Protein AF-A0A945DXJ6-F1 (afdb_monomer_lite)

Sequence (495 aa):
MFRTLSRYILCLPLWWVVSALAAPELPLWAAASWRNDIATVRAHIAAGTNIDTVDDWTGKTALHYAAEYGHLEIADLLLANGANVNHRDDDKATPLYFAAVGGFVELAKLLLVYGADINARDKARETPMDGAVFFGHVNMVNVFQQYLGITRYSYDTRFYIEATALAPGLYGFLNKKKRIDSRLFQLETSGDLVHWRPMKLFDTSRPPFTFKDSRLTKYSQRFFRLQPFTMPPEPPVNRIYSTYESFEAKPIDGTLDGLDSEWATVDFVFNPGFEVVEDGQRAKGTFTFDDLTHAQFAEVDEGKWDGDKDHVISIAVGWNTDGIQLTIVVEDDLHHHTKEGADEGDAVRVLFTDASRGEATGEYLFALVEPYLGDGTLYDKNTMANTVKGSVVGHTKQLAGNGEFDVVILRTQKTIHPNTGTTVYELWFSPGAIGAEVLEEGFAFGLGVAVIDSDSDAPGKQGWSGWGPDSVVLETNPGETALITLVGDPADDDD

pLDDT: mean 70.47, std 21.23, range [25.59, 98.5]

Foldseek 3Di:
DDDDDDDDDDDDDDDDPVVPPPQPPADLLRCLAPVVNVVSVVSCLVNVPDQCDADPVKRDGSLLRNLLNLVQVSNVSSLVSPHDQCRAIPQGDGSLLSNLLVLNQVSNVVSVVSQYQQCRAGNVGAGSQQNNQANVSVSNNVCLQFDKAFNDFDPDLKTKTWIHHDAFDWHYPDPGTDGDDKFKKFKWKDQPVPDTDTDDIDISPDDDPMDIGNPDHSPRRMDIDMGTDDPPPPPPPADDDDPAFEAAAEADPDDQDPDPVRVVVWDKDKQLDDDDPDDPDADDDDDDDDDDGHFYDDWDADFDDDDRFAWIKIWTWHDAFFFIKIKIKTKHFDQAQDDDALLRGWKKKKWKFALVLAGTAWIKMKGAHDDDPDDKDKAKPVVQVADPVGDRGIHMDTPDFDWDKMKIKTKADPDPDPTMIMIMIIMTTGCRNNPHPTDDAFHKIFMWMWTFHDDPSRPDGTTIGTFLTCCRPPHPRSSRTGMYGYHDHNPDPDD

Structure (mmCIF, N/CA/C/O backbone):
data_AF-A0A945DXJ6-F1
#
_entry.id   AF-A0A945DXJ6-F1
#
loop_
_atom_site.group_PDB
_atom_site.id
_atom_site.type_symbol
_atom_site.label_atom_id
_atom_site.label_alt_id
_atom_site.label_comp_id
_atom_site.label_asym_id
_atom_site.label_entity_id
_atom_site.label_seq_id
_atom_site.pdbx_PDB_ins_code
_atom_site.Cartn_x
_atom_site.Cartn_y
_atom_site.Cartn_z
_atom_site.occupancy
_atom_site.B_iso_or_equiv
_atom_site.auth_seq_id
_atom_site.auth_comp_id
_atom_site.auth_asym_id
_atom_site.auth_atom_id
_atom_site.pdbx_PDB_model_num
ATOM 1 N N . MET A 1 1 ? 85.100 -31.600 -13.496 1.00 38.47 1 MET A N 1
ATOM 2 C CA . MET A 1 1 ? 84.550 -31.152 -14.793 1.00 38.47 1 MET A CA 1
ATOM 3 C C . MET A 1 1 ? 83.070 -31.521 -14.804 1.00 38.47 1 MET A C 1
ATOM 5 O O . MET A 1 1 ? 82.717 -32.648 -15.112 1.00 38.47 1 MET A O 1
ATOM 9 N N . PHE A 1 2 ? 82.235 -30.619 -14.284 1.00 33.66 2 PHE A N 1
ATOM 10 C CA . PHE A 1 2 ? 80.779 -30.765 -14.184 1.00 33.66 2 PHE A CA 1
ATOM 11 C C . PHE A 1 2 ? 80.130 -30.516 -15.549 1.00 33.66 2 PHE A C 1
ATOM 13 O O . PHE A 1 2 ? 80.516 -29.551 -16.207 1.00 33.66 2 PHE A O 1
ATOM 20 N N . ARG A 1 3 ? 79.105 -31.298 -15.915 1.00 32.28 3 ARG A N 1
ATOM 21 C CA . ARG A 1 3 ? 77.933 -30.804 -16.664 1.00 32.28 3 ARG A CA 1
ATOM 22 C C . ARG A 1 3 ? 76.743 -31.772 -16.581 1.00 32.28 3 ARG A C 1
ATOM 24 O O . ARG A 1 3 ? 76.618 -32.738 -17.320 1.00 32.28 3 ARG A O 1
ATOM 31 N N . THR A 1 4 ? 75.909 -31.458 -15.597 1.00 36.28 4 THR A N 1
ATOM 32 C CA . THR A 1 4 ? 74.437 -31.502 -15.538 1.00 36.28 4 THR A CA 1
ATOM 33 C C . THR A 1 4 ? 73.806 -30.820 -16.782 1.00 36.28 4 THR A C 1
ATOM 35 O O . THR A 1 4 ? 74.490 -30.047 -17.443 1.00 36.28 4 THR A O 1
ATOM 38 N N . LEU A 1 5 ? 72.553 -31.003 -17.226 1.00 32.19 5 LEU A N 1
ATOM 39 C CA . LEU A 1 5 ? 71.299 -31.482 -16.638 1.00 32.19 5 LEU A CA 1
ATOM 40 C C . LEU A 1 5 ? 70.489 -32.283 -17.684 1.00 32.19 5 LEU A C 1
ATOM 42 O O . LEU A 1 5 ? 70.283 -31.821 -18.803 1.00 32.19 5 LEU A O 1
ATOM 46 N N . SER A 1 6 ? 69.929 -33.410 -17.245 1.00 33.06 6 SER A N 1
ATOM 47 C CA . SER A 1 6 ? 68.720 -34.032 -17.793 1.00 33.06 6 SER A CA 1
ATOM 48 C C . SER A 1 6 ? 67.522 -33.524 -16.985 1.00 33.06 6 SER A C 1
ATOM 50 O O . SER A 1 6 ? 67.569 -33.548 -15.754 1.00 33.06 6 SER A O 1
ATOM 52 N N . ARG A 1 7 ? 66.461 -33.064 -17.652 1.00 34.22 7 ARG A N 1
ATOM 53 C CA . ARG A 1 7 ? 65.119 -32.911 -17.068 1.00 34.22 7 ARG A CA 1
ATOM 54 C C . ARG A 1 7 ? 64.076 -33.283 -18.120 1.00 34.22 7 ARG A C 1
ATOM 56 O O . ARG A 1 7 ? 63.522 -32.427 -18.796 1.00 34.22 7 ARG A O 1
ATOM 63 N N . TYR A 1 8 ? 63.825 -34.583 -18.230 1.00 34.00 8 TYR A N 1
ATOM 64 C CA . TYR A 1 8 ? 62.518 -35.099 -18.618 1.00 34.00 8 TYR A CA 1
ATOM 65 C C . TYR A 1 8 ? 61.617 -35.041 -17.381 1.00 34.00 8 TYR A C 1
ATOM 67 O O . TYR A 1 8 ? 61.865 -35.753 -16.412 1.00 34.00 8 TYR A O 1
ATOM 75 N N . ILE A 1 9 ? 60.578 -34.210 -17.417 1.00 35.03 9 ILE A N 1
ATOM 76 C CA . ILE A 1 9 ? 59.352 -34.451 -16.654 1.00 35.03 9 ILE A CA 1
ATOM 77 C C . ILE A 1 9 ? 58.216 -34.384 -17.668 1.00 35.03 9 ILE A C 1
ATOM 79 O O . ILE A 1 9 ? 57.873 -33.322 -18.182 1.00 35.03 9 ILE A O 1
ATOM 83 N N . LEU A 1 10 ? 57.697 -35.571 -17.980 1.00 35.75 10 LEU A N 1
ATOM 84 C CA . LEU A 1 10 ? 56.345 -35.772 -18.472 1.00 35.75 10 LEU A CA 1
ATOM 85 C C . LEU A 1 10 ? 55.359 -35.084 -17.527 1.00 35.75 10 LEU A C 1
ATOM 87 O O . LEU A 1 10 ? 55.411 -35.350 -16.332 1.00 35.75 10 LEU A O 1
ATOM 91 N N . CYS A 1 11 ? 54.443 -34.298 -18.086 1.00 30.66 11 CYS A N 1
ATOM 92 C CA . CYS A 1 11 ? 53.044 -34.216 -17.660 1.00 30.66 11 CYS A CA 1
ATOM 93 C C . CYS A 1 11 ? 52.247 -33.542 -18.788 1.00 30.66 11 CYS A C 1
ATOM 95 O O . CYS A 1 11 ? 52.094 -32.326 -18.823 1.00 30.66 11 CYS A O 1
ATOM 97 N N . LEU A 1 12 ? 51.758 -34.353 -19.729 1.00 39.28 12 LEU A N 1
ATOM 98 C CA . LEU A 1 12 ? 50.464 -34.091 -20.360 1.00 39.28 12 LEU A CA 1
ATOM 99 C C . LEU A 1 12 ? 49.395 -34.562 -19.362 1.00 39.28 12 LEU A C 1
ATOM 101 O O . LEU A 1 12 ? 49.524 -35.659 -18.815 1.00 39.28 12 LEU A O 1
ATOM 105 N N . PRO A 1 13 ? 48.372 -33.737 -19.110 1.00 39.50 13 PRO A N 1
ATOM 106 C CA . PRO A 1 13 ? 47.050 -34.065 -19.636 1.00 39.50 13 PRO A CA 1
ATOM 107 C C . PRO A 1 13 ? 46.473 -32.863 -20.404 1.00 39.50 13 PRO A C 1
ATOM 109 O O . PRO A 1 13 ? 46.653 -31.713 -20.030 1.00 39.50 13 PRO A O 1
ATOM 112 N N . LEU A 1 14 ? 45.905 -33.061 -21.594 1.00 44.59 14 LEU A N 1
ATOM 113 C CA . LEU A 1 14 ? 44.466 -33.323 -21.733 1.00 44.59 14 LEU A CA 1
ATOM 114 C C . LEU A 1 14 ? 43.604 -32.337 -20.929 1.00 44.59 14 LEU A C 1
ATOM 116 O O . LEU A 1 14 ? 42.979 -32.699 -19.945 1.00 44.59 14 LEU A O 1
ATOM 120 N N . TRP A 1 15 ? 43.603 -31.080 -21.359 1.00 39.22 15 TRP A N 1
ATOM 121 C CA . TRP A 1 15 ? 42.409 -30.295 -21.680 1.00 39.22 15 TRP A CA 1
ATOM 122 C C . TRP A 1 15 ? 42.873 -28.871 -21.934 1.00 39.22 15 TRP A C 1
ATOM 124 O O . TRP A 1 15 ? 43.510 -28.283 -21.078 1.00 39.22 15 TRP A O 1
ATOM 134 N N . TRP A 1 16 ? 42.597 -28.369 -23.130 1.00 32.66 16 TRP A N 1
ATOM 135 C CA . TRP A 1 16 ? 42.313 -26.974 -23.480 1.00 32.66 16 TRP A CA 1
ATOM 136 C C . TRP A 1 16 ? 42.103 -26.987 -24.996 1.00 32.66 16 TRP A C 1
ATOM 138 O O . TRP A 1 16 ? 42.856 -26.422 -25.780 1.00 32.66 16 TRP A O 1
ATOM 148 N N . VAL A 1 17 ? 41.040 -27.673 -25.426 1.00 32.62 17 VAL A N 1
ATOM 149 C CA . VAL A 1 17 ? 40.280 -27.148 -26.559 1.00 32.62 17 VAL A CA 1
ATOM 150 C C . VAL A 1 17 ? 39.423 -26.050 -25.943 1.00 32.62 17 VAL A C 1
ATOM 152 O O . VAL A 1 17 ? 38.247 -26.241 -25.655 1.00 32.62 17 VAL A O 1
ATOM 155 N N . VAL A 1 18 ? 40.052 -24.916 -25.627 1.00 36.81 18 VAL A N 1
ATOM 156 C CA . VAL A 1 18 ? 39.297 -23.673 -25.542 1.00 36.81 18 VAL A CA 1
ATOM 157 C C . VAL A 1 18 ? 38.941 -23.402 -26.989 1.00 36.81 18 VAL A C 1
ATOM 159 O O . VAL A 1 18 ? 39.806 -23.086 -27.805 1.00 36.81 18 VAL A O 1
ATOM 162 N N . SER A 1 19 ? 37.682 -23.657 -27.322 1.00 39.00 19 SER A N 1
ATOM 163 C CA . SER A 1 19 ? 37.079 -23.175 -28.549 1.00 39.00 19 SER A CA 1
ATOM 164 C C . SER A 1 19 ? 37.225 -21.655 -28.548 1.00 39.00 19 SER A C 1
ATOM 166 O O . SER A 1 19 ? 36.396 -20.949 -27.983 1.00 39.00 19 SER A O 1
ATOM 168 N N . ALA A 1 20 ? 38.312 -21.151 -29.129 1.00 41.44 20 ALA A N 1
ATOM 169 C CA . ALA A 1 20 ? 38.428 -19.760 -29.514 1.00 41.44 20 ALA A CA 1
ATOM 170 C C . ALA A 1 20 ? 37.462 -19.562 -30.686 1.00 41.44 20 ALA A C 1
ATOM 172 O O . ALA A 1 20 ? 37.838 -19.696 -31.850 1.00 41.44 20 ALA A O 1
ATOM 173 N N . LEU A 1 21 ? 36.187 -19.316 -30.373 1.00 39.81 21 LEU A N 1
ATOM 174 C CA . LEU A 1 21 ? 35.309 -18.636 -31.313 1.00 39.8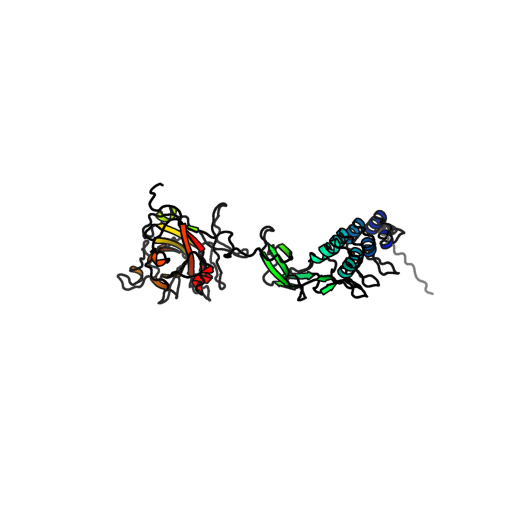1 21 LEU A CA 1
ATOM 175 C C . LEU A 1 21 ? 35.990 -17.290 -31.579 1.00 39.81 21 LEU A C 1
ATOM 177 O O . LEU A 1 21 ? 36.132 -16.484 -30.660 1.00 39.81 21 LEU A O 1
ATOM 181 N N . ALA A 1 22 ? 36.494 -17.081 -32.796 1.00 47.28 22 ALA A N 1
ATOM 182 C CA . ALA A 1 22 ? 36.964 -15.768 -33.209 1.00 47.28 22 ALA A CA 1
ATOM 183 C C . ALA A 1 22 ? 35.831 -14.770 -32.936 1.00 47.28 22 ALA A C 1
ATOM 185 O O . ALA A 1 22 ? 34.698 -15.001 -33.369 1.00 47.28 22 ALA A O 1
ATOM 186 N N . ALA A 1 23 ? 36.111 -13.707 -32.177 1.00 53.09 23 ALA A N 1
ATOM 187 C CA . ALA A 1 23 ? 35.161 -12.613 -32.046 1.00 53.09 23 ALA A CA 1
ATOM 188 C C . ALA A 1 23 ? 34.775 -12.145 -33.466 1.00 53.09 23 ALA A C 1
ATOM 190 O O . ALA A 1 23 ? 35.650 -12.127 -34.340 1.00 53.09 23 ALA A O 1
ATOM 191 N N . PRO A 1 24 ? 33.500 -11.813 -33.728 1.00 63.34 24 PRO A N 1
ATOM 192 C CA . PRO A 1 24 ? 33.094 -11.257 -35.014 1.00 63.34 24 PRO A CA 1
ATOM 193 C C . PRO A 1 24 ? 34.020 -10.100 -35.427 1.00 63.34 24 PRO A C 1
ATOM 195 O O . PRO A 1 24 ? 34.391 -9.282 -34.588 1.00 63.34 24 PRO A O 1
ATOM 198 N N . GLU A 1 25 ? 34.425 -10.038 -36.703 1.00 73.56 25 GLU A N 1
ATOM 199 C CA . GLU A 1 25 ? 35.400 -9.037 -37.191 1.00 73.56 25 GLU A CA 1
ATOM 200 C C . GLU A 1 25 ? 34.922 -7.587 -37.000 1.00 73.56 25 GLU A C 1
ATOM 202 O O . GLU A 1 25 ? 35.728 -6.660 -36.923 1.00 73.56 25 GLU A O 1
ATOM 207 N N . LEU A 1 26 ? 33.605 -7.385 -36.929 1.00 86.88 26 LEU A N 1
ATOM 208 C CA . LEU A 1 26 ? 32.984 -6.095 -36.675 1.00 86.88 26 LEU A CA 1
ATOM 209 C C . LEU A 1 26 ? 32.818 -5.898 -35.162 1.00 86.88 26 LEU A C 1
ATOM 211 O O . LEU A 1 26 ? 32.174 -6.735 -34.546 1.00 86.88 26 LEU A O 1
ATOM 215 N N . PRO A 1 27 ? 33.308 -4.801 -34.557 1.00 91.50 27 PRO A N 1
ATOM 216 C CA . PRO A 1 27 ? 33.089 -4.531 -33.139 1.00 91.50 27 PRO A CA 1
ATOM 217 C C . PRO A 1 27 ? 31.602 -4.494 -32.766 1.00 91.50 27 PRO A C 1
ATOM 219 O O . PRO A 1 27 ? 30.772 -3.993 -33.529 1.00 91.50 27 PRO A O 1
ATOM 222 N N . LEU A 1 28 ? 31.277 -4.940 -31.550 1.00 93.81 28 LEU A N 1
ATOM 223 C CA . LEU A 1 28 ? 29.901 -5.019 -31.050 1.00 93.81 28 LEU A CA 1
ATOM 224 C C . LEU A 1 28 ? 29.149 -3.680 -31.163 1.00 93.81 28 LEU A C 1
ATOM 226 O O . LEU A 1 28 ? 28.000 -3.642 -31.605 1.00 93.81 28 LEU A O 1
ATOM 230 N N . TRP A 1 29 ? 29.803 -2.567 -30.822 1.00 93.69 29 TRP A N 1
ATOM 231 C CA . TRP A 1 29 ? 29.213 -1.231 -30.930 1.00 93.69 29 TRP A CA 1
ATOM 232 C C . TRP A 1 29 ? 28.935 -0.813 -32.380 1.00 93.69 29 TRP A C 1
ATOM 234 O O . TRP A 1 29 ? 27.923 -0.171 -32.655 1.00 93.69 29 TRP A O 1
ATOM 244 N N . ALA A 1 30 ? 29.769 -1.241 -33.330 1.00 93.38 30 ALA A N 1
ATOM 245 C CA . ALA A 1 30 ? 29.584 -0.943 -34.745 1.00 93.38 30 ALA A CA 1
ATOM 246 C C . ALA A 1 30 ? 28.416 -1.746 -35.335 1.00 93.38 30 ALA A C 1
ATOM 248 O O . ALA A 1 30 ? 27.665 -1.218 -36.158 1.00 93.38 30 ALA A O 1
ATOM 249 N N . ALA A 1 31 ? 28.222 -2.991 -34.887 1.00 94.00 31 ALA A N 1
ATOM 250 C CA . ALA A 1 31 ? 27.061 -3.806 -35.246 1.00 94.00 31 ALA A CA 1
ATOM 251 C C . ALA A 1 31 ? 25.737 -3.171 -34.773 1.00 94.00 31 ALA A C 1
ATOM 253 O O . ALA A 1 31 ? 24.748 -3.196 -35.505 1.00 94.00 31 ALA A O 1
ATOM 254 N N . ALA A 1 32 ? 25.745 -2.540 -33.593 1.00 93.81 32 ALA A N 1
ATOM 255 C CA . ALA A 1 32 ? 24.594 -1.868 -32.981 1.00 93.81 32 ALA A CA 1
ATOM 256 C C . ALA A 1 32 ? 24.337 -0.424 -33.464 1.00 93.81 32 ALA A C 1
ATOM 258 O O . ALA A 1 32 ? 23.361 0.194 -33.045 1.00 93.81 32 ALA A O 1
ATOM 259 N N . SER A 1 33 ? 25.204 0.123 -34.322 1.00 93.50 33 SER A N 1
ATOM 260 C CA . SER A 1 33 ? 25.029 1.438 -34.961 1.00 93.50 33 SER A CA 1
ATOM 261 C C . SER A 1 33 ? 23.933 1.414 -36.032 1.00 93.50 33 SER A C 1
ATOM 263 O O . SER A 1 33 ? 23.117 0.502 -36.068 1.00 93.50 33 SER A O 1
ATOM 265 N N . TRP A 1 34 ? 23.945 2.369 -36.962 1.00 91.25 34 TRP A N 1
ATOM 266 C CA . TRP A 1 34 ? 23.070 2.433 -38.143 1.00 91.25 34 TRP A CA 1
ATOM 267 C C . TRP A 1 34 ? 22.957 1.127 -38.959 1.00 91.25 34 TRP A C 1
ATOM 269 O O . TRP A 1 34 ? 22.082 1.013 -39.816 1.00 91.25 34 TRP A O 1
ATOM 279 N N . ARG A 1 35 ? 23.848 0.154 -38.729 1.00 92.44 35 ARG A N 1
ATOM 280 C CA . ARG A 1 35 ? 23.839 -1.173 -39.356 1.00 92.44 35 ARG A CA 1
ATOM 281 C C . ARG A 1 35 ? 22.711 -2.086 -38.869 1.00 92.44 35 ARG A C 1
ATOM 283 O O . ARG A 1 35 ? 22.299 -2.940 -39.649 1.00 92.44 35 ARG A O 1
ATOM 290 N N . ASN A 1 36 ? 22.241 -1.932 -37.627 1.00 94.50 36 ASN A N 1
ATOM 291 C CA . ASN A 1 36 ? 21.238 -2.808 -37.005 1.00 94.50 36 ASN A CA 1
ATOM 292 C C . ASN A 1 36 ? 21.532 -4.319 -37.187 1.00 94.50 36 ASN A C 1
ATOM 294 O O . ASN A 1 36 ? 20.638 -5.108 -37.504 1.00 94.50 36 ASN A O 1
ATOM 298 N N . ASP A 1 37 ? 22.796 -4.735 -37.049 1.00 95.19 37 ASP A N 1
ATOM 299 C CA . ASP A 1 37 ? 23.218 -6.115 -37.319 1.00 95.19 37 ASP A CA 1
ATOM 300 C C . ASP A 1 37 ? 23.013 -7.016 -36.093 1.00 95.19 37 ASP A C 1
ATOM 302 O O . ASP A 1 37 ? 23.925 -7.311 -35.315 1.00 95.19 37 ASP A O 1
ATOM 306 N N . ILE A 1 38 ? 21.771 -7.470 -35.937 1.00 94.69 38 ILE A N 1
ATOM 307 C CA . ILE A 1 38 ? 21.332 -8.331 -34.833 1.00 94.69 38 ILE A CA 1
ATOM 308 C C . ILE A 1 38 ? 22.086 -9.670 -34.831 1.00 94.69 38 ILE A C 1
ATOM 310 O O . ILE A 1 38 ? 22.368 -10.216 -33.763 1.00 94.69 38 ILE A O 1
ATOM 314 N N . ALA A 1 39 ? 22.434 -10.210 -36.003 1.00 94.31 39 ALA A N 1
ATOM 315 C CA . ALA A 1 39 ? 23.128 -11.492 -36.106 1.00 94.31 39 ALA A CA 1
ATOM 316 C C . ALA A 1 39 ? 24.536 -11.402 -35.505 1.00 94.31 39 ALA A C 1
ATOM 318 O O . ALA A 1 39 ? 24.917 -12.248 -34.692 1.00 94.31 39 ALA A O 1
ATOM 319 N N . THR A 1 40 ? 25.271 -10.339 -35.835 1.00 93.56 40 THR A N 1
ATOM 320 C CA . THR A 1 40 ? 26.597 -10.079 -35.267 1.00 93.56 40 THR A CA 1
ATOM 321 C C . THR A 1 40 ? 26.520 -9.777 -33.768 1.00 93.56 40 THR A C 1
ATOM 323 O O . THR A 1 40 ? 27.323 -10.308 -33.000 1.00 93.56 40 THR A O 1
ATOM 326 N N . VAL A 1 41 ? 25.512 -9.021 -33.313 1.00 94.75 41 VAL A N 1
ATOM 327 C CA . VAL A 1 41 ? 25.270 -8.794 -31.873 1.00 94.75 41 VAL A CA 1
ATOM 328 C C . VAL A 1 41 ? 25.044 -10.120 -31.133 1.00 94.75 41 VAL A C 1
ATOM 330 O O . VAL A 1 41 ? 25.694 -10.379 -30.119 1.00 94.75 41 VAL A O 1
ATOM 333 N N . ARG A 1 42 ? 24.187 -11.010 -31.655 1.00 95.12 42 ARG A N 1
ATOM 334 C CA . ARG A 1 42 ? 23.952 -12.342 -31.066 1.00 95.12 42 ARG A CA 1
ATOM 335 C C . ARG A 1 42 ? 25.218 -13.199 -31.062 1.00 95.12 42 ARG A C 1
ATOM 337 O O . ARG A 1 42 ? 25.459 -13.906 -30.086 1.00 95.12 42 ARG A O 1
ATOM 344 N N . ALA A 1 43 ? 26.038 -13.118 -32.110 1.00 93.88 43 ALA A N 1
ATOM 345 C CA . ALA A 1 43 ? 27.313 -13.826 -32.174 1.00 93.88 43 ALA A CA 1
ATOM 346 C C . ALA A 1 43 ? 28.303 -13.338 -31.102 1.00 93.88 43 ALA A C 1
ATOM 348 O O . ALA A 1 43 ? 28.934 -14.161 -30.442 1.00 93.88 43 ALA A O 1
ATOM 349 N N . HIS A 1 44 ? 28.398 -12.025 -30.863 1.00 92.75 44 HIS A N 1
ATOM 350 C CA . HIS A 1 44 ? 29.218 -11.469 -29.779 1.00 92.75 44 HIS A CA 1
ATOM 351 C C . HIS A 1 44 ? 28.758 -11.912 -28.391 1.00 92.75 44 HIS A C 1
ATOM 353 O O . HIS A 1 44 ? 29.606 -12.253 -27.561 1.00 92.75 44 HIS A O 1
ATOM 359 N N . ILE A 1 45 ? 27.441 -11.921 -28.155 1.00 92.50 45 ILE A N 1
ATOM 360 C CA . ILE A 1 45 ? 26.844 -12.393 -26.899 1.00 92.50 45 ILE A CA 1
ATOM 361 C C . ILE A 1 45 ? 27.167 -13.879 -26.697 1.00 92.50 45 ILE A C 1
ATOM 363 O O . ILE A 1 45 ? 27.667 -14.261 -25.643 1.00 92.50 45 ILE A O 1
ATOM 367 N N . ALA A 1 46 ? 26.977 -14.713 -27.726 1.00 93.00 46 ALA A N 1
ATOM 368 C CA . ALA A 1 46 ? 27.303 -16.140 -27.671 1.00 93.00 46 ALA A CA 1
ATOM 369 C C . ALA A 1 46 ? 28.805 -16.408 -27.461 1.00 93.00 46 ALA A C 1
ATOM 371 O O . ALA A 1 46 ? 29.174 -17.387 -26.816 1.00 93.00 46 ALA A O 1
ATOM 372 N N . ALA A 1 47 ? 29.670 -15.535 -27.982 1.00 91.25 47 ALA A N 1
ATOM 373 C CA . ALA A 1 47 ? 31.115 -15.602 -27.785 1.00 91.25 47 ALA A CA 1
ATOM 374 C C . ALA A 1 47 ? 31.577 -15.093 -26.403 1.00 91.25 47 ALA A C 1
ATOM 376 O O . ALA A 1 47 ? 32.760 -15.206 -26.089 1.00 91.25 47 ALA A O 1
ATOM 377 N N . GLY A 1 48 ? 30.682 -14.525 -25.581 1.00 88.56 48 GLY A N 1
ATOM 378 C CA . GLY A 1 48 ? 31.031 -13.961 -24.273 1.00 88.56 48 GLY A CA 1
ATOM 379 C C . GLY A 1 48 ? 31.888 -12.696 -24.363 1.00 88.56 48 GLY A C 1
ATOM 380 O O . GLY A 1 48 ? 32.708 -12.439 -23.482 1.00 88.56 48 GLY A O 1
ATOM 381 N N . THR A 1 49 ? 31.739 -11.917 -25.442 1.00 89.56 49 THR A N 1
ATOM 382 C CA . THR A 1 49 ? 32.420 -10.617 -25.573 1.00 89.56 49 THR A CA 1
ATOM 383 C C . THR A 1 49 ? 31.969 -9.696 -24.437 1.00 89.56 49 THR A C 1
ATOM 385 O O . THR A 1 49 ? 30.798 -9.717 -24.064 1.00 89.56 49 THR A O 1
ATOM 388 N N . 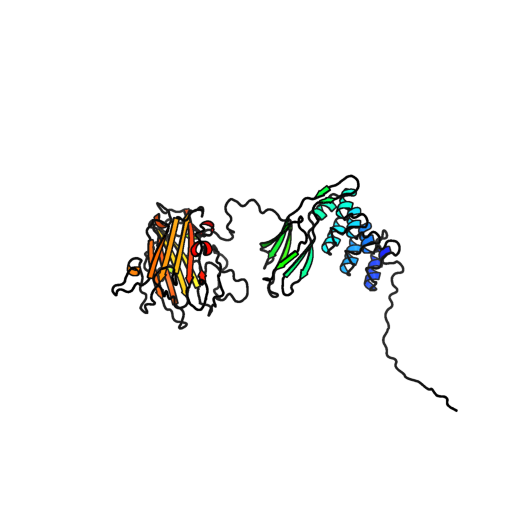ASN A 1 50 ? 32.866 -8.859 -23.903 1.00 91.81 50 ASN A N 1
ATOM 389 C CA . ASN A 1 50 ? 32.453 -7.806 -22.974 1.00 91.81 50 ASN A CA 1
ATOM 390 C C . ASN A 1 50 ? 31.419 -6.893 -23.660 1.00 91.81 50 ASN A C 1
ATOM 392 O O . ASN A 1 50 ? 31.713 -6.280 -24.683 1.00 91.81 50 ASN A O 1
ATOM 396 N N . ILE A 1 51 ? 30.214 -6.818 -23.103 1.00 93.88 51 ILE A N 1
ATOM 397 C CA . ILE A 1 51 ? 29.082 -6.101 -23.701 1.00 93.88 51 ILE A CA 1
ATOM 398 C C . ILE A 1 51 ? 29.265 -4.581 -23.652 1.00 93.88 51 ILE A C 1
ATOM 400 O O . ILE A 1 51 ? 28.813 -3.874 -24.553 1.00 93.88 51 ILE A O 1
ATOM 404 N N . ASP A 1 52 ? 30.002 -4.085 -22.659 1.00 95.25 52 ASP A N 1
ATOM 405 C CA . ASP A 1 52 ? 30.267 -2.658 -22.471 1.00 95.25 52 ASP A CA 1
ATOM 406 C C . ASP A 1 52 ? 31.549 -2.194 -23.190 1.00 95.25 52 ASP A C 1
ATOM 408 O O . ASP A 1 52 ? 32.186 -1.225 -22.775 1.00 95.25 52 ASP A O 1
ATOM 412 N N . THR A 1 53 ? 31.965 -2.867 -24.273 1.00 94.25 53 THR A N 1
ATOM 413 C CA . THR A 1 53 ? 33.022 -2.330 -25.150 1.00 94.25 53 THR A CA 1
ATOM 414 C C . THR A 1 53 ? 32.611 -0.975 -25.712 1.00 94.25 53 THR A C 1
ATOM 416 O O . THR A 1 53 ? 31.470 -0.809 -26.157 1.00 94.25 53 THR A O 1
ATOM 419 N N . VAL A 1 54 ? 33.558 -0.043 -25.742 1.00 95.06 54 VAL A N 1
ATOM 420 C CA . VAL A 1 54 ? 33.353 1.334 -26.194 1.00 95.06 54 VAL A CA 1
ATOM 421 C C . VAL A 1 54 ? 34.001 1.581 -27.554 1.00 95.06 54 VAL A C 1
ATOM 423 O O . VAL A 1 54 ? 34.976 0.922 -27.917 1.00 95.06 54 VAL A O 1
ATOM 426 N N . ASP A 1 55 ? 33.442 2.526 -28.302 1.00 93.25 55 ASP A N 1
ATOM 427 C CA . ASP A 1 55 ? 34.127 3.208 -29.396 1.00 93.25 55 ASP A CA 1
ATOM 428 C C . ASP A 1 55 ? 35.191 4.154 -28.809 1.00 93.25 55 ASP A C 1
ATOM 430 O O . ASP A 1 55 ? 34.861 5.049 -28.031 1.00 93.25 55 ASP A O 1
ATOM 434 N N . ASP A 1 56 ? 36.454 3.975 -29.200 1.00 91.25 56 ASP A N 1
ATOM 435 C CA . ASP A 1 56 ? 37.590 4.789 -28.754 1.00 91.25 56 ASP A CA 1
ATOM 436 C C . ASP A 1 56 ? 37.468 6.280 -29.129 1.00 91.25 56 ASP A C 1
ATOM 438 O O . ASP A 1 56 ? 38.134 7.117 -28.517 1.00 91.25 56 ASP A O 1
ATOM 442 N N . TRP A 1 57 ? 36.662 6.635 -30.138 1.00 92.50 57 TRP A N 1
ATOM 443 C CA . TRP A 1 57 ? 36.513 8.025 -30.590 1.00 92.50 57 TRP A CA 1
ATOM 444 C C . TRP A 1 57 ? 35.411 8.805 -29.882 1.00 92.50 57 TRP A C 1
ATOM 446 O O . TRP A 1 57 ? 35.439 10.037 -29.910 1.00 92.50 57 TRP A O 1
ATOM 456 N N . THR A 1 58 ? 34.420 8.116 -29.323 1.00 93.75 58 THR A N 1
ATOM 457 C CA . THR A 1 58 ? 33.243 8.767 -28.731 1.00 93.75 58 THR A CA 1
ATOM 458 C C . THR A 1 58 ? 32.928 8.283 -27.320 1.00 93.75 58 THR A C 1
ATOM 460 O O . THR A 1 58 ? 32.011 8.809 -26.691 1.00 93.75 58 THR A O 1
ATOM 463 N N . GLY A 1 59 ? 33.586 7.226 -26.844 1.00 95.75 59 GLY A N 1
ATOM 464 C CA . GLY A 1 59 ? 33.254 6.545 -25.593 1.00 95.75 59 GLY A CA 1
ATOM 465 C C . GLY A 1 59 ? 31.895 5.831 -25.622 1.00 95.75 59 GLY A C 1
ATOM 466 O O . GLY A 1 59 ? 31.382 5.440 -24.576 1.00 95.75 59 GLY A O 1
ATOM 467 N N . LYS A 1 60 ? 31.266 5.665 -26.796 1.00 97.50 60 LYS A N 1
ATOM 468 C CA . LYS A 1 60 ? 29.915 5.086 -26.907 1.00 97.50 60 LYS A CA 1
ATOM 469 C C . LYS A 1 60 ? 29.971 3.565 -26.873 1.00 97.50 60 LYS A C 1
ATOM 471 O O . LYS A 1 60 ? 30.729 2.944 -27.610 1.00 97.50 60 LYS A O 1
ATOM 476 N N . THR A 1 61 ? 29.106 2.956 -26.071 1.00 97.88 61 THR A N 1
ATOM 477 C CA . THR A 1 61 ? 28.864 1.504 -26.104 1.00 97.88 61 THR A CA 1
ATOM 478 C C . THR A 1 61 ? 27.862 1.127 -27.195 1.00 97.88 61 THR A C 1
ATOM 480 O O . THR A 1 61 ? 27.161 1.975 -27.751 1.00 97.88 61 THR A O 1
ATOM 483 N N . ALA A 1 62 ? 27.710 -0.173 -27.449 1.00 97.38 62 ALA A N 1
ATOM 484 C CA . ALA A 1 62 ? 26.659 -0.689 -28.325 1.00 97.38 62 ALA A CA 1
ATOM 485 C C . ALA A 1 62 ? 25.247 -0.234 -27.916 1.00 97.38 62 ALA A C 1
ATOM 487 O O . ALA A 1 62 ? 24.419 0.046 -28.780 1.00 97.38 62 ALA A O 1
ATOM 488 N N . LEU A 1 63 ? 24.990 -0.083 -26.612 1.00 98.50 63 LEU A N 1
ATOM 489 C CA . LEU A 1 63 ? 23.702 0.389 -26.107 1.00 98.50 63 LEU A CA 1
ATOM 490 C C . LEU A 1 63 ? 23.451 1.874 -26.429 1.00 98.50 63 LEU A C 1
ATOM 492 O O . LEU A 1 63 ? 22.314 2.241 -26.712 1.00 98.50 63 LEU A O 1
ATOM 496 N N . HIS A 1 64 ? 24.494 2.716 -26.449 1.00 98.50 64 HIS A N 1
ATOM 497 C CA . HIS A 1 64 ? 24.366 4.114 -26.887 1.00 98.50 64 HIS A CA 1
ATOM 498 C C . HIS A 1 64 ? 23.930 4.191 -28.345 1.00 98.50 64 HIS A C 1
ATOM 500 O O . HIS A 1 64 ? 22.988 4.905 -28.670 1.00 98.50 64 HIS A O 1
ATOM 506 N N . TYR A 1 65 ? 24.588 3.423 -29.212 1.00 98.06 65 TYR A N 1
ATOM 507 C CA . TYR A 1 65 ? 24.261 3.390 -30.631 1.00 98.06 65 TYR A CA 1
ATOM 508 C C . TYR A 1 65 ? 22.870 2.819 -30.899 1.00 98.06 65 TYR A C 1
ATOM 510 O O . TYR A 1 65 ? 22.098 3.417 -31.647 1.00 98.06 65 TYR A O 1
ATOM 518 N N . ALA A 1 66 ? 22.504 1.724 -30.230 1.00 98.00 66 ALA A N 1
ATOM 519 C CA . ALA A 1 66 ? 21.154 1.185 -30.325 1.00 98.00 66 ALA A CA 1
ATOM 520 C C . ALA A 1 66 ? 20.105 2.231 -29.906 1.00 98.00 66 ALA A C 1
ATOM 522 O O . ALA A 1 66 ? 19.068 2.354 -30.555 1.00 98.00 66 ALA A O 1
ATOM 523 N N . ALA A 1 67 ? 20.388 3.029 -28.872 1.00 98.19 67 ALA A N 1
ATOM 524 C CA . ALA A 1 67 ? 19.510 4.105 -28.428 1.00 98.19 67 ALA A CA 1
ATOM 525 C C . ALA A 1 67 ? 19.472 5.314 -29.379 1.00 98.19 67 ALA A C 1
ATOM 527 O O . ALA A 1 67 ? 18.408 5.892 -29.579 1.00 98.19 67 ALA A O 1
ATOM 528 N N . GLU A 1 68 ? 20.599 5.676 -29.990 1.00 97.31 68 GLU A N 1
ATOM 529 C CA . GLU A 1 68 ? 20.722 6.774 -30.959 1.00 97.31 68 GLU A CA 1
ATOM 530 C C . GLU A 1 68 ? 19.997 6.490 -32.280 1.00 97.31 68 GLU A C 1
ATOM 532 O O . GLU A 1 68 ? 19.471 7.414 -32.899 1.00 97.31 68 GLU A O 1
ATOM 537 N N . TYR A 1 69 ? 19.928 5.221 -32.693 1.00 97.06 69 TYR A N 1
ATOM 538 C CA . TYR A 1 69 ? 19.259 4.797 -33.929 1.00 97.06 69 TYR A CA 1
ATOM 539 C C . TYR A 1 69 ? 17.907 4.096 -33.707 1.00 97.06 69 TYR A C 1
ATOM 541 O O . TYR A 1 69 ? 17.248 3.709 -34.673 1.00 97.06 69 TYR A O 1
ATOM 549 N N . GLY A 1 70 ? 17.464 3.935 -32.456 1.00 96.69 70 GLY A N 1
ATOM 550 C CA . GLY A 1 70 ? 16.149 3.374 -32.130 1.00 96.69 70 GLY A CA 1
ATOM 551 C C . GLY A 1 70 ? 16.034 1.853 -32.301 1.00 96.69 70 GLY A C 1
ATOM 552 O O . GLY A 1 70 ? 14.942 1.338 -32.543 1.00 96.69 70 GLY A O 1
ATOM 553 N N . HIS A 1 71 ? 17.138 1.113 -32.203 1.00 98.12 71 HIS A N 1
ATOM 554 C CA . HIS A 1 71 ? 17.184 -0.341 -32.391 1.00 98.12 71 HIS A CA 1
ATOM 555 C C . HIS A 1 71 ? 16.740 -1.093 -31.129 1.00 98.12 71 HIS A C 1
ATOM 557 O O . HIS A 1 71 ? 17.557 -1.584 -30.352 1.00 98.12 71 HIS A O 1
ATOM 563 N N . LEU A 1 72 ? 15.420 -1.194 -30.941 1.00 97.94 72 LEU A N 1
ATOM 564 C CA . LEU A 1 72 ? 14.800 -1.796 -29.754 1.00 97.94 72 LEU A CA 1
ATOM 565 C C . LEU A 1 72 ? 15.250 -3.242 -29.491 1.00 97.94 72 LEU A C 1
ATOM 567 O O . LEU A 1 72 ? 15.600 -3.560 -28.361 1.00 97.94 72 LEU A O 1
ATOM 571 N N . GLU A 1 73 ? 15.281 -4.102 -30.516 1.00 97.81 73 GLU A N 1
ATOM 572 C CA . GLU A 1 73 ? 15.670 -5.513 -30.343 1.00 97.81 73 GLU A CA 1
ATOM 573 C C . GLU A 1 73 ? 17.137 -5.652 -29.914 1.00 97.81 73 GLU A C 1
ATOM 575 O O . GLU A 1 73 ? 17.459 -6.454 -29.042 1.00 97.81 73 GLU A O 1
ATOM 580 N N . ILE A 1 74 ? 18.036 -4.840 -30.481 1.00 97.88 74 ILE A N 1
ATOM 581 C CA . ILE A 1 74 ? 19.447 -4.835 -30.079 1.00 97.88 74 ILE A CA 1
ATOM 582 C C . ILE A 1 74 ? 19.583 -4.341 -28.638 1.00 97.88 74 ILE A C 1
ATOM 584 O O . ILE A 1 74 ? 20.307 -4.954 -27.857 1.00 97.88 74 ILE A O 1
ATOM 588 N N . ALA A 1 75 ? 18.880 -3.268 -28.269 1.00 98.19 75 ALA A N 1
ATOM 589 C CA . ALA A 1 75 ? 18.900 -2.753 -26.904 1.00 98.19 75 ALA A CA 1
ATOM 590 C C . ALA A 1 75 ? 18.415 -3.802 -25.889 1.00 98.19 75 ALA A C 1
ATOM 592 O O . ALA A 1 75 ? 19.081 -4.002 -24.876 1.00 98.19 75 ALA A O 1
ATOM 593 N N . ASP A 1 76 ? 17.321 -4.511 -26.181 1.00 98.00 76 ASP A N 1
ATOM 594 C CA . ASP A 1 76 ? 16.791 -5.580 -25.323 1.00 98.00 76 ASP A CA 1
ATOM 595 C C . ASP A 1 76 ? 17.792 -6.730 -25.156 1.00 98.00 76 ASP A C 1
ATOM 597 O O . ASP A 1 76 ? 18.086 -7.141 -24.035 1.00 98.00 76 ASP A O 1
ATOM 601 N N . LEU A 1 77 ? 18.423 -7.176 -26.249 1.00 97.44 77 LEU A N 1
ATOM 602 C CA . LEU A 1 77 ? 19.468 -8.203 -26.188 1.00 97.44 77 LEU A CA 1
ATOM 603 C C . LEU A 1 77 ? 20.663 -7.780 -25.332 1.00 97.44 77 LEU A C 1
ATOM 605 O O . LEU A 1 77 ? 21.167 -8.584 -24.548 1.00 97.44 77 LEU A O 1
ATOM 609 N N . LEU A 1 78 ? 21.134 -6.542 -25.485 1.00 97.81 78 LEU A N 1
ATOM 610 C CA . LEU A 1 78 ? 22.273 -6.029 -24.725 1.00 97.81 78 LEU A CA 1
ATOM 611 C C . LEU A 1 78 ? 21.935 -5.930 -23.228 1.00 97.81 78 LEU A C 1
ATOM 613 O O . LEU A 1 78 ? 22.711 -6.395 -22.393 1.00 97.81 78 LEU A O 1
ATOM 617 N N . LEU A 1 79 ? 20.767 -5.379 -22.886 1.00 97.94 79 LEU A N 1
ATOM 618 C CA . LEU A 1 79 ? 20.310 -5.212 -21.502 1.00 97.94 79 LEU A CA 1
ATOM 619 C C . LEU A 1 79 ? 20.061 -6.555 -20.807 1.00 97.94 79 LEU A C 1
ATOM 621 O O . LEU A 1 79 ? 20.536 -6.760 -19.690 1.00 97.94 79 LEU A O 1
ATOM 625 N N . ALA A 1 80 ? 19.413 -7.504 -21.490 1.00 97.00 80 ALA A N 1
ATOM 626 C CA . ALA A 1 80 ? 19.180 -8.853 -20.974 1.00 97.00 80 ALA A CA 1
ATOM 627 C C . ALA A 1 80 ? 20.484 -9.619 -20.679 1.00 97.00 80 ALA A C 1
ATOM 629 O O . ALA A 1 80 ? 20.482 -10.559 -19.886 1.00 97.00 80 ALA A O 1
ATOM 630 N N . ASN A 1 81 ? 21.601 -9.213 -21.292 1.00 96.31 81 ASN A N 1
ATOM 631 C CA . ASN A 1 81 ? 22.923 -9.791 -21.055 1.00 96.31 81 ASN A CA 1
ATOM 632 C C . ASN A 1 81 ? 23.828 -8.899 -20.182 1.00 96.31 81 ASN A C 1
ATOM 634 O O . ASN A 1 81 ? 25.031 -9.131 -20.103 1.00 96.31 81 ASN A O 1
ATOM 638 N N . GLY A 1 82 ? 23.260 -7.917 -19.475 1.00 95.19 82 GLY A N 1
ATOM 639 C CA . GLY A 1 82 ? 23.967 -7.163 -18.437 1.00 95.19 82 GLY A CA 1
ATOM 640 C C . GLY A 1 82 ? 24.714 -5.920 -18.918 1.00 95.19 82 GLY A C 1
ATOM 641 O O . GLY A 1 82 ? 25.622 -5.474 -18.219 1.00 95.19 82 GLY A O 1
ATOM 642 N N . ALA A 1 83 ? 24.349 -5.347 -20.072 1.00 97.44 83 ALA A N 1
ATOM 643 C CA . ALA A 1 83 ? 24.847 -4.030 -20.473 1.00 97.44 83 ALA A CA 1
ATOM 644 C C . ALA A 1 83 ? 24.581 -2.976 -19.388 1.00 97.44 83 ALA A C 1
ATOM 646 O O . ALA A 1 83 ? 23.479 -2.900 -18.833 1.00 97.44 83 ALA A O 1
ATOM 647 N N . ASN A 1 84 ? 25.555 -2.105 -19.130 1.00 97.56 84 ASN A N 1
ATOM 648 C CA . ASN A 1 84 ? 25.365 -1.005 -18.196 1.00 97.56 84 ASN A CA 1
ATOM 649 C C . ASN A 1 84 ? 24.452 0.074 -18.802 1.00 97.56 84 ASN A C 1
ATOM 651 O O . ASN A 1 84 ? 24.882 0.917 -19.593 1.00 97.56 84 ASN A O 1
ATOM 655 N N . VAL A 1 85 ? 23.192 0.090 -18.362 1.00 97.25 85 VAL A N 1
ATOM 656 C CA . VAL A 1 85 ? 22.161 1.048 -18.795 1.00 97.25 85 VAL A CA 1
ATOM 657 C C . VAL A 1 85 ? 22.539 2.519 -18.554 1.00 97.25 85 VAL A C 1
ATOM 659 O O . VAL A 1 85 ? 22.072 3.407 -19.266 1.00 97.25 85 VAL A O 1
ATOM 662 N N . ASN A 1 86 ? 23.407 2.776 -17.570 1.00 97.19 86 ASN A N 1
ATOM 663 C CA . ASN A 1 86 ? 23.844 4.104 -17.140 1.00 97.19 86 ASN A CA 1
ATOM 664 C C . ASN A 1 86 ? 25.285 4.425 -17.561 1.00 97.19 86 ASN A C 1
ATOM 666 O O . ASN A 1 86 ? 25.884 5.359 -17.020 1.00 97.19 86 ASN A O 1
ATOM 670 N N . HIS A 1 87 ? 25.865 3.663 -18.497 1.00 97.69 87 HIS A N 1
ATOM 671 C CA . HIS A 1 87 ? 27.176 3.995 -19.052 1.00 97.69 87 HIS A CA 1
ATOM 672 C C . HIS A 1 87 ? 27.156 5.419 -19.620 1.00 97.69 87 HIS A C 1
ATOM 674 O O . HIS A 1 87 ? 26.142 5.867 -20.153 1.00 97.69 87 HIS A O 1
ATOM 680 N N . ARG A 1 88 ? 28.267 6.139 -19.467 1.00 97.62 88 ARG A N 1
ATOM 681 C CA . ARG A 1 88 ? 28.397 7.531 -19.897 1.00 97.62 88 ARG A CA 1
ATOM 682 C C . ARG A 1 88 ? 29.465 7.618 -20.967 1.00 97.62 88 ARG A C 1
ATOM 684 O O . ARG A 1 88 ? 30.587 7.197 -20.707 1.00 97.62 88 ARG A O 1
ATOM 691 N N . ASP A 1 89 ? 29.097 8.151 -22.123 1.00 97.12 89 ASP A N 1
ATOM 692 C CA . ASP A 1 89 ? 30.034 8.393 -23.216 1.00 97.12 89 ASP A CA 1
ATOM 693 C C . ASP A 1 89 ? 31.019 9.530 -22.889 1.00 97.12 89 ASP A C 1
ATOM 695 O O . ASP A 1 89 ? 31.022 10.085 -21.779 1.00 97.12 89 ASP A O 1
ATOM 699 N N . ASP A 1 90 ? 31.864 9.904 -23.852 1.00 97.38 90 ASP A N 1
ATOM 700 C CA . ASP A 1 90 ? 32.855 10.956 -23.636 1.00 97.38 90 ASP A CA 1
ATOM 701 C C . ASP A 1 90 ? 32.214 12.293 -23.274 1.00 97.38 90 ASP A C 1
ATOM 703 O O . ASP A 1 90 ? 32.802 13.046 -22.495 1.00 97.38 90 ASP A O 1
ATOM 707 N N . ASP A 1 91 ? 31.011 12.587 -23.774 1.00 96.25 91 ASP A N 1
ATOM 708 C CA . ASP A 1 91 ? 30.210 13.771 -23.446 1.00 96.25 91 ASP A CA 1
ATOM 709 C C . ASP A 1 91 ? 29.345 13.602 -22.203 1.00 96.25 91 ASP A C 1
ATOM 711 O O . ASP A 1 91 ? 28.597 14.501 -21.813 1.00 96.25 91 ASP A O 1
ATOM 715 N N . LYS A 1 92 ? 29.557 12.502 -21.487 1.00 97.44 92 LYS A N 1
ATOM 716 C CA . LYS A 1 92 ? 28.848 12.115 -20.280 1.00 97.44 92 LYS A CA 1
ATOM 717 C C . LYS A 1 92 ? 27.355 11.855 -20.493 1.00 97.44 92 LYS A C 1
ATOM 719 O O . LYS A 1 92 ? 26.631 11.775 -19.491 1.00 97.44 92 LYS A O 1
ATOM 724 N N . ALA A 1 93 ? 26.911 11.746 -21.742 1.00 97.19 93 ALA A N 1
ATOM 725 C CA . ALA A 1 93 ? 25.551 11.401 -22.110 1.00 97.19 93 ALA A CA 1
ATOM 726 C C . ALA A 1 93 ? 25.318 9.905 -21.874 1.00 97.19 93 ALA A C 1
ATOM 728 O O . ALA A 1 93 ? 26.236 9.094 -21.968 1.00 97.19 93 ALA A O 1
ATOM 729 N N . THR A 1 94 ? 24.086 9.548 -21.518 1.00 98.12 94 THR A N 1
ATOM 730 C CA . THR A 1 94 ? 23.667 8.157 -21.302 1.00 98.12 94 THR A CA 1
ATOM 731 C C . THR A 1 94 ? 22.883 7.645 -22.511 1.00 98.12 94 THR A C 1
ATOM 733 O O . THR A 1 94 ? 22.347 8.453 -23.278 1.00 98.12 94 THR A O 1
ATOM 736 N N . PRO A 1 95 ? 22.704 6.321 -22.674 1.00 98.44 95 PRO A N 1
ATOM 737 C CA . PRO A 1 95 ? 21.814 5.780 -23.700 1.00 98.44 95 PRO A CA 1
ATOM 738 C C . PRO A 1 95 ? 20.402 6.386 -23.647 1.00 98.44 95 PRO A C 1
ATOM 740 O O . PRO A 1 95 ? 19.809 6.672 -24.685 1.00 98.44 95 PRO A O 1
ATOM 743 N N . LEU A 1 96 ? 19.882 6.676 -22.446 1.00 98.44 96 LEU A N 1
ATOM 744 C CA . LEU A 1 96 ? 18.572 7.313 -22.280 1.00 98.44 96 LEU A CA 1
ATOM 745 C C . LEU A 1 96 ? 18.518 8.726 -22.885 1.00 98.44 96 LEU A C 1
ATOM 747 O O . LEU A 1 96 ? 17.486 9.100 -23.440 1.00 98.44 96 LEU A O 1
ATOM 751 N N . TYR A 1 97 ? 19.611 9.496 -22.824 1.00 98.00 97 TYR A N 1
ATOM 752 C CA . TYR A 1 97 ? 19.690 10.810 -23.472 1.00 98.00 97 TYR A CA 1
ATOM 753 C C . TYR A 1 97 ? 19.545 10.687 -24.996 1.00 98.00 97 TYR A C 1
ATOM 755 O O . TYR A 1 97 ? 18.724 11.386 -25.591 1.00 98.00 97 TYR A O 1
ATOM 763 N N . PHE A 1 98 ? 20.256 9.747 -25.628 1.00 98.06 98 PHE A N 1
ATOM 764 C CA . PHE A 1 98 ? 20.150 9.516 -27.075 1.00 98.06 98 PHE A CA 1
ATOM 765 C C . PHE A 1 98 ? 18.756 9.034 -27.492 1.00 98.06 98 PHE A C 1
ATOM 767 O O . PHE A 1 98 ? 18.188 9.558 -28.452 1.00 98.06 98 PHE A O 1
ATOM 774 N N . ALA A 1 99 ? 18.154 8.120 -26.724 1.00 98.25 99 ALA A N 1
ATOM 775 C CA . ALA A 1 99 ? 16.774 7.689 -26.945 1.00 98.25 99 ALA A CA 1
ATOM 776 C C . ALA A 1 99 ? 15.786 8.868 -26.872 1.00 98.25 99 ALA A C 1
ATOM 778 O O . ALA A 1 99 ? 14.855 8.962 -27.678 1.00 98.25 99 ALA A O 1
ATOM 779 N N . ALA A 1 100 ? 16.003 9.784 -25.922 1.00 97.69 100 ALA A N 1
ATOM 780 C CA . ALA A 1 100 ? 15.184 10.972 -25.727 1.00 97.69 100 ALA A CA 1
ATOM 781 C C . ALA A 1 100 ? 15.307 11.976 -26.878 1.00 97.69 100 ALA A C 1
ATOM 783 O O . ALA A 1 100 ? 14.291 12.497 -27.338 1.00 97.69 100 ALA A O 1
ATOM 784 N N . VAL A 1 101 ? 16.528 12.212 -27.365 1.00 95.50 101 VAL A N 1
ATOM 785 C CA . VAL A 1 101 ? 16.824 13.069 -28.525 1.00 95.50 101 VAL A CA 1
ATOM 786 C C . VAL A 1 101 ? 16.223 12.501 -29.813 1.00 95.50 101 VAL A C 1
ATOM 788 O O . VAL A 1 101 ? 15.638 13.247 -30.600 1.00 95.50 101 VAL A O 1
ATOM 791 N N . GLY A 1 102 ? 16.307 11.183 -30.010 1.00 94.88 102 GLY A N 1
ATOM 792 C CA . GLY A 1 102 ? 15.712 10.491 -31.156 1.00 94.88 102 GLY A CA 1
ATOM 793 C C . GLY A 1 102 ? 14.190 10.321 -31.076 1.00 94.88 102 GLY A C 1
ATOM 794 O O . GLY A 1 102 ? 13.550 10.032 -32.084 1.00 94.88 102 GLY A O 1
ATOM 795 N N . GLY A 1 103 ? 13.586 10.523 -29.899 1.00 96.88 103 GLY A N 1
ATOM 796 C CA . GLY A 1 103 ? 12.146 10.354 -29.686 1.00 96.88 103 GLY A CA 1
ATOM 797 C C . GLY A 1 103 ? 11.689 8.890 -29.646 1.00 96.88 103 GLY A C 1
ATOM 798 O O . GLY A 1 103 ? 10.505 8.608 -29.838 1.00 96.88 103 GLY A O 1
ATOM 799 N N . PHE A 1 104 ? 12.596 7.945 -29.382 1.00 98.12 104 PHE A N 1
ATOM 800 C CA . PHE A 1 104 ? 12.317 6.505 -29.398 1.00 98.12 104 PHE A CA 1
ATOM 801 C C . PHE A 1 104 ? 11.649 6.039 -28.099 1.00 98.12 104 PHE A C 1
ATOM 803 O O . PHE A 1 104 ? 12.292 5.514 -27.193 1.00 98.12 104 PHE A O 1
ATOM 810 N N . VAL A 1 105 ? 10.335 6.250 -28.006 1.00 97.62 105 VAL A N 1
ATOM 811 C CA . VAL A 1 105 ? 9.535 6.052 -26.783 1.00 97.62 105 VAL A CA 1
ATOM 812 C C . VAL A 1 105 ? 9.667 4.647 -26.187 1.00 97.62 105 VAL A C 1
ATOM 814 O O . VAL A 1 105 ? 9.932 4.521 -24.994 1.00 97.62 105 VAL A O 1
ATOM 817 N N . GLU A 1 106 ? 9.503 3.594 -26.990 1.00 97.69 106 GLU A N 1
ATOM 818 C CA . GLU A 1 106 ? 9.552 2.213 -26.480 1.00 97.69 106 GLU A CA 1
ATOM 819 C C . GLU A 1 106 ? 10.956 1.819 -26.009 1.00 97.69 106 GLU A C 1
ATOM 821 O O . GLU A 1 106 ? 11.105 1.142 -24.995 1.00 97.69 106 GLU A O 1
ATOM 826 N N . LEU A 1 107 ? 11.995 2.325 -26.678 1.00 98.06 107 LEU A N 1
ATOM 827 C CA . LEU A 1 107 ? 13.377 2.105 -26.264 1.00 98.06 107 LEU A CA 1
ATOM 828 C C . LEU A 1 107 ? 13.696 2.859 -24.966 1.00 98.06 107 LEU A C 1
ATOM 830 O O . LEU A 1 107 ? 14.337 2.305 -24.078 1.00 98.06 107 LEU A O 1
ATOM 834 N N . ALA A 1 108 ? 13.202 4.088 -24.801 1.00 97.88 108 ALA A N 1
ATOM 835 C CA . ALA A 1 108 ? 13.343 4.809 -23.539 1.00 97.88 108 ALA A CA 1
ATOM 836 C C . ALA A 1 108 ? 12.611 4.108 -22.384 1.00 97.88 108 ALA A C 1
ATOM 838 O O . ALA A 1 108 ? 13.186 3.983 -21.308 1.00 97.88 108 ALA A O 1
ATOM 839 N N . LYS A 1 109 ? 11.388 3.596 -22.595 1.00 96.25 109 LYS A N 1
ATOM 840 C CA . LYS A 1 109 ? 10.682 2.781 -21.586 1.00 96.25 109 LYS A CA 1
ATOM 841 C C . LYS A 1 109 ? 11.494 1.549 -21.190 1.00 96.25 109 LYS A C 1
ATOM 843 O O . LYS A 1 109 ? 11.614 1.273 -20.001 1.00 96.25 109 LYS A O 1
ATOM 848 N N . LEU A 1 110 ? 12.075 0.848 -22.165 1.00 97.06 110 LEU A N 1
ATOM 849 C CA . LEU A 1 110 ? 12.940 -0.303 -21.915 1.00 97.06 110 LEU A CA 1
ATOM 850 C C . LEU A 1 110 ? 14.147 0.085 -21.045 1.00 97.06 110 LEU A C 1
ATOM 852 O O . LEU A 1 110 ? 14.374 -0.528 -20.007 1.00 97.06 110 LEU A O 1
ATOM 856 N N . LEU A 1 111 ? 14.878 1.142 -21.411 1.00 97.25 111 LEU A N 1
ATOM 857 C CA . LEU A 1 111 ? 16.014 1.637 -20.622 1.00 97.25 111 LEU A CA 1
ATOM 858 C C . LEU A 1 111 ? 15.602 2.006 -19.187 1.00 97.25 111 LEU A C 1
ATOM 860 O O . LEU A 1 111 ? 16.304 1.688 -18.230 1.00 97.25 111 LEU A O 1
ATOM 864 N N . LEU A 1 112 ? 14.447 2.649 -19.027 1.00 94.19 112 LEU A N 1
ATOM 865 C CA . LEU A 1 112 ? 13.898 3.014 -17.724 1.00 94.19 112 LEU A CA 1
ATOM 866 C C . LEU A 1 112 ? 13.564 1.778 -16.867 1.00 94.19 112 LEU A C 1
ATOM 868 O O . LEU A 1 112 ? 13.929 1.746 -15.697 1.00 94.19 112 LEU A O 1
ATOM 872 N N . VAL A 1 113 ? 12.966 0.728 -17.445 1.00 91.06 113 VAL A N 1
ATOM 873 C CA . VAL A 1 113 ? 12.709 -0.555 -16.752 1.00 91.06 113 VAL A CA 1
ATOM 874 C C . VAL A 1 113 ? 14.000 -1.193 -16.232 1.00 91.06 113 VAL A C 1
ATOM 876 O O . VAL A 1 113 ? 14.014 -1.734 -15.130 1.00 91.06 113 VAL A O 1
ATOM 879 N N . TYR A 1 114 ? 15.096 -1.080 -16.983 1.00 92.12 114 TYR A N 1
ATOM 880 C CA . TYR A 1 114 ? 16.412 -1.572 -16.565 1.00 92.12 114 TYR A CA 1
ATOM 881 C C . TYR A 1 114 ? 17.162 -0.624 -15.607 1.00 92.12 114 TYR A C 1
ATOM 883 O O . TYR A 1 114 ? 18.307 -0.899 -15.253 1.00 92.12 114 TYR A O 1
ATOM 891 N N . GLY A 1 115 ? 16.536 0.465 -15.144 1.00 89.81 115 GLY A N 1
ATOM 892 C CA . GLY A 1 115 ? 17.094 1.348 -14.116 1.00 89.81 115 GLY A CA 1
ATOM 893 C C . GLY A 1 115 ? 17.919 2.523 -14.647 1.00 89.81 115 GLY A C 1
ATOM 894 O O . GLY A 1 115 ? 18.830 2.993 -13.959 1.00 89.81 115 GLY A O 1
ATOM 895 N N . ALA A 1 116 ? 17.631 3.012 -15.856 1.00 93.94 116 ALA A N 1
ATOM 896 C CA . ALA A 1 116 ? 18.246 4.237 -16.363 1.00 93.94 116 ALA A CA 1
ATOM 897 C C . ALA A 1 116 ? 17.960 5.449 -15.452 1.00 93.94 116 ALA A C 1
ATOM 899 O O . ALA A 1 116 ? 16.820 5.693 -15.046 1.00 93.94 116 ALA A O 1
ATOM 900 N N . ASP A 1 117 ? 18.989 6.249 -15.170 1.00 92.88 117 ASP A N 1
ATOM 901 C CA . ASP A 1 117 ? 18.864 7.492 -14.415 1.00 92.88 117 ASP A CA 1
ATOM 902 C C . ASP A 1 117 ? 18.253 8.591 -15.293 1.00 92.88 117 ASP A C 1
ATOM 904 O O . ASP A 1 117 ? 18.904 9.189 -16.155 1.00 92.88 117 ASP A O 1
ATOM 908 N N . ILE A 1 118 ? 16.979 8.880 -15.033 1.00 93.25 118 ILE A N 1
ATOM 909 C CA . ILE A 1 118 ? 16.205 9.914 -15.724 1.00 93.25 118 ILE A CA 1
ATOM 910 C C . ILE A 1 118 ? 16.757 11.334 -15.515 1.00 93.25 118 ILE A C 1
ATOM 912 O O . ILE A 1 118 ? 16.481 12.220 -16.325 1.00 93.25 118 ILE A O 1
ATOM 916 N N . ASN A 1 119 ? 17.547 11.566 -14.460 1.00 92.50 119 ASN A N 1
ATOM 917 C CA . ASN A 1 119 ? 18.143 12.867 -14.150 1.00 92.50 119 ASN A CA 1
ATOM 918 C C . ASN A 1 119 ? 19.627 12.954 -14.526 1.00 92.50 119 ASN A C 1
ATOM 920 O O . ASN A 1 119 ? 20.276 13.954 -14.189 1.00 92.50 119 ASN A O 1
ATOM 924 N N . ALA A 1 120 ? 20.170 11.938 -15.204 1.00 93.69 120 ALA A N 1
ATOM 925 C CA . ALA A 1 120 ? 21.553 11.946 -15.653 1.00 93.69 120 ALA A CA 1
ATOM 926 C C . ALA A 1 120 ? 21.826 13.201 -16.487 1.00 93.69 120 ALA A C 1
ATOM 928 O O . ALA A 1 120 ? 21.030 13.577 -17.343 1.00 93.69 120 ALA A O 1
ATOM 929 N N . ARG A 1 121 ? 22.951 13.864 -16.218 1.00 94.06 121 ARG A N 1
ATOM 930 C CA . ARG A 1 121 ? 23.337 15.106 -16.895 1.00 94.06 121 ARG A CA 1
ATOM 931 C C . ARG A 1 121 ? 24.538 14.879 -17.786 1.00 94.06 121 ARG A C 1
ATOM 933 O O . ARG A 1 121 ? 25.519 14.327 -17.305 1.00 94.06 121 ARG A O 1
ATOM 940 N N . ASP A 1 122 ? 24.518 15.351 -19.015 1.00 94.19 122 ASP A N 1
ATOM 941 C CA . ASP A 1 122 ? 25.699 15.352 -19.880 1.00 94.19 122 ASP A CA 1
ATOM 942 C C . ASP A 1 122 ? 26.722 16.447 -19.466 1.00 94.19 122 ASP A C 1
ATOM 944 O O . ASP A 1 122 ? 26.609 17.086 -18.406 1.00 94.19 122 ASP A O 1
ATOM 948 N N . LYS A 1 123 ? 27.752 16.684 -20.288 1.00 95.69 123 LYS A N 1
ATOM 949 C CA . LYS A 1 123 ? 28.715 17.787 -20.107 1.00 95.69 123 LYS A CA 1
ATOM 950 C C . LYS A 1 123 ? 28.061 19.171 -20.138 1.00 95.69 123 LYS A C 1
ATOM 952 O O . LYS A 1 123 ? 28.517 20.050 -19.403 1.00 95.69 123 LYS A O 1
ATOM 957 N N . ALA A 1 124 ? 27.024 19.373 -20.951 1.00 91.88 124 ALA A N 1
ATOM 958 C CA . ALA A 1 124 ? 26.272 20.625 -21.036 1.00 91.88 124 ALA A CA 1
ATOM 959 C C . ALA A 1 124 ? 25.280 20.817 -19.869 1.00 91.88 124 ALA A C 1
ATOM 961 O O . ALA A 1 124 ? 24.678 21.883 -19.731 1.00 91.88 124 ALA A O 1
ATOM 962 N N . ARG A 1 125 ? 25.198 19.838 -18.957 1.00 92.50 125 ARG A N 1
ATOM 963 C CA . ARG A 1 125 ? 24.257 19.759 -17.828 1.00 92.50 125 ARG A CA 1
ATOM 964 C C . ARG A 1 125 ? 22.810 19.513 -18.259 1.00 92.50 125 ARG A C 1
ATOM 966 O O . ARG A 1 125 ? 21.911 19.768 -17.452 1.00 92.50 125 ARG A O 1
ATOM 973 N N . GLU A 1 126 ? 22.619 19.008 -19.469 1.00 92.69 126 GLU A N 1
ATOM 974 C CA . GLU A 1 126 ? 21.347 18.608 -20.053 1.00 92.69 126 GLU A CA 1
ATOM 975 C C . GLU A 1 126 ? 20.964 17.200 -19.606 1.00 92.69 126 GLU A C 1
ATOM 977 O O . GLU A 1 126 ? 21.786 16.288 -19.534 1.00 92.69 126 GLU A O 1
ATOM 982 N N . THR A 1 127 ? 19.688 17.037 -19.301 1.00 95.06 127 THR A N 1
ATOM 983 C CA . THR A 1 127 ? 19.029 15.780 -18.959 1.00 95.06 127 THR A CA 1
ATOM 984 C C . THR A 1 127 ? 18.356 15.171 -20.192 1.00 95.06 127 THR A C 1
ATOM 986 O O . THR A 1 127 ? 18.075 15.888 -21.157 1.00 95.06 127 THR A O 1
ATOM 989 N N . PRO A 1 128 ? 17.992 13.876 -20.173 1.00 95.88 128 PRO A N 1
ATOM 990 C CA . PRO A 1 128 ? 17.155 13.283 -21.219 1.00 95.88 128 PRO A CA 1
ATOM 991 C C . PRO A 1 128 ? 15.885 14.102 -21.513 1.00 95.88 128 PRO A C 1
ATOM 993 O O . PRO A 1 128 ? 15.488 14.274 -22.666 1.00 95.88 128 PRO A O 1
ATOM 996 N N . MET A 1 129 ? 15.269 14.677 -20.478 1.00 95.31 129 MET A N 1
ATOM 997 C CA . MET A 1 129 ? 14.097 15.540 -20.615 1.00 95.31 129 MET A CA 1
ATOM 998 C C . MET A 1 129 ? 14.401 16.845 -21.374 1.00 95.31 129 MET A C 1
ATOM 1000 O O . MET A 1 129 ? 13.553 17.304 -22.141 1.00 95.31 129 MET A O 1
ATOM 1004 N N . ASP A 1 130 ? 15.600 17.422 -21.227 1.00 94.38 130 ASP A N 1
ATOM 1005 C CA . ASP A 1 130 ? 16.019 18.609 -21.988 1.00 94.38 130 ASP A CA 1
ATOM 1006 C C . ASP A 1 130 ? 16.083 18.316 -23.493 1.00 94.38 130 ASP A C 1
ATOM 1008 O O . ASP A 1 130 ? 15.523 19.078 -24.289 1.00 94.38 130 ASP A O 1
ATOM 1012 N N . GLY A 1 131 ? 16.673 17.175 -23.871 1.00 92.75 131 GLY A N 1
ATOM 1013 C CA . GLY A 1 131 ? 16.726 16.705 -25.257 1.00 92.75 131 GLY A CA 1
ATOM 1014 C C . GLY A 1 131 ? 15.331 16.456 -25.841 1.00 92.75 131 GLY A C 1
ATOM 1015 O O . GLY A 1 131 ? 14.992 16.988 -26.901 1.00 92.75 131 GLY A O 1
ATOM 1016 N N . ALA A 1 132 ? 14.472 15.731 -25.116 1.00 94.69 132 ALA A N 1
ATOM 1017 C CA . ALA A 1 132 ? 13.100 15.457 -25.553 1.00 94.69 132 ALA A CA 1
ATOM 1018 C C . ALA A 1 132 ? 12.283 16.743 -25.784 1.00 94.69 132 ALA A C 1
ATOM 1020 O O . ALA A 1 132 ? 11.542 16.847 -26.765 1.00 94.69 132 ALA A O 1
ATOM 1021 N N . VAL A 1 133 ? 12.420 17.742 -24.903 1.00 94.06 133 VAL A N 1
ATOM 1022 C CA . VAL A 1 133 ? 11.731 19.036 -25.036 1.00 94.06 133 VAL A CA 1
ATOM 1023 C C . VAL A 1 133 ? 12.293 19.852 -26.199 1.00 94.06 133 VAL A C 1
ATOM 1025 O O . VAL A 1 133 ? 11.510 20.448 -26.944 1.00 94.06 133 VAL A O 1
ATOM 1028 N N . PHE A 1 134 ? 13.616 19.873 -26.379 1.00 91.25 134 PHE A N 1
ATOM 1029 C CA . PHE A 1 134 ? 14.266 20.621 -27.456 1.00 91.25 134 PHE A CA 1
ATOM 1030 C C . PHE A 1 134 ? 13.800 20.154 -28.840 1.00 91.25 134 PHE A C 1
ATOM 1032 O O . PHE A 1 134 ? 13.393 20.977 -29.663 1.00 91.25 134 PHE A O 1
ATOM 1039 N N . PHE A 1 135 ? 13.774 18.838 -29.063 1.00 90.88 135 PHE A N 1
ATOM 1040 C CA . PHE A 1 135 ? 13.327 18.246 -30.327 1.00 90.88 135 PHE A CA 1
ATOM 1041 C C . PHE A 1 135 ? 11.799 18.113 -30.446 1.00 90.88 135 PHE A C 1
ATOM 1043 O O . PHE A 1 135 ? 11.290 17.773 -31.511 1.00 90.88 135 PHE A O 1
ATOM 1050 N N . GLY A 1 136 ? 11.043 18.449 -29.394 1.00 91.06 136 GLY A N 1
ATOM 1051 C CA . GLY A 1 136 ? 9.579 18.485 -29.431 1.00 91.06 136 GLY A CA 1
ATOM 1052 C C . GLY A 1 136 ? 8.903 17.113 -29.343 1.00 91.06 136 GLY A C 1
ATOM 1053 O O . GLY A 1 136 ? 7.761 16.967 -29.780 1.00 91.06 136 GLY A O 1
ATOM 1054 N N . HIS A 1 137 ? 9.565 16.117 -28.753 1.00 94.69 137 HIS A N 1
ATOM 1055 C CA . HIS A 1 137 ? 9.059 14.749 -28.618 1.00 94.69 137 HIS A CA 1
ATOM 1056 C C . HIS A 1 137 ? 8.034 14.631 -27.484 1.00 94.69 137 HIS A C 1
ATOM 1058 O O . HIS A 1 137 ? 8.331 14.171 -26.382 1.00 94.69 137 HIS A O 1
ATOM 1064 N N . VAL A 1 138 ? 6.794 15.051 -27.747 1.00 92.06 138 VAL A N 1
ATOM 1065 C CA . VAL A 1 138 ? 5.713 15.122 -26.742 1.00 92.06 138 VAL A CA 1
ATOM 1066 C C . VAL A 1 138 ? 5.447 13.774 -26.059 1.00 92.06 138 VAL A C 1
ATOM 1068 O O . VAL A 1 138 ? 5.284 13.727 -24.842 1.00 92.06 138 VAL A O 1
ATOM 1071 N N . ASN A 1 139 ? 5.452 12.671 -26.811 1.00 94.81 139 ASN A N 1
ATOM 1072 C CA . ASN A 1 139 ? 5.203 11.338 -26.251 1.00 94.81 139 ASN A CA 1
ATOM 1073 C C . ASN A 1 139 ? 6.319 10.897 -25.291 1.00 94.81 139 ASN A C 1
ATOM 1075 O O . ASN A 1 139 ? 6.030 10.339 -24.236 1.00 94.81 139 ASN A O 1
ATOM 1079 N N . MET A 1 140 ? 7.577 11.213 -25.615 1.00 95.06 140 MET A N 1
ATOM 1080 C CA . MET A 1 140 ? 8.725 10.971 -24.734 1.00 95.06 140 MET A CA 1
ATOM 1081 C C . MET A 1 140 ? 8.599 11.776 -23.439 1.00 95.06 140 MET A C 1
ATOM 1083 O O . MET A 1 140 ? 8.749 11.251 -22.339 1.00 95.06 140 MET A O 1
ATOM 1087 N N . VAL A 1 141 ? 8.241 13.054 -23.574 1.00 93.50 141 VAL A N 1
ATOM 1088 C CA . VAL A 1 141 ? 8.000 13.943 -22.438 1.00 93.50 141 VAL A CA 1
ATOM 1089 C C . VAL A 1 141 ? 6.909 13.392 -21.514 1.00 93.50 141 VAL A C 1
ATOM 1091 O O . VAL A 1 141 ? 7.056 13.462 -20.296 1.00 93.50 141 VAL A O 1
ATOM 1094 N N . ASN A 1 142 ? 5.830 12.830 -22.061 1.00 91.94 142 ASN A N 1
ATOM 1095 C CA . ASN A 1 142 ? 4.762 12.237 -21.255 1.00 91.94 142 ASN A CA 1
ATOM 1096 C C . ASN A 1 142 ? 5.246 11.005 -20.477 1.00 91.94 142 ASN A C 1
ATOM 1098 O O . ASN A 1 142 ? 4.914 10.873 -19.301 1.00 91.94 142 ASN A O 1
ATOM 1102 N N . VAL A 1 143 ? 6.082 10.159 -21.090 1.00 92.06 143 VAL A N 1
ATOM 1103 C CA . VAL A 1 143 ? 6.704 9.017 -20.399 1.00 92.06 143 VAL A CA 1
ATOM 1104 C C . VAL A 1 143 ? 7.580 9.493 -19.243 1.00 92.06 143 VAL A C 1
ATOM 1106 O O . VAL A 1 143 ? 7.392 9.043 -18.118 1.00 92.06 143 VAL A O 1
ATOM 1109 N N . PHE A 1 144 ? 8.475 10.456 -19.470 1.00 93.06 144 PHE A N 1
ATOM 1110 C CA . PHE A 1 144 ? 9.345 10.983 -18.409 1.00 93.06 144 PHE A CA 1
ATOM 1111 C C . PHE A 1 144 ? 8.580 11.638 -17.263 1.00 93.06 144 PHE A C 1
ATOM 1113 O O . PHE A 1 144 ? 8.988 11.556 -16.111 1.00 93.06 144 PHE A O 1
ATOM 1120 N N . GLN A 1 145 ? 7.445 12.262 -17.565 1.00 88.25 145 GLN A N 1
ATOM 1121 C CA . GLN A 1 145 ? 6.570 12.860 -16.565 1.00 88.25 145 GLN A CA 1
ATOM 1122 C C . GLN A 1 145 ? 5.863 11.834 -15.672 1.00 88.25 145 GLN A C 1
ATOM 1124 O O . GLN A 1 145 ? 5.555 12.145 -14.521 1.00 88.25 145 GLN A O 1
ATOM 1129 N N . GLN A 1 146 ? 5.556 10.656 -16.209 1.00 83.75 146 GLN A N 1
ATOM 1130 C CA . GLN A 1 146 ? 4.903 9.570 -15.475 1.00 83.75 146 GLN A CA 1
ATOM 1131 C C . GLN A 1 146 ? 5.912 8.630 -14.814 1.00 83.75 146 GLN A C 1
ATOM 1133 O O . GLN A 1 146 ? 5.532 7.841 -13.953 1.00 83.75 146 GLN A O 1
ATOM 1138 N N . TYR A 1 147 ? 7.181 8.711 -15.215 1.00 86.38 147 TYR A N 1
ATOM 1139 C CA . TYR A 1 147 ? 8.198 7.793 -14.753 1.00 86.38 147 TYR A CA 1
ATOM 1140 C C . TYR A 1 147 ? 8.591 8.037 -13.301 1.00 86.38 147 TYR A C 1
ATOM 1142 O O . TYR A 1 147 ? 8.901 9.151 -12.868 1.00 86.38 147 TYR A O 1
ATOM 1150 N N . LEU A 1 148 ? 8.643 6.924 -12.591 1.00 84.94 148 LEU A N 1
ATOM 1151 C CA . LEU A 1 148 ? 9.117 6.800 -11.239 1.00 84.94 148 LEU A CA 1
ATOM 1152 C C . LEU A 1 148 ? 9.625 5.370 -11.086 1.00 84.94 148 LEU A C 1
ATOM 1154 O O . LEU A 1 148 ? 8.906 4.423 -11.403 1.00 84.94 148 LEU A O 1
ATOM 1158 N N . GLY A 1 149 ? 10.859 5.221 -10.623 1.00 77.56 149 GLY A N 1
ATOM 1159 C CA . GLY A 1 149 ? 11.512 3.919 -10.553 1.00 77.56 149 GLY A CA 1
ATOM 1160 C C . GLY A 1 149 ? 12.181 3.690 -9.211 1.00 77.56 149 GLY A C 1
ATOM 1161 O O . GLY A 1 149 ? 12.727 4.618 -8.616 1.00 77.56 149 GLY A O 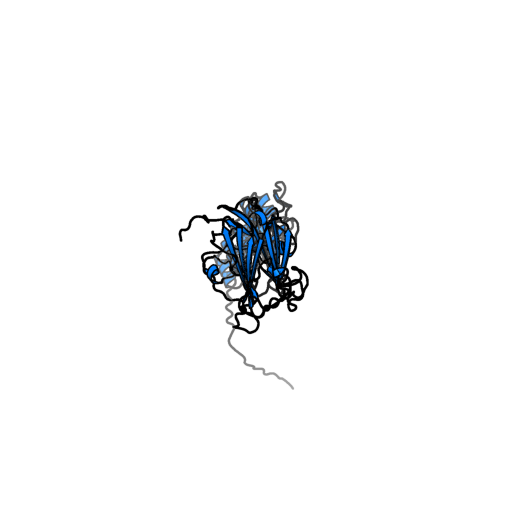1
ATOM 1162 N N . ILE A 1 150 ? 12.166 2.441 -8.749 1.00 78.94 150 ILE A N 1
ATOM 1163 C CA . ILE A 1 150 ? 12.982 1.997 -7.618 1.00 78.94 150 ILE A CA 1
ATOM 1164 C C . ILE A 1 150 ? 14.399 1.758 -8.147 1.00 78.94 150 ILE A C 1
ATOM 1166 O O . ILE A 1 150 ? 14.598 0.911 -9.013 1.00 78.94 150 ILE A O 1
ATOM 1170 N N . THR A 1 151 ? 15.381 2.504 -7.643 1.00 78.31 151 THR A N 1
ATOM 1171 C CA . THR A 1 151 ? 16.793 2.360 -8.038 1.00 78.31 151 THR A CA 1
ATOM 1172 C C . THR A 1 151 ? 17.539 1.380 -7.149 1.00 78.31 151 THR A C 1
ATOM 1174 O O . THR A 1 151 ? 18.481 0.726 -7.593 1.00 78.31 151 THR A O 1
ATOM 1177 N N . ARG A 1 152 ? 17.126 1.266 -5.885 1.00 77.19 152 ARG A N 1
ATOM 1178 C CA . ARG A 1 152 ? 17.714 0.336 -4.927 1.00 77.19 152 ARG A CA 1
ATOM 1179 C C . ARG A 1 152 ? 16.661 -0.126 -3.939 1.00 77.19 152 ARG A C 1
ATOM 1181 O O . ARG A 1 152 ? 15.903 0.682 -3.413 1.00 77.19 152 ARG A O 1
ATOM 1188 N N . TYR A 1 153 ? 16.672 -1.414 -3.626 1.00 78.19 153 TYR A N 1
ATOM 1189 C CA . TYR A 1 153 ? 15.944 -1.951 -2.485 1.00 78.19 153 TYR A CA 1
ATOM 1190 C C . TYR A 1 153 ? 16.822 -2.942 -1.713 1.00 78.19 153 TYR A C 1
ATOM 1192 O O . TYR A 1 153 ? 17.680 -3.602 -2.298 1.00 78.19 153 TYR A O 1
ATOM 1200 N N . SER A 1 154 ? 16.657 -3.002 -0.391 1.00 74.38 154 SER A N 1
ATOM 1201 C CA . SER A 1 154 ? 17.338 -3.962 0.489 1.00 74.38 154 SER A CA 1
ATOM 1202 C C . SER A 1 154 ? 16.360 -4.486 1.535 1.00 74.38 154 SER A C 1
ATOM 1204 O O . SER A 1 154 ? 15.582 -3.712 2.095 1.00 74.38 154 SER A O 1
ATOM 1206 N N . TYR A 1 155 ? 16.434 -5.790 1.796 1.00 65.19 155 TYR A N 1
ATOM 1207 C CA . TYR A 1 155 ? 15.686 -6.507 2.834 1.00 65.19 155 TYR A CA 1
ATOM 1208 C C . TYR A 1 155 ? 16.641 -7.008 3.933 1.00 65.19 155 TYR A C 1
ATOM 1210 O O . TYR A 1 155 ? 16.600 -8.175 4.320 1.00 65.19 155 TYR A O 1
ATOM 1218 N N . ASP A 1 156 ? 17.585 -6.166 4.365 1.00 64.75 156 ASP A N 1
ATOM 1219 C CA . ASP A 1 156 ? 18.506 -6.509 5.455 1.00 64.75 156 ASP A CA 1
ATOM 1220 C C . ASP A 1 156 ? 17.801 -6.419 6.830 1.00 64.75 156 ASP A C 1
ATOM 1222 O O . ASP A 1 156 ? 16.639 -6.793 6.950 1.00 64.75 156 ASP A O 1
ATOM 1226 N N . THR A 1 157 ? 18.464 -5.970 7.902 1.00 57.47 157 THR A N 1
ATOM 1227 C CA . THR A 1 157 ? 17.787 -5.776 9.201 1.00 57.47 157 THR A CA 1
ATOM 1228 C C . THR A 1 157 ? 16.723 -4.675 9.161 1.00 57.47 157 THR A C 1
ATOM 1230 O O . THR A 1 157 ? 16.003 -4.500 10.142 1.00 57.47 157 THR A O 1
ATOM 1233 N N . ARG A 1 158 ? 16.631 -3.910 8.061 1.00 66.00 158 ARG A N 1
ATOM 1234 C CA . ARG A 1 158 ? 15.583 -2.922 7.792 1.00 66.00 158 ARG A CA 1
ATOM 1235 C C . ARG A 1 158 ? 15.201 -2.956 6.315 1.00 66.00 158 ARG A C 1
ATOM 1237 O O . ARG A 1 158 ? 16.057 -3.108 5.445 1.00 66.00 158 ARG A O 1
ATOM 1244 N N . PHE A 1 159 ? 13.929 -2.717 6.022 1.00 72.94 159 PHE A N 1
ATOM 1245 C CA . PHE A 1 159 ? 13.507 -2.470 4.653 1.00 72.94 159 PHE A CA 1
ATOM 1246 C C . PHE A 1 159 ? 13.977 -1.088 4.210 1.00 72.94 159 PHE A C 1
ATOM 1248 O O . PHE A 1 159 ? 13.702 -0.081 4.868 1.00 72.94 159 PHE A O 1
ATOM 1255 N N . TYR A 1 160 ? 14.695 -1.045 3.095 1.00 79.69 160 TYR A N 1
ATOM 1256 C CA . TYR A 1 160 ? 15.222 0.177 2.504 1.00 79.69 160 TYR A CA 1
ATOM 1257 C C . TYR A 1 160 ? 14.786 0.261 1.048 1.00 79.69 160 TYR A C 1
ATOM 1259 O O . TYR A 1 160 ? 15.061 -0.660 0.284 1.00 79.69 160 TYR A O 1
ATOM 1267 N N . ILE A 1 161 ? 14.177 1.381 0.659 1.00 81.25 161 ILE A N 1
ATOM 1268 C CA . ILE A 1 161 ? 13.932 1.733 -0.742 1.00 81.25 161 ILE A CA 1
ATOM 1269 C C . ILE A 1 161 ? 14.596 3.071 -1.043 1.00 81.25 161 ILE A C 1
ATOM 1271 O O . ILE A 1 161 ? 14.430 4.047 -0.309 1.00 81.25 161 ILE A O 1
ATOM 1275 N N . GLU A 1 162 ? 15.278 3.123 -2.178 1.00 81.81 162 GLU A N 1
ATOM 1276 C CA . GLU A 1 162 ? 15.657 4.342 -2.872 1.00 81.81 162 GLU A CA 1
ATOM 1277 C C . GLU A 1 162 ? 14.912 4.405 -4.205 1.00 81.81 162 GLU A C 1
ATOM 1279 O O . GLU A 1 162 ? 14.859 3.423 -4.953 1.00 81.81 162 GLU A O 1
ATOM 1284 N N . ALA A 1 163 ? 14.320 5.559 -4.488 1.00 82.75 163 ALA A N 1
ATOM 1285 C CA . ALA A 1 163 ? 13.612 5.809 -5.731 1.00 82.75 163 ALA A CA 1
ATOM 1286 C C . ALA A 1 163 ? 14.232 6.984 -6.493 1.00 82.75 163 ALA A C 1
ATOM 1288 O O . ALA A 1 163 ? 14.799 7.906 -5.903 1.00 82.75 163 ALA A O 1
ATOM 1289 N N . THR A 1 164 ? 14.079 6.971 -7.815 1.00 81.44 164 THR A N 1
ATOM 1290 C CA . THR A 1 164 ? 14.389 8.102 -8.691 1.00 81.44 164 THR A CA 1
ATOM 1291 C C . THR A 1 164 ? 13.122 8.611 -9.364 1.00 81.44 164 THR A C 1
ATOM 1293 O O . THR A 1 164 ? 12.237 7.840 -9.742 1.00 81.44 164 THR A O 1
ATOM 1296 N N . ALA A 1 165 ? 13.049 9.928 -9.510 1.00 86.50 165 ALA A N 1
ATOM 1297 C CA . ALA A 1 165 ? 11.947 10.650 -10.127 1.00 86.50 165 ALA A CA 1
ATOM 1298 C C . ALA A 1 165 ? 12.498 11.891 -10.825 1.00 86.50 165 ALA A C 1
ATOM 1300 O O . ALA A 1 165 ? 13.532 12.419 -10.413 1.00 86.50 165 ALA A O 1
ATOM 1301 N N . LEU A 1 166 ? 11.790 12.403 -11.829 1.00 88.19 166 LEU A N 1
ATOM 1302 C CA . LEU A 1 166 ? 12.152 13.671 -12.456 1.00 88.19 166 LEU A CA 1
ATOM 1303 C C . LEU A 1 166 ? 12.090 14.816 -11.425 1.00 88.19 166 LEU A C 1
ATOM 1305 O O . LEU A 1 166 ? 11.060 15.027 -10.778 1.00 88.19 166 LEU A O 1
ATOM 1309 N N . ALA A 1 167 ? 13.182 15.569 -11.275 1.00 86.62 167 ALA A N 1
ATOM 1310 C CA . ALA A 1 167 ? 13.221 16.702 -10.350 1.00 86.62 167 ALA A CA 1
ATOM 1311 C C . ALA A 1 167 ? 12.319 17.859 -10.837 1.00 86.62 167 ALA A C 1
ATOM 1313 O O . ALA A 1 167 ? 12.190 18.068 -12.045 1.00 86.62 167 ALA A O 1
ATOM 1314 N N . PRO A 1 168 ? 11.715 18.664 -9.949 1.00 87.62 168 PRO A N 1
ATOM 1315 C CA . PRO A 1 168 ? 11.022 19.875 -10.368 1.00 87.62 168 PRO A CA 1
ATOM 1316 C C . PRO A 1 168 ? 12.020 20.890 -10.937 1.00 87.62 168 PRO A C 1
ATOM 1318 O O . PRO A 1 168 ? 13.142 21.030 -10.445 1.00 87.62 168 PRO A O 1
ATOM 1321 N N . GLY A 1 169 ? 11.625 21.614 -11.982 1.00 88.81 169 GLY A N 1
ATOM 1322 C CA . GLY A 1 169 ? 12.515 22.571 -12.633 1.00 88.81 169 GLY A CA 1
ATOM 1323 C C . GLY A 1 169 ? 12.089 22.999 -14.032 1.00 88.81 169 GLY A C 1
ATOM 1324 O O . GLY A 1 169 ? 10.995 22.698 -14.508 1.00 88.81 169 GLY A O 1
ATOM 1325 N N . LEU A 1 170 ? 12.976 23.746 -14.688 1.00 89.94 170 LEU A N 1
ATOM 1326 C CA . LEU A 1 170 ? 12.838 24.143 -16.085 1.00 89.94 170 LEU A CA 1
ATOM 1327 C C . LEU A 1 170 ? 13.700 23.226 -16.946 1.00 89.94 170 LEU A C 1
ATOM 1329 O O . LEU A 1 170 ? 14.921 23.269 -16.829 1.00 89.94 170 LEU A O 1
ATOM 1333 N N . TYR A 1 171 ? 13.048 22.468 -17.820 1.00 91.75 171 TYR A N 1
ATOM 1334 C CA . TYR A 1 171 ? 13.686 21.567 -18.770 1.00 91.75 171 TYR A CA 1
ATOM 1335 C C . TYR A 1 171 ? 13.559 22.113 -20.188 1.00 91.75 171 TYR A C 1
ATOM 1337 O O . TYR A 1 171 ? 12.476 22.525 -20.596 1.00 91.75 171 TYR A O 1
ATOM 1345 N N . GLY A 1 172 ? 14.637 22.125 -20.951 1.00 85.44 172 GLY A N 1
ATOM 1346 C CA . GLY A 1 172 ? 14.678 22.465 -22.363 1.00 85.44 172 GLY A CA 1
ATOM 1347 C C . GLY A 1 172 ? 15.857 23.363 -22.721 1.00 85.44 172 GLY A C 1
ATOM 1348 O O . GLY A 1 172 ? 16.333 24.167 -21.915 1.00 85.44 172 GLY A O 1
ATOM 1349 N N . PHE A 1 173 ? 16.295 23.253 -23.974 1.00 73.94 173 PHE A N 1
ATOM 1350 C CA . PHE A 1 173 ? 17.467 23.947 -24.500 1.00 73.94 173 PHE A CA 1
ATOM 1351 C C . PHE A 1 173 ? 17.101 25.165 -25.374 1.00 73.94 173 PHE A C 1
ATOM 1353 O O . PHE A 1 173 ? 16.080 25.193 -26.071 1.00 73.94 173 PHE A O 1
ATOM 1360 N N . LEU A 1 174 ? 17.952 26.196 -25.304 1.00 69.56 174 LEU A N 1
ATOM 1361 C CA . LEU A 1 174 ? 17.903 27.497 -25.993 1.00 69.56 174 LEU A CA 1
ATOM 1362 C C . LEU A 1 174 ? 16.637 28.349 -25.778 1.00 69.56 174 LEU A C 1
ATOM 1364 O O . LEU A 1 174 ? 16.762 29.407 -25.174 1.00 69.56 174 LEU A O 1
ATOM 1368 N N . ASN A 1 175 ? 15.440 27.933 -26.223 1.00 62.62 175 ASN A N 1
ATOM 1369 C CA . ASN A 1 175 ? 14.252 28.816 -26.260 1.00 62.62 175 ASN A CA 1
ATOM 1370 C C . ASN A 1 175 ? 12.895 28.182 -25.887 1.00 62.62 175 ASN A C 1
ATOM 1372 O O . ASN A 1 175 ? 11.912 28.910 -25.753 1.00 62.62 175 ASN A O 1
ATOM 1376 N N . LYS A 1 176 ? 12.795 26.860 -25.688 1.00 70.62 176 LYS A N 1
ATOM 1377 C CA . LYS A 1 176 ? 11.553 26.204 -25.229 1.00 70.62 176 LYS A CA 1
ATOM 1378 C C . LYS A 1 176 ? 11.792 25.537 -23.885 1.00 70.62 176 LYS A C 1
ATOM 1380 O O . LYS A 1 176 ? 12.131 24.365 -23.824 1.00 70.62 176 LYS A O 1
ATOM 1385 N N . LYS A 1 177 ? 11.627 26.297 -22.803 1.00 83.06 177 LYS A N 1
ATOM 1386 C CA . LYS A 1 177 ? 11.674 25.737 -21.450 1.00 83.06 177 LYS A CA 1
ATOM 1387 C C . LYS A 1 177 ? 10.288 25.242 -21.055 1.00 83.06 177 LYS A C 1
ATOM 1389 O O . LYS A 1 177 ? 9.335 26.017 -21.019 1.00 83.06 177 LYS A O 1
ATOM 1394 N N . LYS A 1 178 ? 10.185 23.959 -20.735 1.00 88.19 178 LYS A N 1
ATOM 1395 C CA . LYS A 1 178 ? 9.033 23.339 -20.095 1.00 88.19 178 LYS A CA 1
ATOM 1396 C C . LYS A 1 178 ? 9.242 23.349 -18.586 1.00 88.19 178 LYS A C 1
ATOM 1398 O O . LYS A 1 178 ? 10.212 22.795 -18.077 1.00 88.19 178 LYS A O 1
ATOM 1403 N N . ARG A 1 179 ? 8.317 23.979 -17.867 1.00 88.69 179 ARG A N 1
ATOM 1404 C CA . ARG A 1 179 ? 8.265 23.908 -16.408 1.00 88.69 179 ARG A CA 1
ATOM 1405 C C . ARG A 1 179 ? 7.674 22.563 -15.987 1.00 88.69 179 ARG A C 1
ATOM 1407 O O . ARG A 1 179 ? 6.633 22.159 -16.501 1.00 88.69 179 ARG A O 1
ATOM 1414 N N . ILE A 1 180 ? 8.357 21.890 -15.072 1.00 87.25 180 ILE A N 1
ATOM 1415 C CA . ILE A 1 180 ? 7.895 20.693 -14.379 1.00 87.25 180 ILE A CA 1
ATOM 1416 C C . ILE A 1 180 ? 7.755 21.062 -12.911 1.00 87.25 180 ILE A C 1
ATOM 1418 O O . ILE A 1 180 ? 8.741 21.387 -12.250 1.00 87.25 180 ILE A O 1
ATOM 1422 N N . ASP A 1 181 ? 6.516 21.066 -12.436 1.00 85.62 181 ASP A N 1
ATOM 1423 C CA . ASP A 1 181 ? 6.206 21.316 -11.034 1.00 85.62 181 ASP A CA 1
ATOM 1424 C C . ASP A 1 181 ? 6.502 20.086 -10.174 1.00 85.62 181 ASP A C 1
ATOM 1426 O O . ASP A 1 181 ? 6.627 18.966 -10.680 1.00 85.62 181 ASP A O 1
ATOM 1430 N N . SER A 1 182 ? 6.625 20.311 -8.866 1.00 83.31 182 SER A N 1
ATOM 1431 C CA . SER A 1 182 ? 6.735 19.236 -7.883 1.00 83.31 182 SER A CA 1
ATOM 1432 C C . SER A 1 182 ? 5.532 18.305 -7.983 1.00 83.31 182 SER A C 1
ATOM 1434 O O . SER A 1 182 ? 4.404 18.748 -8.216 1.00 83.31 182 SER A O 1
ATOM 1436 N N . ARG A 1 183 ? 5.776 17.010 -7.805 1.00 81.19 183 ARG A N 1
ATOM 1437 C CA . ARG A 1 183 ? 4.755 15.967 -7.863 1.00 81.19 183 ARG A CA 1
ATOM 1438 C C . ARG A 1 183 ? 4.890 15.066 -6.655 1.00 81.19 183 ARG A C 1
ATOM 1440 O O . ARG A 1 183 ? 5.995 14.825 -6.168 1.00 81.19 183 ARG A O 1
ATOM 1447 N N . LEU A 1 184 ? 3.745 14.576 -6.203 1.00 81.62 184 LEU A N 1
ATOM 1448 C CA . LEU A 1 184 ? 3.674 13.586 -5.151 1.00 81.62 184 LEU A CA 1
ATOM 1449 C C . LEU A 1 184 ? 3.644 12.192 -5.771 1.00 81.62 184 LEU A C 1
ATOM 1451 O O . LEU A 1 184 ? 3.004 11.954 -6.797 1.00 81.62 184 LEU A O 1
ATOM 1455 N N . PHE A 1 185 ? 4.333 11.273 -5.118 1.00 79.25 185 PHE A N 1
ATOM 1456 C CA . PHE A 1 185 ? 4.319 9.853 -5.417 1.00 79.25 185 PHE A CA 1
ATOM 1457 C C . PHE A 1 185 ? 4.027 9.081 -4.140 1.00 79.25 185 PHE A C 1
ATOM 1459 O O . PHE A 1 185 ? 4.411 9.522 -3.059 1.00 79.25 185 PHE A O 1
ATOM 1466 N N . GLN A 1 186 ? 3.370 7.934 -4.257 1.00 75.12 186 GLN A N 1
ATOM 1467 C CA . GLN A 1 186 ? 3.059 7.075 -3.123 1.00 75.12 186 GLN A CA 1
ATOM 1468 C C . GLN A 1 186 ? 3.737 5.718 -3.259 1.00 75.12 186 GLN A C 1
ATOM 1470 O O . GLN A 1 186 ? 3.692 5.083 -4.314 1.00 75.12 186 GLN A O 1
ATOM 1475 N N . LEU A 1 187 ? 4.384 5.295 -2.176 1.00 73.81 187 LEU A N 1
ATOM 1476 C CA . LEU A 1 187 ? 4.761 3.911 -1.942 1.00 73.81 187 LEU A CA 1
ATOM 1477 C C . LEU A 1 187 ? 3.572 3.213 -1.328 1.00 73.81 187 LEU A C 1
ATOM 1479 O O . LEU A 1 187 ? 3.076 3.655 -0.297 1.00 73.81 187 LEU A O 1
ATOM 1483 N N . GLU A 1 188 ? 3.162 2.120 -1.937 1.00 69.94 188 GLU A N 1
ATOM 1484 C CA . GLU A 1 188 ? 2.125 1.248 -1.431 1.00 69.94 188 GLU A CA 1
ATOM 1485 C C . GLU A 1 188 ? 2.695 -0.118 -1.107 1.00 69.94 188 GLU A C 1
ATOM 1487 O O . GLU A 1 188 ? 3.635 -0.590 -1.751 1.00 69.94 188 GLU A O 1
ATOM 1492 N N . THR A 1 189 ? 2.090 -0.755 -0.115 1.00 66.44 189 THR A N 1
ATOM 1493 C CA . THR A 1 189 ? 2.374 -2.129 0.261 1.00 66.44 189 THR A CA 1
ATOM 1494 C C . THR A 1 189 ? 1.116 -2.976 0.142 1.00 66.44 189 THR A C 1
ATOM 1496 O O . THR A 1 189 ? 0.006 -2.472 0.307 1.00 66.44 189 THR A O 1
ATOM 1499 N N . SER A 1 190 ? 1.289 -4.257 -0.138 1.00 59.22 190 SER A N 1
ATOM 1500 C CA . SER A 1 190 ? 0.219 -5.244 -0.163 1.00 59.22 190 SER A CA 1
ATOM 1501 C C . SER A 1 190 ? 0.754 -6.567 0.375 1.00 59.22 190 SER A C 1
ATOM 1503 O O . SER A 1 190 ? 1.907 -6.906 0.120 1.00 59.22 190 SER A O 1
ATOM 1505 N N . GLY A 1 191 ? -0.053 -7.303 1.134 1.00 61.44 191 GLY A N 1
ATOM 1506 C CA . GLY A 1 191 ? 0.277 -8.675 1.541 1.00 61.44 191 GLY A CA 1
ATOM 1507 C C . GLY A 1 191 ? -0.157 -9.725 0.513 1.00 61.44 191 GLY A C 1
ATOM 1508 O O . GLY A 1 191 ? 0.386 -10.821 0.491 1.00 61.44 191 GLY A O 1
ATOM 1509 N N . ASP A 1 192 ? -1.102 -9.381 -0.366 1.00 63.53 192 ASP A N 1
ATOM 1510 C CA . ASP A 1 192 ? -1.868 -10.328 -1.187 1.00 63.53 192 ASP A CA 1
ATOM 1511 C C . ASP A 1 192 ? -1.933 -9.955 -2.682 1.00 63.53 192 ASP A C 1
ATOM 1513 O O . ASP A 1 192 ? -2.609 -10.628 -3.454 1.00 63.53 192 ASP A O 1
ATOM 1517 N N . LEU A 1 193 ? -1.239 -8.888 -3.102 1.00 54.53 193 LEU A N 1
ATOM 1518 C CA . LEU A 1 193 ? -1.295 -8.258 -4.435 1.00 54.53 193 LEU A CA 1
ATOM 1519 C C . LEU A 1 193 ? -2.653 -7.651 -4.826 1.00 54.53 193 LEU A C 1
ATOM 1521 O O . LEU A 1 193 ? -2.742 -7.015 -5.883 1.00 54.53 193 LEU A O 1
ATOM 1525 N N . VAL A 1 194 ? -3.684 -7.787 -3.994 1.00 54.56 194 VAL A N 1
ATOM 1526 C CA . VAL A 1 194 ? -5.049 -7.317 -4.268 1.00 54.56 194 VAL A CA 1
ATOM 1527 C C . VAL A 1 194 ? -5.298 -6.001 -3.544 1.00 54.56 194 VAL A C 1
ATOM 1529 O O . VAL A 1 194 ? -5.671 -5.005 -4.169 1.00 54.56 194 VAL A O 1
ATOM 1532 N N . HIS A 1 195 ? -5.010 -5.960 -2.247 1.00 53.94 195 HIS A N 1
ATOM 1533 C CA . HIS A 1 195 ? -5.264 -4.808 -1.399 1.00 53.94 195 HIS A CA 1
ATOM 1534 C C . HIS A 1 195 ? -3.980 -4.017 -1.190 1.00 53.94 195 HIS A C 1
ATOM 1536 O O . HIS A 1 195 ? -3.019 -4.490 -0.580 1.00 53.94 195 HIS A O 1
ATOM 1542 N N . TRP A 1 196 ? -3.965 -2.791 -1.706 1.00 58.66 196 TRP A N 1
ATOM 1543 C CA . TRP A 1 196 ? -2.801 -1.915 -1.664 1.00 58.66 196 TRP A CA 1
ATOM 1544 C C . TRP A 1 196 ? -3.034 -0.762 -0.695 1.00 58.66 196 TRP A C 1
ATOM 1546 O O . TRP A 1 196 ? -3.996 -0.009 -0.834 1.00 58.66 196 TRP A O 1
ATOM 1556 N N . ARG A 1 197 ? -2.134 -0.611 0.279 1.00 58.09 197 ARG A N 1
ATOM 1557 C CA . ARG A 1 197 ? -2.189 0.437 1.304 1.00 58.09 197 ARG A CA 1
ATOM 1558 C C . ARG A 1 197 ? -1.044 1.436 1.103 1.00 58.09 197 ARG A C 1
ATOM 1560 O O . ARG A 1 197 ? 0.103 0.997 0.979 1.00 58.09 197 ARG A O 1
ATOM 1567 N N . PRO A 1 198 ? -1.298 2.757 1.090 1.00 64.62 198 PRO A N 1
ATOM 1568 C CA . PRO A 1 198 ? -0.239 3.756 1.013 1.00 64.62 198 PRO A CA 1
ATOM 1569 C C . PRO A 1 198 ? 0.583 3.764 2.306 1.00 64.62 198 PRO A C 1
ATOM 1571 O O . PRO A 1 198 ? 0.059 3.851 3.408 1.00 64.62 198 PRO A O 1
ATOM 1574 N N . MET A 1 199 ? 1.897 3.674 2.152 1.00 65.25 199 MET A N 1
ATOM 1575 C CA . MET A 1 199 ? 2.886 3.580 3.223 1.00 65.25 199 MET A CA 1
ATOM 1576 C C . MET A 1 199 ? 3.682 4.877 3.377 1.00 65.25 199 MET A C 1
ATOM 1578 O O . MET A 1 199 ? 3.986 5.303 4.490 1.00 65.25 199 MET A O 1
ATOM 1582 N N . LYS A 1 200 ? 4.044 5.524 2.262 1.00 74.44 200 LYS A N 1
ATOM 1583 C CA . LYS A 1 200 ? 4.811 6.773 2.285 1.00 74.44 200 LYS A CA 1
ATOM 1584 C C . LYS A 1 200 ? 4.508 7.636 1.074 1.00 74.44 200 LYS A C 1
ATOM 1586 O O . LYS A 1 200 ? 4.501 7.140 -0.047 1.00 74.44 200 LYS A O 1
ATOM 1591 N N . LEU A 1 201 ? 4.356 8.939 1.302 1.00 77.12 201 LEU A N 1
ATOM 1592 C CA . LEU A 1 201 ? 4.375 9.937 0.238 1.00 77.12 201 LEU A CA 1
ATOM 1593 C C . LEU A 1 201 ? 5.790 10.490 0.046 1.00 77.12 201 LEU A C 1
ATOM 1595 O O . LEU A 1 201 ? 6.461 10.870 1.010 1.00 77.12 201 LEU A O 1
ATOM 1599 N N . PHE A 1 202 ? 6.217 10.548 -1.209 1.00 74.50 202 PHE A N 1
ATOM 1600 C CA . PHE A 1 202 ? 7.433 11.204 -1.663 1.00 74.50 202 PHE A CA 1
ATOM 1601 C C . PHE A 1 202 ? 7.067 12.478 -2.414 1.00 74.50 202 PHE A C 1
ATOM 1603 O O . PHE A 1 202 ? 6.233 12.452 -3.315 1.00 74.50 202 PHE A O 1
ATOM 1610 N N . ASP A 1 203 ? 7.719 13.581 -2.061 1.00 81.31 203 ASP A N 1
ATOM 1611 C CA . ASP A 1 203 ? 7.581 14.859 -2.752 1.00 81.31 203 ASP A CA 1
ATOM 1612 C C . ASP A 1 203 ? 8.858 15.153 -3.529 1.00 81.31 203 ASP A C 1
ATOM 1614 O O . ASP A 1 203 ? 9.918 15.323 -2.920 1.00 81.31 203 ASP A O 1
ATOM 1618 N N . THR A 1 204 ? 8.752 15.270 -4.857 1.00 77.12 204 THR A N 1
ATOM 1619 C CA . THR A 1 204 ? 9.906 15.549 -5.721 1.00 77.12 204 THR A CA 1
ATOM 1620 C C . THR A 1 204 ? 10.608 16.876 -5.426 1.00 77.12 204 THR A C 1
ATOM 1622 O O . THR A 1 204 ? 11.740 17.070 -5.869 1.00 77.12 204 THR A O 1
ATOM 1625 N N . SER A 1 205 ? 10.005 17.772 -4.637 1.00 77.50 205 SER A N 1
ATOM 1626 C CA . SER A 1 205 ? 10.645 19.005 -4.168 1.00 77.50 205 SER A CA 1
ATOM 1627 C C . SER A 1 205 ? 11.794 18.784 -3.171 1.00 77.50 205 SER A C 1
ATOM 1629 O O . SER A 1 205 ? 12.632 19.675 -3.013 1.00 77.50 205 SER A O 1
ATOM 1631 N N . ARG A 1 206 ? 11.873 17.615 -2.514 1.00 68.81 206 ARG A N 1
ATOM 1632 C CA . ARG A 1 206 ? 12.836 17.335 -1.431 1.00 68.81 206 ARG A CA 1
ATOM 1633 C C . ARG A 1 206 ? 13.573 15.997 -1.625 1.00 68.81 206 ARG A C 1
ATOM 1635 O O . ARG A 1 206 ? 13.186 15.002 -1.016 1.00 68.81 206 ARG A O 1
ATOM 1642 N N . PRO A 1 207 ? 14.653 15.944 -2.427 1.00 64.56 207 PRO A N 1
ATOM 1643 C CA . PRO A 1 207 ? 15.548 14.785 -2.444 1.00 64.56 207 PRO A CA 1
ATOM 1644 C C . PRO A 1 207 ? 16.363 14.685 -1.132 1.00 64.56 207 PRO A C 1
ATOM 1646 O O . PRO A 1 207 ? 16.663 15.725 -0.535 1.00 64.56 207 PRO A O 1
ATOM 1649 N N . PRO A 1 208 ? 16.786 13.479 -0.690 1.00 63.19 208 PRO A N 1
ATOM 1650 C CA . PRO A 1 208 ? 16.671 12.171 -1.355 1.00 63.19 208 PRO A CA 1
ATOM 1651 C C . PRO A 1 208 ? 15.328 11.445 -1.127 1.00 63.19 208 PRO A C 1
ATOM 1653 O O . PRO A 1 208 ? 14.727 11.538 -0.058 1.00 63.19 208 PRO A O 1
ATOM 1656 N N . PHE A 1 209 ? 14.888 10.657 -2.120 1.00 77.56 209 PHE A N 1
ATOM 1657 C CA . PHE A 1 209 ? 13.669 9.830 -2.058 1.00 77.56 209 PHE A CA 1
ATOM 1658 C C . PHE A 1 209 ? 13.981 8.467 -1.451 1.00 77.56 209 PHE A C 1
ATOM 1660 O O . PHE A 1 209 ? 14.068 7.445 -2.131 1.00 77.56 209 PHE A O 1
ATOM 1667 N N . THR A 1 210 ? 14.223 8.475 -0.147 1.00 78.69 210 THR A N 1
ATOM 1668 C CA . THR A 1 210 ? 14.604 7.276 0.591 1.00 78.69 210 THR A CA 1
ATOM 1669 C C . THR A 1 210 ? 13.552 6.939 1.634 1.00 78.69 210 THR A C 1
ATOM 1671 O O . THR A 1 210 ? 13.168 7.792 2.434 1.00 78.69 210 THR A O 1
ATOM 1674 N N . PHE A 1 211 ? 13.124 5.681 1.660 1.00 76.81 211 PHE A N 1
ATOM 1675 C CA . PHE A 1 211 ? 12.262 5.139 2.702 1.00 76.81 211 PHE A CA 1
ATOM 1676 C C . PHE A 1 211 ? 12.987 4.038 3.470 1.00 76.81 211 PHE A C 1
ATOM 1678 O O . PHE A 1 211 ? 13.688 3.211 2.888 1.00 76.81 211 PHE A O 1
ATOM 1685 N N . LYS A 1 212 ? 12.841 4.076 4.795 1.00 78.25 212 LYS A N 1
ATOM 1686 C CA . LYS A 1 212 ? 13.395 3.102 5.730 1.00 78.25 212 LYS A CA 1
ATOM 1687 C C . LYS A 1 212 ? 12.294 2.680 6.682 1.00 78.25 212 LYS A C 1
ATOM 1689 O O . LYS A 1 212 ? 11.758 3.541 7.374 1.00 78.25 212 LYS A O 1
ATOM 1694 N N . ASP A 1 213 ? 12.024 1.385 6.748 1.00 68.31 213 ASP A N 1
ATOM 1695 C CA . ASP A 1 213 ? 11.145 0.812 7.761 1.00 68.31 213 ASP A CA 1
ATOM 1696 C C . ASP A 1 213 ? 11.897 -0.260 8.548 1.00 68.31 213 ASP A C 1
ATOM 1698 O O . ASP A 1 213 ? 12.467 -1.192 7.979 1.00 68.31 213 ASP A O 1
ATOM 1702 N N . SER A 1 214 ? 11.930 -0.100 9.868 1.00 64.50 214 SER A N 1
ATOM 1703 C CA . SER A 1 214 ? 12.535 -1.060 10.791 1.00 64.50 214 SER A CA 1
ATOM 1704 C C . SER A 1 214 ? 11.563 -2.122 11.289 1.00 64.50 214 SER A C 1
ATOM 1706 O O . SER A 1 214 ? 11.995 -3.029 11.989 1.00 64.50 214 SER A O 1
ATOM 1708 N N . ARG A 1 215 ? 10.274 -2.011 10.951 1.00 59.59 215 ARG A N 1
ATOM 1709 C CA . ARG A 1 215 ? 9.214 -2.923 11.403 1.00 59.59 215 ARG A CA 1
ATOM 1710 C C . ARG A 1 215 ? 8.978 -4.090 10.446 1.00 59.59 215 ARG A C 1
ATOM 1712 O O . ARG A 1 215 ? 8.257 -5.015 10.784 1.00 59.59 215 ARG A O 1
ATOM 1719 N N . LEU A 1 216 ? 9.563 -4.051 9.248 1.00 53.53 216 LEU A N 1
ATOM 1720 C CA . LEU A 1 216 ? 9.419 -5.120 8.262 1.00 53.53 216 LEU A CA 1
ATOM 1721 C C . LEU A 1 216 ? 10.387 -6.261 8.584 1.00 53.53 216 LEU A C 1
ATOM 1723 O O . LEU A 1 216 ? 11.604 -6.109 8.463 1.00 53.53 216 LEU A O 1
ATOM 1727 N N . THR A 1 217 ? 9.838 -7.399 9.009 1.00 55.22 217 THR A N 1
ATOM 1728 C CA . THR A 1 217 ? 10.606 -8.608 9.313 1.00 55.22 217 THR A CA 1
ATOM 1729 C C . THR A 1 217 ? 11.014 -9.319 8.019 1.00 55.22 217 THR A C 1
ATOM 1731 O O . THR A 1 217 ? 10.319 -9.263 7.001 1.00 55.22 217 THR A O 1
ATOM 1734 N N . LYS A 1 218 ? 12.142 -10.043 8.057 1.00 46.34 218 LYS A N 1
ATOM 1735 C CA . LYS A 1 218 ? 12.682 -10.817 6.920 1.00 46.34 218 LYS A CA 1
ATOM 1736 C C . LYS A 1 218 ? 11.714 -11.892 6.392 1.00 46.34 218 LYS A C 1
ATOM 1738 O O . LYS A 1 218 ? 11.891 -12.361 5.270 1.00 46.34 218 LYS A O 1
ATOM 1743 N N . TYR A 1 219 ? 10.736 -12.299 7.200 1.00 46.06 219 TYR A N 1
ATOM 1744 C CA . TYR A 1 219 ? 9.800 -13.378 6.885 1.00 46.06 219 TYR A CA 1
ATOM 1745 C C . TYR A 1 219 ? 8.421 -12.875 6.433 1.00 46.06 219 TYR A C 1
ATOM 1747 O O . TYR A 1 219 ? 7.645 -13.665 5.902 1.00 46.06 219 TYR A O 1
ATOM 1755 N N . SER A 1 220 ? 8.145 -11.570 6.546 1.00 54.00 220 SER A N 1
ATOM 1756 C CA . SER A 1 220 ? 6.919 -10.971 6.016 1.00 54.00 220 SER A CA 1
ATOM 1757 C C . SER A 1 220 ? 6.935 -10.951 4.479 1.00 54.00 220 SER A C 1
ATOM 1759 O O . SER A 1 220 ? 7.766 -10.296 3.844 1.00 54.00 220 SER A O 1
ATOM 1761 N N . GLN A 1 221 ? 6.013 -11.683 3.847 1.00 53.03 221 GLN A N 1
ATOM 1762 C CA . GLN A 1 221 ? 5.779 -11.552 2.409 1.00 53.03 221 GLN A CA 1
ATOM 1763 C C . GLN A 1 221 ? 4.983 -10.272 2.166 1.00 53.03 221 GLN A C 1
ATOM 1765 O O . GLN A 1 221 ? 3.772 -10.230 2.359 1.00 53.03 221 GLN A O 1
ATOM 1770 N N . ARG A 1 222 ? 5.679 -9.204 1.768 1.00 65.31 222 ARG A N 1
ATOM 1771 C CA . ARG A 1 222 ? 5.044 -7.955 1.349 1.00 65.31 222 ARG A CA 1
ATOM 1772 C C . ARG A 1 222 ? 5.463 -7.572 -0.054 1.00 65.31 222 ARG A C 1
ATOM 1774 O O . ARG A 1 222 ? 6.640 -7.561 -0.410 1.00 65.31 222 ARG A O 1
ATOM 1781 N N . PHE A 1 223 ? 4.465 -7.206 -0.832 1.00 66.81 223 PHE A N 1
ATOM 1782 C CA . PHE A 1 223 ? 4.607 -6.587 -2.128 1.00 66.81 223 PHE A CA 1
ATOM 1783 C C . PHE A 1 223 ? 4.667 -5.081 -1.948 1.00 66.81 223 PHE A C 1
ATOM 1785 O O . PHE A 1 223 ? 4.003 -4.511 -1.081 1.00 66.81 223 PHE A O 1
ATOM 1792 N N . PHE A 1 224 ? 5.468 -4.436 -2.783 1.00 74.56 224 PHE A N 1
ATOM 1793 C CA . PHE A 1 224 ? 5.607 -2.991 -2.801 1.00 74.56 224 PHE A CA 1
ATOM 1794 C C . PHE A 1 224 ? 5.419 -2.505 -4.223 1.00 74.56 224 PHE A C 1
ATOM 1796 O O . PHE A 1 224 ? 5.944 -3.102 -5.164 1.00 74.56 224 PHE A O 1
ATOM 1803 N N . ARG A 1 225 ? 4.689 -1.407 -4.380 1.00 72.06 225 ARG A N 1
ATOM 1804 C CA . ARG A 1 225 ? 4.605 -0.695 -5.651 1.00 72.06 225 ARG A CA 1
ATOM 1805 C C . ARG A 1 225 ? 4.701 0.791 -5.407 1.00 72.06 225 ARG A C 1
ATOM 1807 O O . ARG A 1 225 ? 4.317 1.293 -4.355 1.00 72.06 225 ARG A O 1
ATOM 1814 N N . LEU A 1 226 ? 5.227 1.490 -6.393 1.00 77.56 226 LEU A N 1
ATOM 1815 C CA . LEU A 1 226 ? 5.447 2.920 -6.332 1.00 77.56 226 LEU A CA 1
ATOM 1816 C C . LEU A 1 226 ? 4.698 3.546 -7.511 1.00 77.56 226 LEU A C 1
ATOM 1818 O O . LEU A 1 226 ? 4.883 3.108 -8.645 1.00 77.56 226 LEU A O 1
ATOM 1822 N N . GLN A 1 227 ? 3.829 4.522 -7.253 1.00 74.06 227 GLN A N 1
ATOM 1823 C CA . GLN A 1 227 ? 2.995 5.125 -8.297 1.00 74.06 227 GLN A CA 1
ATOM 1824 C C . GLN A 1 227 ? 2.737 6.621 -8.063 1.00 74.06 227 GLN A C 1
ATOM 1826 O O . GLN A 1 227 ? 2.930 7.099 -6.939 1.00 74.06 227 GLN A O 1
ATOM 1831 N N . PRO A 1 228 ? 2.346 7.394 -9.103 1.00 74.12 228 PRO A N 1
ATOM 1832 C CA . PRO A 1 228 ? 1.897 8.775 -8.934 1.00 74.12 228 PRO A CA 1
ATOM 1833 C C . PRO A 1 228 ? 0.864 8.870 -7.820 1.00 74.12 228 PRO A C 1
ATOM 1835 O O . PRO A 1 228 ? -0.065 8.067 -7.773 1.00 74.12 228 PRO A O 1
ATOM 1838 N N . PHE A 1 229 ? 1.027 9.845 -6.927 1.00 74.06 229 PHE A N 1
ATOM 1839 C CA . PHE A 1 229 ? 0.002 10.121 -5.937 1.00 74.06 229 PHE A CA 1
ATOM 1840 C C . PHE A 1 229 ? -1.222 10.629 -6.684 1.00 74.06 229 PHE A C 1
ATOM 1842 O O . PHE A 1 229 ? -1.260 11.757 -7.184 1.00 74.06 229 PHE A O 1
ATOM 1849 N N . THR A 1 230 ? -2.221 9.773 -6.787 1.00 59.47 230 THR A N 1
ATOM 1850 C CA . THR A 1 230 ? -3.563 10.204 -7.112 1.00 59.47 230 THR A CA 1
ATOM 1851 C C . THR A 1 230 ? -4.152 10.713 -5.818 1.00 59.47 230 THR A C 1
ATOM 1853 O O . THR A 1 230 ? -4.252 9.943 -4.861 1.00 59.47 230 THR A O 1
ATOM 1856 N N . MET A 1 231 ? -4.532 11.995 -5.790 1.00 49.84 231 MET A N 1
ATOM 1857 C CA . MET A 1 231 ? -5.407 12.471 -4.729 1.00 49.84 231 MET A CA 1
ATOM 1858 C C . MET A 1 231 ? -6.588 11.502 -4.722 1.00 49.84 231 MET A C 1
ATOM 1860 O O . MET A 1 231 ? -7.219 11.347 -5.777 1.00 49.84 231 MET A O 1
ATOM 1864 N N . PRO A 1 232 ? -6.812 10.760 -3.624 1.00 47.50 232 PRO A N 1
ATOM 1865 C CA . PRO A 1 232 ? -7.993 9.925 -3.552 1.00 47.50 232 PRO A CA 1
ATOM 1866 C C . PRO A 1 232 ? -9.189 10.830 -3.882 1.00 47.50 232 PRO A C 1
ATOM 1868 O O . PRO A 1 232 ? -9.122 12.024 -3.560 1.00 47.50 232 PRO A O 1
ATOM 1871 N N . PRO A 1 233 ? -10.222 10.324 -4.587 1.00 40.16 233 PRO A N 1
ATOM 1872 C CA . PRO A 1 233 ? -11.435 11.108 -4.814 1.00 40.16 233 PRO A CA 1
ATOM 1873 C C . PRO A 1 233 ? -11.812 11.805 -3.505 1.00 40.16 233 PRO A C 1
ATOM 1875 O O . PRO A 1 233 ? -11.648 11.175 -2.452 1.00 40.16 233 PRO A O 1
ATOM 1878 N N . GLU A 1 234 ? -12.213 13.091 -3.568 1.00 33.41 234 GLU A N 1
ATOM 1879 C CA . GLU A 1 234 ? -12.670 13.802 -2.366 1.00 33.41 234 GLU A CA 1
ATOM 1880 C C . GLU A 1 234 ? -13.599 12.845 -1.636 1.00 33.41 234 GLU A C 1
ATOM 1882 O O . GLU A 1 234 ? -14.536 12.329 -2.264 1.00 33.41 234 GLU A O 1
ATOM 1887 N N . PRO A 1 235 ? -13.266 12.481 -0.388 1.00 29.73 235 PRO A N 1
ATOM 1888 C CA . PRO A 1 235 ? -14.073 11.501 0.286 1.00 29.73 235 PRO A CA 1
ATOM 1889 C C . PRO A 1 235 ? -15.479 12.109 0.338 1.00 29.73 235 PRO A C 1
ATOM 1891 O O . PRO A 1 235 ? -15.602 13.305 0.635 1.00 29.73 235 PRO A O 1
ATOM 1894 N N . PRO A 1 236 ? -16.553 11.345 0.054 1.00 29.14 236 PRO A N 1
ATOM 1895 C CA . PRO A 1 236 ? -17.835 11.750 0.613 1.00 29.14 236 PRO A CA 1
ATOM 1896 C C . PRO A 1 236 ? -17.580 12.019 2.100 1.00 29.14 236 PRO A C 1
ATOM 1898 O O . PRO A 1 236 ? -16.692 11.395 2.676 1.00 29.14 236 PRO A O 1
ATOM 1901 N N . VAL A 1 237 ? -18.285 12.983 2.685 1.00 26.55 237 VAL A N 1
ATOM 1902 C CA . VAL A 1 237 ? -17.983 13.659 3.967 1.00 26.55 237 VAL A CA 1
ATOM 1903 C C . VAL A 1 237 ? -17.717 12.721 5.176 1.00 26.55 237 VAL A C 1
ATOM 1905 O O . VAL A 1 237 ? -17.320 13.184 6.235 1.00 26.55 237 VAL A O 1
ATOM 1908 N N . ASN A 1 238 ? -17.798 11.402 5.002 1.00 27.23 238 ASN A N 1
ATOM 1909 C CA . ASN A 1 238 ? -17.555 10.355 5.977 1.00 27.23 238 ASN A CA 1
ATOM 1910 C C . ASN A 1 238 ? -16.425 9.415 5.512 1.00 27.23 238 ASN A C 1
ATOM 1912 O O . ASN A 1 238 ? -16.594 8.666 4.548 1.00 27.23 238 ASN A O 1
ATOM 1916 N N . ARG A 1 239 ? -15.293 9.386 6.227 1.00 30.12 239 ARG A N 1
ATOM 1917 C CA . ARG A 1 239 ? -14.329 8.282 6.106 1.00 30.12 239 ARG A CA 1
ATOM 1918 C C . ARG A 1 239 ? -13.840 7.797 7.475 1.00 30.12 239 ARG A C 1
ATOM 1920 O O . ARG A 1 239 ? -12.867 8.326 7.998 1.00 30.12 239 ARG A O 1
ATOM 1927 N N . ILE A 1 240 ? -14.483 6.742 7.967 1.00 30.80 240 ILE A N 1
ATOM 1928 C CA . ILE A 1 240 ? -13.824 5.521 8.462 1.00 30.80 240 ILE A CA 1
ATOM 1929 C C . ILE A 1 240 ? -13.706 4.590 7.220 1.00 30.80 240 ILE A C 1
ATOM 1931 O O . ILE A 1 240 ? -14.403 4.827 6.226 1.00 30.80 240 ILE A O 1
ATOM 1935 N N . TYR A 1 241 ? -12.758 3.644 7.136 1.00 32.09 241 TYR A N 1
ATOM 1936 C CA . TYR A 1 241 ? -12.687 2.774 5.945 1.00 32.09 241 TYR A CA 1
ATOM 1937 C C . TYR A 1 241 ? -13.637 1.575 6.039 1.00 32.09 241 TYR A C 1
ATOM 1939 O O . TYR A 1 241 ? -13.309 0.514 6.562 1.00 32.09 241 TYR A O 1
ATOM 1947 N N . SER A 1 242 ? -14.761 1.766 5.361 1.00 33.59 242 SER A N 1
ATOM 1948 C CA . SER A 1 242 ? -15.794 0.815 4.984 1.00 33.59 242 SER A CA 1
ATOM 1949 C C . SER A 1 242 ? -15.283 -0.342 4.108 1.00 33.59 242 SER A C 1
ATOM 1951 O O . SER A 1 242 ? -15.394 -0.311 2.878 1.00 33.59 242 SER A O 1
ATOM 1953 N N 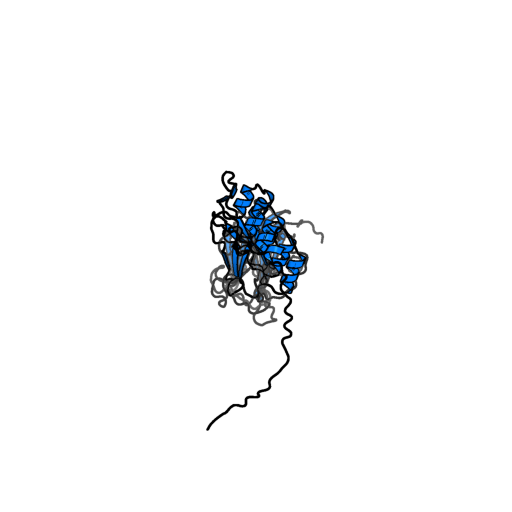. THR A 1 243 ? -14.795 -1.425 4.686 1.00 36.03 243 THR A N 1
ATOM 1954 C CA . THR A 1 243 ? -15.294 -2.708 4.157 1.00 36.03 243 THR A CA 1
ATOM 1955 C C . THR A 1 243 ? -16.490 -3.200 4.932 1.00 36.03 243 THR A C 1
ATOM 1957 O O . THR A 1 243 ? -17.198 -4.050 4.416 1.00 36.03 243 THR A O 1
ATOM 1960 N N . TYR A 1 244 ? -16.785 -2.606 6.089 1.00 40.72 244 TYR A N 1
ATOM 1961 C CA . TYR A 1 244 ? -17.831 -3.096 6.949 1.00 40.72 244 TYR A CA 1
ATOM 1962 C C . TYR A 1 244 ? -18.207 -2.066 8.018 1.00 40.72 244 TYR A C 1
ATOM 1964 O O . TYR A 1 244 ? -17.365 -1.747 8.843 1.00 40.72 244 TYR A O 1
ATOM 1972 N N . GLU A 1 245 ? -19.414 -1.494 7.990 1.00 49.34 245 GLU A N 1
ATOM 1973 C CA . GLU A 1 245 ? -19.672 -0.308 8.827 1.00 49.34 245 GLU A CA 1
ATOM 1974 C C . GLU A 1 245 ? -21.155 0.010 9.111 1.00 49.34 245 GLU A C 1
ATOM 1976 O O . GLU A 1 245 ? -21.518 1.174 9.243 1.00 49.34 245 GLU A O 1
ATOM 1981 N N . SER A 1 246 ? -22.027 -0.995 9.218 1.00 54.56 246 SER A N 1
ATOM 1982 C CA . SER A 1 246 ? -23.378 -0.821 9.778 1.00 54.56 246 SER A CA 1
ATOM 1983 C C . SER A 1 246 ? -23.888 -2.138 10.353 1.00 54.56 246 SER A C 1
ATOM 1985 O O . SER A 1 246 ? -24.130 -3.070 9.589 1.00 54.56 246 SER A O 1
ATOM 1987 N N . PHE A 1 247 ? -23.990 -2.257 11.676 1.00 62.12 247 PHE A N 1
ATOM 1988 C CA . PHE A 1 247 ? -24.613 -3.439 12.271 1.00 62.12 247 PHE A CA 1
ATOM 1989 C C . PHE A 1 247 ? -26.125 -3.240 12.275 1.00 62.12 247 PHE A C 1
ATOM 1991 O O . PHE A 1 247 ? -26.622 -2.217 12.752 1.00 62.12 247 PHE A O 1
ATOM 1998 N N . GLU A 1 248 ? -26.842 -4.209 11.723 1.00 68.06 248 GLU A N 1
ATOM 1999 C CA . GLU A 1 248 ? -28.296 -4.226 11.739 1.00 68.06 248 GLU A CA 1
ATOM 2000 C C . GLU A 1 248 ? -28.760 -4.892 13.034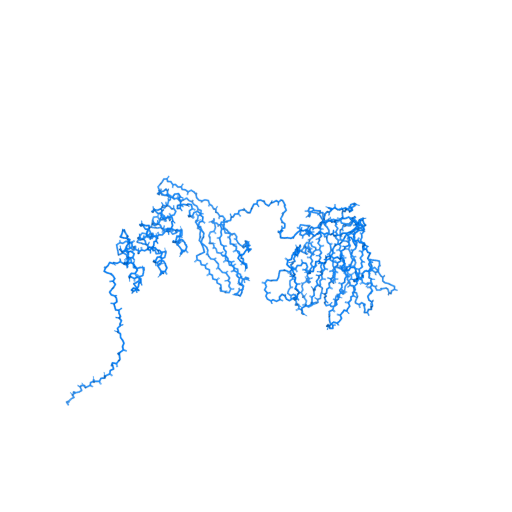 1.00 68.06 248 GLU A C 1
ATOM 2002 O O . GLU A 1 248 ? -28.617 -6.100 13.213 1.00 68.06 248 GLU A O 1
ATOM 2007 N N . ALA A 1 249 ? -29.286 -4.093 13.960 1.00 72.88 249 ALA A N 1
ATOM 2008 C CA . ALA A 1 249 ? -29.893 -4.617 15.172 1.00 72.88 249 ALA A CA 1
ATOM 2009 C C . ALA A 1 249 ? -31.310 -5.089 14.838 1.00 72.88 249 ALA A C 1
ATOM 2011 O O . ALA A 1 249 ? -32.144 -4.295 14.394 1.00 72.88 249 ALA A O 1
ATOM 2012 N N . LYS A 1 250 ? -31.569 -6.380 15.042 1.00 78.19 250 LYS A N 1
ATOM 2013 C CA . LYS A 1 250 ? -32.880 -6.996 14.810 1.00 78.19 250 LYS A CA 1
ATOM 2014 C C . LYS A 1 250 ? -33.802 -6.829 16.023 1.00 78.19 250 LYS A C 1
ATOM 2016 O O . LYS A 1 250 ? -33.299 -6.608 17.133 1.00 78.19 250 LYS A O 1
ATOM 2021 N N . PRO A 1 251 ? -35.128 -6.940 15.831 1.00 77.06 251 PRO A N 1
ATOM 2022 C CA . PRO A 1 251 ? -36.069 -6.886 16.931 1.00 77.06 251 PRO A CA 1
ATOM 2023 C C . PRO A 1 251 ? -35.893 -8.084 17.868 1.00 77.06 251 PRO A C 1
ATOM 2025 O O . PRO A 1 251 ? -35.532 -9.175 17.424 1.00 77.06 251 PRO A O 1
ATOM 2028 N N . ILE A 1 252 ? -36.151 -7.877 19.155 1.00 76.50 252 ILE A N 1
ATOM 2029 C CA . ILE A 1 252 ? -36.089 -8.910 20.197 1.00 76.50 252 ILE A CA 1
ATOM 2030 C C . ILE A 1 252 ? -37.286 -8.783 21.152 1.00 76.50 252 ILE A C 1
ATOM 2032 O O . ILE A 1 252 ? -37.727 -7.678 21.467 1.00 76.50 252 ILE A O 1
ATOM 2036 N N . ASP A 1 253 ? -37.753 -9.913 21.683 1.00 70.00 253 ASP A N 1
ATOM 2037 C CA . ASP A 1 253 ? -38.758 -9.985 22.766 1.00 70.00 253 ASP A CA 1
ATOM 2038 C C . ASP A 1 253 ? -38.098 -9.963 24.166 1.00 70.00 253 ASP A C 1
ATOM 2040 O O . ASP A 1 253 ? -38.655 -10.406 25.166 1.00 70.00 253 ASP A O 1
ATOM 2044 N N . GLY A 1 254 ? -36.840 -9.513 24.224 1.00 60.69 254 GLY A N 1
ATOM 2045 C CA . GLY A 1 254 ? -35.919 -9.814 25.318 1.00 60.69 254 GLY A CA 1
ATOM 2046 C C . GLY A 1 254 ? -36.340 -9.267 26.683 1.00 60.69 254 GLY A C 1
ATOM 2047 O O . GLY A 1 254 ? -36.814 -8.136 26.815 1.00 60.69 254 GLY A O 1
ATOM 2048 N N . THR A 1 255 ? -36.065 -10.060 27.718 1.00 63.84 255 THR A N 1
ATOM 2049 C CA . THR A 1 255 ? -36.097 -9.655 29.126 1.00 63.84 255 THR A CA 1
ATOM 2050 C C . THR A 1 255 ? -34.715 -9.840 29.736 1.00 63.84 255 THR A C 1
ATOM 2052 O O . THR A 1 255 ? -34.100 -10.865 29.504 1.00 63.84 255 THR A O 1
ATOM 2055 N N . LEU A 1 256 ? -34.242 -8.889 30.552 1.00 61.91 256 LEU A N 1
ATOM 2056 C CA . LEU A 1 256 ? -32.958 -9.016 31.257 1.00 61.91 256 LEU A CA 1
ATOM 2057 C C . LEU A 1 256 ? -32.979 -10.181 32.263 1.00 61.91 256 LEU A C 1
ATOM 2059 O O . LEU A 1 256 ? -33.346 -9.989 33.428 1.00 61.91 256 LEU A O 1
ATOM 2063 N N . ASP A 1 257 ? -32.594 -11.380 31.835 1.00 65.88 257 ASP A N 1
ATOM 2064 C CA . ASP A 1 257 ? -32.684 -12.593 32.653 1.00 65.88 257 ASP A CA 1
ATOM 2065 C C . ASP A 1 257 ? -31.421 -13.471 32.641 1.00 65.88 257 ASP A C 1
ATOM 2067 O O . ASP A 1 257 ? -31.334 -14.435 33.408 1.00 65.88 257 ASP A O 1
ATOM 2071 N N . GLY A 1 258 ? -30.414 -13.108 31.842 1.00 60.03 258 GLY A N 1
ATOM 2072 C CA . GLY A 1 258 ? -29.125 -13.780 31.735 1.00 60.03 258 GLY A CA 1
ATOM 2073 C C . GLY A 1 258 ? -29.200 -15.246 31.316 1.00 60.03 258 GLY A C 1
ATOM 2074 O O . GLY A 1 258 ? -28.261 -15.992 31.605 1.00 60.03 258 GLY A O 1
ATOM 2075 N N . LEU A 1 259 ? -30.284 -15.699 30.679 1.00 64.44 259 LEU A N 1
ATOM 2076 C CA . LEU A 1 259 ? -30.427 -17.090 30.256 1.00 64.44 259 LEU A CA 1
ATOM 2077 C C . LEU A 1 259 ? -29.721 -17.367 28.919 1.00 64.44 259 LEU A C 1
ATOM 2079 O O . LEU A 1 259 ? -30.050 -16.801 27.879 1.00 64.44 259 LEU A O 1
ATOM 2083 N N . ASP A 1 260 ? -28.832 -18.370 28.911 1.00 56.66 260 ASP A N 1
ATOM 2084 C CA . ASP A 1 260 ? -28.130 -18.856 27.707 1.00 56.66 260 ASP A CA 1
ATOM 2085 C C . ASP A 1 260 ? -29.075 -19.222 26.534 1.00 56.66 260 ASP A C 1
ATOM 2087 O O . ASP A 1 260 ? -28.645 -19.272 25.380 1.00 56.66 260 ASP A O 1
ATOM 2091 N N . SER A 1 261 ? -30.352 -19.538 26.802 1.00 58.12 261 SER A N 1
ATOM 2092 C CA . SER A 1 261 ? -31.329 -19.928 25.773 1.00 58.12 261 SER A CA 1
ATOM 2093 C C . SER A 1 261 ? -31.694 -18.801 24.810 1.00 58.12 261 SER A C 1
ATOM 2095 O O . SER A 1 261 ? -32.050 -19.093 23.670 1.00 58.12 261 SER A O 1
ATOM 2097 N N . GLU A 1 262 ? -31.577 -17.547 25.244 1.00 56.72 262 GLU A N 1
ATOM 2098 C CA . GLU A 1 262 ? -31.873 -16.364 24.427 1.00 56.72 262 GLU A CA 1
ATOM 2099 C C . GLU A 1 262 ? -30.709 -16.000 23.495 1.00 56.72 262 GLU A C 1
ATOM 2101 O O . GLU A 1 262 ? -30.859 -15.259 22.531 1.00 56.72 262 GLU A O 1
ATOM 2106 N N . TRP A 1 263 ? -29.522 -16.568 23.709 1.00 56.16 263 TRP A N 1
ATOM 2107 C CA . TRP A 1 263 ? -28.365 -16.274 22.862 1.00 56.16 263 TRP A CA 1
ATOM 2108 C C . TRP A 1 263 ? -28.470 -16.917 21.477 1.00 56.16 263 TRP A C 1
ATOM 2110 O O . TRP A 1 263 ? -27.832 -16.470 20.530 1.00 56.16 263 TRP A O 1
ATOM 2120 N N . ALA A 1 264 ? -29.268 -17.978 21.338 1.00 46.69 264 ALA A N 1
ATOM 2121 C CA . ALA A 1 264 ? -29.449 -18.668 20.064 1.00 46.69 264 ALA A CA 1
ATOM 2122 C C . ALA A 1 264 ? -30.290 -17.866 19.056 1.00 46.69 264 ALA A C 1
ATOM 2124 O O . ALA A 1 264 ? -30.265 -18.188 17.869 1.00 46.69 264 ALA A O 1
ATOM 2125 N N . THR A 1 265 ? -31.034 -16.857 19.520 1.00 51.38 265 THR A N 1
ATOM 2126 C CA . THR A 1 265 ? -31.919 -16.029 18.688 1.00 51.38 265 THR A CA 1
ATOM 2127 C C . THR A 1 265 ? -31.259 -14.738 18.203 1.00 51.38 265 THR A C 1
ATOM 2129 O O . THR A 1 265 ? -31.846 -14.052 17.371 1.00 51.38 265 THR A O 1
ATOM 2132 N N . VAL A 1 266 ? -30.050 -14.406 18.677 1.00 54.91 266 VAL A N 1
ATOM 2133 C CA . VAL A 1 266 ? -29.368 -13.144 18.350 1.00 54.91 266 VAL A CA 1
ATOM 2134 C C . VAL A 1 266 ? -28.081 -13.399 17.565 1.00 54.91 266 VAL A C 1
ATOM 2136 O O . VAL A 1 266 ? -27.297 -14.290 17.892 1.00 54.91 266 VAL A O 1
ATOM 2139 N N . ASP A 1 267 ? -27.842 -12.591 16.532 1.00 58.78 267 ASP A N 1
ATOM 2140 C CA . ASP A 1 267 ? -26.616 -12.655 15.737 1.00 58.78 267 ASP A CA 1
ATOM 2141 C C . ASP A 1 267 ? -25.444 -12.051 16.529 1.00 58.78 267 ASP A C 1
ATOM 2143 O O . ASP A 1 267 ? -25.258 -10.834 16.593 1.00 58.78 267 ASP A O 1
ATOM 2147 N N . PHE A 1 268 ? -24.644 -12.915 17.156 1.00 56.56 268 PHE A N 1
ATOM 2148 C CA . PHE A 1 268 ? -23.429 -12.501 17.852 1.00 56.56 268 PHE A CA 1
ATOM 2149 C C . PHE A 1 268 ? -22.314 -12.144 16.872 1.00 56.56 268 PHE A C 1
ATOM 2151 O O . PHE A 1 268 ? -21.926 -12.927 16.001 1.00 56.56 268 PHE A O 1
ATOM 2158 N N . VAL A 1 269 ? -21.701 -10.990 17.108 1.00 58.69 269 VAL A N 1
ATOM 2159 C CA . VAL A 1 269 ? -20.410 -10.625 16.543 1.00 58.69 269 VAL A CA 1
ATOM 2160 C C . VAL A 1 269 ? -19.324 -11.192 17.447 1.00 58.69 269 VAL A C 1
ATOM 2162 O O . VAL A 1 269 ? -19.027 -10.651 18.512 1.00 58.69 269 VAL A O 1
ATOM 2165 N N . PHE A 1 270 ? -18.741 -12.312 17.025 1.00 49.44 270 PHE A N 1
ATOM 2166 C CA . PHE A 1 270 ? -17.633 -12.958 17.723 1.00 49.44 270 PHE A CA 1
ATOM 2167 C C . PHE A 1 270 ? -16.318 -12.257 17.417 1.00 49.44 270 PHE A C 1
ATOM 2169 O O . PHE A 1 270 ? -16.013 -11.970 16.262 1.00 49.44 270 PHE A O 1
ATOM 2176 N N . ASN A 1 271 ? -15.527 -12.049 18.462 1.00 48.38 271 ASN A N 1
ATOM 2177 C CA . ASN A 1 271 ? -14.247 -11.359 18.463 1.00 48.38 271 ASN A CA 1
ATOM 2178 C C . ASN A 1 271 ? -14.257 -10.143 17.534 1.00 48.38 271 ASN A C 1
ATOM 2180 O O . ASN A 1 271 ? -13.571 -10.173 16.510 1.00 48.38 271 ASN A O 1
ATOM 2184 N N . PRO A 1 272 ? -15.037 -9.089 17.853 1.00 47.75 272 PRO A N 1
ATOM 2185 C CA . PRO A 1 272 ? -15.278 -7.980 16.935 1.00 47.75 272 PRO A CA 1
ATOM 2186 C C . PRO A 1 272 ? -14.042 -7.188 16.466 1.00 47.75 272 PRO A C 1
ATOM 2188 O O . PRO A 1 272 ? -14.212 -6.188 15.771 1.00 47.75 272 PRO A O 1
ATOM 2191 N N . GLY A 1 273 ? -12.817 -7.619 16.779 1.00 41.91 273 GLY A N 1
ATOM 2192 C CA . GLY A 1 273 ? -11.607 -7.188 16.101 1.00 41.91 273 GLY A CA 1
ATOM 2193 C C . GLY A 1 273 ? -10.427 -8.132 16.300 1.00 41.91 273 GLY A C 1
ATOM 2194 O O . GLY A 1 273 ? -10.149 -8.600 17.396 1.00 41.91 273 GLY A O 1
ATOM 2195 N N . PHE A 1 274 ? -9.694 -8.359 15.211 1.00 34.72 274 PHE A N 1
ATOM 2196 C CA . PHE A 1 274 ? -8.287 -8.745 15.225 1.00 34.72 274 PHE A CA 1
ATOM 2197 C C . PHE A 1 274 ? -7.630 -8.232 13.934 1.00 34.72 274 PHE A C 1
ATOM 2199 O O . PHE A 1 274 ? -8.026 -8.620 12.838 1.00 34.72 274 PHE A O 1
ATOM 2206 N N . GLU A 1 275 ? -6.560 -7.445 14.037 1.00 31.48 275 GLU A N 1
ATOM 2207 C CA . GLU A 1 275 ? -5.469 -7.506 13.054 1.00 31.48 275 GLU A CA 1
ATOM 2208 C C . GLU A 1 275 ? -4.218 -7.909 13.848 1.00 31.48 275 GLU A C 1
ATOM 2210 O O . GLU A 1 275 ? -3.599 -7.068 14.489 1.00 31.48 275 GLU A O 1
ATOM 2215 N N . VAL A 1 276 ? -3.845 -9.196 13.863 1.00 36.50 276 VAL A N 1
ATOM 2216 C CA . VAL A 1 276 ? -2.500 -9.589 14.310 1.00 36.50 276 VAL A CA 1
ATOM 2217 C C . VAL A 1 276 ? -1.620 -9.692 13.090 1.00 36.50 276 VAL A C 1
ATOM 2219 O O . VAL A 1 276 ? -1.963 -10.220 12.033 1.00 36.50 276 VAL A O 1
ATOM 2222 N N . VAL A 1 277 ? -0.467 -9.078 13.265 1.00 34.28 277 VAL A N 1
ATOM 2223 C CA . VAL A 1 277 ? 0.419 -8.715 12.183 1.00 34.28 277 VAL A CA 1
ATOM 2224 C C . VAL A 1 277 ? 1.325 -9.898 11.793 1.00 34.28 277 VAL A C 1
ATOM 2226 O O . VAL A 1 277 ? 1.783 -9.879 10.653 1.00 34.28 277 VAL A O 1
ATOM 2229 N N . GLU A 1 278 ? 1.534 -10.929 12.650 1.00 30.84 278 GLU A N 1
ATOM 2230 C CA . GLU A 1 278 ? 2.288 -12.191 12.386 1.00 30.84 278 GLU A CA 1
ATOM 2231 C C . GLU A 1 278 ? 1.919 -13.391 13.336 1.00 30.84 278 GLU A C 1
ATOM 2233 O O . GLU A 1 278 ? 1.150 -13.238 14.281 1.00 30.84 278 GLU A O 1
ATOM 2238 N N . ASP A 1 279 ? 2.508 -14.582 13.082 1.00 30.72 279 ASP A N 1
ATOM 2239 C CA . ASP A 1 279 ? 2.203 -15.997 13.472 1.00 30.72 279 ASP A CA 1
ATOM 2240 C C . ASP A 1 279 ? 1.859 -16.397 14.946 1.00 30.72 279 ASP A C 1
ATOM 2242 O O . ASP A 1 279 ? 1.745 -17.588 15.256 1.00 30.72 279 ASP A O 1
ATOM 2246 N N . GLY A 1 280 ? 1.649 -15.462 15.875 1.00 40.53 280 GLY A N 1
ATOM 2247 C CA . GLY A 1 280 ? 1.237 -15.726 17.270 1.00 40.53 280 GLY A CA 1
ATOM 2248 C C . GLY A 1 280 ? -0.277 -15.695 17.545 1.00 40.53 280 GLY A C 1
ATOM 2249 O O . GLY A 1 280 ? -0.683 -15.940 18.673 1.00 40.53 280 GLY A O 1
ATOM 2250 N N . GLN A 1 281 ? -1.097 -15.421 16.526 1.00 40.72 281 GLN A N 1
ATOM 2251 C CA . GLN A 1 281 ? -2.526 -15.048 16.567 1.00 40.72 281 GLN A CA 1
ATOM 2252 C C . GLN A 1 281 ? -3.505 -16.199 16.918 1.00 40.72 281 GLN A C 1
ATOM 2254 O O . GLN A 1 281 ? -4.491 -16.450 16.229 1.00 40.72 281 GLN A O 1
ATOM 2259 N N . ARG A 1 282 ? -3.203 -16.977 17.956 1.00 35.97 282 ARG A N 1
ATOM 2260 C CA . ARG A 1 282 ? -4.108 -17.997 18.527 1.00 35.97 282 ARG A CA 1
ATOM 2261 C C . ARG A 1 282 ? -5.260 -17.257 19.233 1.00 35.97 282 ARG A C 1
ATOM 2263 O O . ARG A 1 282 ? -4.971 -16.278 19.895 1.00 35.97 282 ARG A O 1
ATOM 2270 N N . ALA A 1 283 ? -6.555 -17.562 19.076 1.00 31.41 283 ALA A N 1
ATOM 2271 C CA . ALA A 1 283 ? -7.293 -18.831 19.068 1.00 31.41 283 ALA A CA 1
ATOM 2272 C C . ALA A 1 283 ? -7.958 -19.237 17.730 1.00 31.41 283 ALA A C 1
ATOM 2274 O O . ALA A 1 283 ? -8.597 -18.446 17.042 1.00 31.41 283 ALA A O 1
ATOM 2275 N N . LYS A 1 284 ? -7.872 -20.526 17.376 1.00 36.50 284 LYS A N 1
ATOM 2276 C CA . LYS A 1 284 ? -8.438 -21.111 16.146 1.00 36.50 284 LYS A CA 1
ATOM 2277 C C . LYS A 1 284 ? -9.951 -21.376 16.256 1.00 36.50 284 LYS A C 1
ATOM 2279 O O . LYS A 1 284 ? -10.348 -22.475 16.638 1.00 36.50 284 LYS A O 1
ATOM 2284 N N . GLY A 1 285 ? -10.776 -20.423 15.828 1.00 30.73 285 GLY A N 1
ATOM 2285 C CA . GLY A 1 285 ? -12.185 -20.629 15.454 1.00 30.73 285 GLY A CA 1
ATOM 2286 C C . GLY A 1 285 ? -12.373 -20.502 13.937 1.00 30.73 285 GLY A C 1
ATOM 2287 O O . GLY A 1 285 ? -11.683 -19.717 13.295 1.00 30.73 285 GLY A O 1
ATOM 2288 N N . THR A 1 286 ? -13.246 -21.309 13.329 1.00 26.80 286 THR A N 1
ATOM 2289 C CA . THR A 1 286 ? -13.497 -21.282 11.871 1.00 26.80 286 THR A CA 1
ATOM 2290 C C . THR A 1 286 ? -14.619 -20.294 11.573 1.00 26.80 286 THR A C 1
ATOM 2292 O O . THR A 1 286 ? -15.719 -20.500 12.071 1.00 26.80 286 THR A O 1
ATOM 2295 N N . PHE A 1 287 ? -14.370 -19.270 10.753 1.00 30.14 287 PHE A N 1
ATOM 2296 C CA . PHE A 1 287 ? -15.418 -18.363 10.272 1.00 30.14 287 PHE A CA 1
ATOM 2297 C C . PHE A 1 287 ? -15.671 -18.572 8.773 1.00 30.14 287 PHE A C 1
ATOM 2299 O O . PHE A 1 287 ? -14.739 -18.597 7.967 1.00 30.14 287 PHE A O 1
ATOM 2306 N N . THR A 1 288 ? -16.936 -18.820 8.426 1.00 27.98 288 THR A N 1
ATOM 2307 C CA . THR A 1 288 ? -17.444 -19.072 7.067 1.00 27.98 288 THR A CA 1
ATOM 2308 C C . THR A 1 288 ? -17.748 -17.780 6.303 1.00 27.98 288 THR A C 1
ATOM 2310 O O . THR A 1 288 ? -17.840 -16.707 6.877 1.00 27.98 288 THR A O 1
ATOM 2313 N N . PHE A 1 289 ? -17.855 -17.909 4.980 1.00 25.59 289 PHE A N 1
ATOM 2314 C CA . PHE A 1 289 ? -17.425 -16.926 3.981 1.00 25.59 289 PHE A CA 1
ATOM 2315 C C . PHE A 1 289 ? -18.424 -15.808 3.600 1.00 25.59 289 PHE A C 1
ATOM 2317 O O . PHE A 1 289 ? -18.115 -15.103 2.649 1.00 25.59 289 PHE A O 1
ATOM 2324 N N . ASP A 1 290 ? -19.567 -15.607 4.270 1.00 26.62 290 ASP A N 1
ATOM 2325 C CA . ASP A 1 290 ? -20.634 -14.748 3.695 1.00 26.62 290 ASP A CA 1
ATOM 2326 C C . ASP A 1 290 ? -21.248 -13.639 4.572 1.00 26.62 290 ASP A C 1
ATOM 2328 O O . ASP A 1 290 ? -22.047 -12.873 4.051 1.00 26.62 290 ASP A O 1
ATOM 2332 N N . ASP A 1 291 ? -20.833 -13.428 5.818 1.00 32.06 291 ASP A N 1
ATOM 2333 C CA . ASP A 1 291 ? -21.312 -12.294 6.627 1.00 32.06 291 ASP A CA 1
ATOM 2334 C C . ASP A 1 291 ? -20.143 -11.709 7.407 1.00 32.06 291 ASP A C 1
ATOM 2336 O O . ASP A 1 291 ? -19.345 -12.492 7.915 1.00 32.06 291 ASP A O 1
ATOM 2340 N N . LEU A 1 292 ? -20.037 -10.376 7.515 1.00 34.34 292 LEU A N 1
ATOM 2341 C CA . LEU A 1 292 ? -19.695 -9.702 8.785 1.00 34.34 292 LEU A CA 1
ATOM 2342 C C . LEU A 1 292 ? -19.274 -8.257 8.629 1.00 34.34 292 LEU A C 1
ATOM 2344 O O . LEU A 1 292 ? -18.154 -8.003 8.242 1.00 34.34 292 LEU A O 1
ATOM 2348 N N . THR A 1 293 ? -20.051 -7.326 9.161 1.00 26.30 293 THR A N 1
ATOM 2349 C CA . THR A 1 293 ? -19.574 -6.030 9.659 1.00 26.30 293 THR A CA 1
ATOM 2350 C C . THR A 1 293 ? -18.284 -6.105 10.533 1.00 26.30 293 THR A C 1
ATOM 2352 O O . THR A 1 293 ? -18.107 -7.085 11.241 1.00 26.30 293 THR A O 1
ATOM 2355 N N . HIS A 1 294 ? -17.379 -5.108 10.536 1.00 29.45 294 HIS A N 1
ATOM 2356 C CA . HIS A 1 294 ? -16.072 -5.095 11.215 1.00 29.45 294 HIS A CA 1
ATOM 2357 C C . HIS A 1 294 ? -15.865 -3.740 11.899 1.00 29.45 294 HIS A C 1
ATOM 2359 O O . HIS A 1 294 ? -16.052 -2.691 11.287 1.00 29.45 294 HIS A O 1
ATOM 2365 N N . ALA A 1 295 ? -15.393 -3.784 13.140 1.00 29.19 295 ALA A N 1
ATOM 2366 C CA . ALA A 1 295 ? -14.898 -2.646 13.905 1.00 29.19 295 ALA A CA 1
ATOM 2367 C C . ALA A 1 295 ? -13.403 -2.850 14.240 1.00 29.19 295 ALA A C 1
ATOM 2369 O O . ALA A 1 295 ? -12.873 -3.953 14.109 1.00 29.19 295 ALA A O 1
ATOM 2370 N N . GLN A 1 296 ? -12.698 -1.777 14.613 1.00 30.08 296 GLN A N 1
ATOM 2371 C CA . GLN A 1 296 ? -11.242 -1.763 14.854 1.00 30.08 296 GLN A CA 1
ATOM 2372 C C . GLN A 1 296 ? -10.865 -1.888 16.331 1.00 30.08 296 GLN A C 1
ATOM 2374 O O . GLN A 1 296 ? -11.617 -1.424 17.175 1.00 30.08 296 GLN A O 1
ATOM 2379 N N . PHE A 1 297 ? -9.688 -2.476 16.611 1.00 37.44 297 PHE A N 1
ATOM 2380 C CA . PHE A 1 297 ? -9.058 -2.587 17.936 1.00 37.44 297 PHE A CA 1
ATOM 2381 C C . PHE A 1 297 ? -7.572 -2.187 17.890 1.00 37.44 297 PHE A C 1
ATOM 2383 O O . PHE A 1 297 ? -6.920 -2.388 16.861 1.00 37.44 297 PHE A O 1
ATOM 2390 N N . ALA A 1 298 ? -7.045 -1.687 19.016 1.00 32.59 298 ALA A N 1
ATOM 2391 C CA . ALA A 1 298 ? -5.628 -1.407 19.261 1.00 32.59 298 ALA A CA 1
ATOM 2392 C C . ALA A 1 298 ? -5.158 -2.090 20.564 1.00 32.59 298 ALA A C 1
ATOM 2394 O O . ALA A 1 298 ? -5.774 -1.926 21.612 1.00 32.59 298 ALA A O 1
ATOM 2395 N N . GLU A 1 299 ? -4.060 -2.847 20.495 1.00 35.34 299 GLU A N 1
ATOM 2396 C CA . GLU A 1 299 ? -3.350 -3.386 21.665 1.00 35.34 299 GLU A CA 1
ATOM 2397 C C . GLU A 1 299 ? -2.384 -2.321 22.207 1.00 35.34 299 GLU A C 1
ATOM 2399 O O . GLU A 1 299 ? -1.647 -1.693 21.435 1.00 35.34 299 GLU A O 1
ATOM 2404 N N . VAL A 1 300 ? -2.367 -2.118 23.527 1.00 35.09 300 VAL A N 1
ATOM 2405 C CA . VAL A 1 300 ? -1.436 -1.205 24.202 1.00 35.09 300 VAL A CA 1
ATOM 2406 C C . VAL A 1 300 ? -0.678 -1.976 25.289 1.00 35.09 300 VAL A C 1
ATOM 2408 O O . VAL A 1 300 ? -1.262 -2.342 26.297 1.00 35.09 300 VAL A O 1
ATOM 2411 N N . ASP A 1 301 ? 0.631 -2.149 25.062 1.00 33.88 301 ASP A N 1
ATOM 2412 C CA . ASP A 1 301 ? 1.646 -2.825 25.897 1.00 33.88 301 ASP A CA 1
ATOM 2413 C C . ASP A 1 301 ? 1.538 -4.364 26.065 1.00 33.88 301 ASP A C 1
ATOM 2415 O O . ASP A 1 301 ? 0.471 -4.955 26.119 1.00 33.88 301 ASP A O 1
ATOM 2419 N N . GLU A 1 302 ? 2.715 -5.008 26.102 1.00 37.62 302 GLU A N 1
ATOM 2420 C CA . GLU A 1 302 ? 3.035 -6.433 25.853 1.00 37.62 302 GLU A CA 1
ATOM 2421 C C . GLU A 1 302 ? 2.408 -7.486 26.817 1.00 37.62 302 GLU A C 1
ATOM 2423 O O . GLU A 1 302 ? 3.135 -8.266 27.446 1.00 37.62 302 GLU A O 1
ATOM 2428 N N . GLY A 1 303 ? 1.079 -7.551 26.940 1.00 38.06 303 GLY A N 1
ATOM 2429 C CA . GLY A 1 303 ? 0.373 -8.622 27.662 1.00 38.06 303 GLY A CA 1
ATOM 2430 C C . GLY A 1 303 ? 0.622 -10.013 27.053 1.00 38.06 303 GLY A C 1
ATOM 2431 O O . GLY A 1 303 ? 0.692 -10.180 25.834 1.00 38.06 303 GLY A O 1
ATOM 2432 N N . LYS A 1 304 ? 0.808 -11.044 27.889 1.00 40.72 304 LYS A N 1
ATOM 2433 C CA . LYS A 1 304 ? 1.058 -12.424 27.432 1.00 40.72 304 LYS A CA 1
ATOM 2434 C C . LYS A 1 304 ? -0.227 -13.252 27.453 1.00 40.72 304 LYS A C 1
ATOM 2436 O O . LYS A 1 304 ? -0.632 -13.676 28.521 1.00 40.72 304 LYS A O 1
ATOM 2441 N N . TRP A 1 305 ? -0.749 -13.586 26.276 1.00 44.28 305 TRP A N 1
ATOM 2442 C CA . TRP A 1 305 ? -1.779 -14.616 26.092 1.00 44.28 305 TRP A CA 1
ATOM 2443 C C . TRP A 1 305 ? -1.282 -15.994 26.570 1.00 44.28 305 TRP A C 1
ATOM 2445 O O . TRP A 1 305 ? -0.280 -16.490 26.032 1.00 44.28 305 TRP A O 1
ATOM 2455 N N . ASP A 1 306 ? -1.977 -16.648 27.508 1.00 40.41 306 ASP A N 1
ATOM 2456 C CA . ASP A 1 306 ? -1.673 -18.018 27.961 1.00 40.41 306 ASP A CA 1
ATOM 2457 C C . ASP A 1 306 ? -2.725 -19.036 27.482 1.00 40.41 306 ASP A C 1
ATOM 2459 O O . ASP A 1 306 ? -3.368 -19.755 28.245 1.00 40.41 306 ASP A O 1
ATOM 2463 N N . GLY A 1 307 ? -2.870 -19.162 26.160 1.00 41.00 307 GLY A N 1
ATOM 2464 C CA . GLY A 1 307 ? -3.618 -20.255 25.533 1.00 41.00 307 GLY A CA 1
ATOM 2465 C C . GLY A 1 307 ? -4.596 -19.818 24.447 1.00 41.00 307 GLY A C 1
ATOM 2466 O O . GLY A 1 307 ? -4.771 -18.645 24.158 1.00 41.00 307 GLY A O 1
ATOM 2467 N N . ASP A 1 308 ? -5.243 -20.800 23.814 1.00 39.50 308 ASP A N 1
ATOM 2468 C CA . ASP A 1 308 ? -6.168 -20.589 22.689 1.00 39.50 308 ASP A CA 1
ATOM 2469 C C . ASP A 1 308 ? -7.596 -20.200 23.153 1.00 39.50 308 ASP A C 1
ATOM 2471 O O . ASP A 1 308 ? -8.547 -20.404 22.402 1.00 39.50 308 ASP A O 1
ATOM 2475 N N . LYS A 1 309 ? -7.787 -19.762 24.403 1.00 46.19 309 LYS A N 1
ATOM 2476 C CA . LYS A 1 309 ? -9.107 -19.446 24.996 1.00 46.19 309 LYS A CA 1
ATOM 2477 C C . LYS A 1 309 ? -9.092 -18.268 25.980 1.00 46.19 309 LYS A C 1
ATOM 2479 O O . LYS A 1 309 ? -10.109 -18.012 26.611 1.00 46.19 309 LYS A O 1
ATOM 2484 N N . ASP A 1 310 ? -7.947 -17.614 26.125 1.00 50.03 310 ASP A N 1
ATOM 2485 C CA . ASP A 1 310 ? -7.846 -16.345 26.846 1.00 50.03 310 ASP A CA 1
ATOM 2486 C C . ASP A 1 310 ? -8.624 -15.266 26.077 1.00 50.03 310 ASP A C 1
ATOM 2488 O O . ASP A 1 310 ? -8.679 -15.330 24.850 1.00 50.03 310 ASP A O 1
ATOM 2492 N N . HIS A 1 311 ? -9.236 -14.308 26.768 1.00 56.09 311 HIS A N 1
ATOM 2493 C CA . HIS A 1 311 ? -9.812 -13.073 26.209 1.00 56.09 311 HIS A CA 1
ATOM 2494 C C . HIS A 1 311 ? -10.693 -13.200 24.933 1.00 56.09 311 HIS A C 1
ATOM 2496 O O . HIS A 1 311 ? -10.577 -12.395 23.999 1.00 56.09 311 HIS A O 1
ATOM 2502 N N . VAL A 1 312 ? -11.590 -14.193 24.844 1.00 59.41 312 VAL A N 1
ATOM 2503 C CA . VAL A 1 312 ? -12.567 -14.301 23.733 1.00 59.41 312 VAL A CA 1
ATOM 2504 C C . VAL A 1 312 ? -13.780 -13.429 24.031 1.00 59.41 312 VAL A C 1
ATOM 2506 O O . VAL A 1 312 ? -14.402 -13.585 25.075 1.00 59.41 312 VAL A O 1
ATOM 2509 N N . ILE A 1 313 ? -14.181 -12.551 23.107 1.00 66.75 313 ILE A N 1
ATOM 2510 C CA . ILE A 1 313 ? -15.305 -11.627 23.331 1.00 66.75 313 ILE A CA 1
ATOM 2511 C C . ILE A 1 313 ? -16.347 -11.752 22.240 1.00 66.75 313 ILE A C 1
ATOM 2513 O O . ILE A 1 313 ? -16.007 -11.792 21.068 1.00 66.75 313 ILE A O 1
ATOM 2517 N N . SER A 1 314 ? -17.625 -11.770 22.597 1.00 66.81 314 SER A N 1
ATOM 2518 C CA . SER A 1 314 ? -18.732 -11.764 21.638 1.00 66.81 314 SER A CA 1
ATOM 2519 C C . SER A 1 314 ? -19.733 -10.683 22.010 1.00 66.81 314 SER A C 1
ATOM 2521 O O . SER A 1 314 ? -20.104 -10.581 23.173 1.00 66.81 314 SER A O 1
ATOM 2523 N N . ILE A 1 315 ? -20.164 -9.879 21.040 1.00 73.88 315 ILE A N 1
ATOM 2524 C CA . ILE A 1 315 ? -21.087 -8.759 21.253 1.00 73.88 315 ILE A CA 1
ATOM 2525 C C . ILE A 1 315 ? -22.329 -8.966 20.393 1.00 73.88 315 ILE A C 1
ATOM 2527 O O . ILE A 1 315 ? -22.209 -9.284 19.214 1.00 73.88 315 ILE A O 1
ATOM 2531 N N . ALA A 1 316 ? -23.508 -8.749 20.955 1.00 74.19 316 ALA A N 1
ATOM 2532 C CA . ALA A 1 316 ? -24.774 -8.777 20.242 1.00 74.19 316 ALA A CA 1
ATOM 2533 C C . ALA A 1 316 ? -25.611 -7.546 20.600 1.00 74.19 316 ALA A C 1
ATOM 2535 O O . ALA A 1 316 ? -25.551 -7.062 21.731 1.00 74.19 316 ALA A O 1
ATOM 2536 N N . VAL A 1 317 ? -26.380 -7.043 19.633 1.00 79.44 317 VAL A N 1
ATOM 2537 C CA . VAL A 1 317 ? -27.278 -5.896 19.820 1.00 79.44 317 VAL A CA 1
ATOM 2538 C C . VAL A 1 317 ? -28.657 -6.242 19.277 1.00 79.44 317 VAL A C 1
ATOM 2540 O O . VAL A 1 317 ? -28.787 -6.607 18.109 1.00 79.44 317 VAL A O 1
ATOM 2543 N N . GLY A 1 318 ? -29.677 -6.092 20.112 1.00 80.50 318 GLY A N 1
ATOM 2544 C CA . GLY A 1 318 ? -31.083 -6.206 19.737 1.00 80.50 318 GLY A CA 1
ATOM 2545 C C . GLY A 1 318 ? -31.866 -4.980 20.193 1.00 80.50 318 GLY A C 1
ATOM 2546 O O . GLY A 1 318 ? -31.378 -4.188 21.004 1.00 80.50 318 GLY A O 1
ATOM 2547 N N . TRP A 1 319 ? -33.073 -4.793 19.663 1.00 84.88 319 TRP A N 1
ATOM 2548 C CA . TRP A 1 319 ? -33.917 -3.661 20.043 1.00 84.88 319 TRP A CA 1
ATOM 2549 C C . TRP A 1 319 ? -35.410 -3.991 20.115 1.00 84.88 319 TRP A C 1
ATOM 2551 O O . TRP A 1 319 ? -35.886 -4.937 19.495 1.00 84.88 319 TRP A O 1
ATOM 2561 N N . ASN A 1 320 ? -36.156 -3.167 20.845 1.00 85.00 320 ASN A N 1
ATOM 2562 C CA . ASN A 1 320 ? -37.610 -3.051 20.744 1.00 85.00 320 ASN A CA 1
ATOM 2563 C C . ASN A 1 320 ? -38.041 -1.615 21.103 1.00 85.00 320 ASN A C 1
ATOM 2565 O O . ASN A 1 320 ? -37.207 -0.714 21.219 1.00 85.00 320 ASN A O 1
ATOM 2569 N N . THR A 1 321 ? -39.339 -1.365 21.283 1.00 87.06 321 THR A N 1
ATOM 2570 C CA . THR A 1 321 ? -39.841 -0.014 21.598 1.00 87.06 321 THR A CA 1
ATOM 2571 C C . THR A 1 321 ? -39.388 0.521 22.958 1.00 87.06 321 THR A C 1
ATOM 2573 O O . THR A 1 321 ? -39.381 1.736 23.160 1.00 87.06 321 THR A O 1
ATOM 2576 N N . ASP A 1 322 ? -39.004 -0.364 23.879 1.00 85.31 322 ASP A N 1
ATOM 2577 C CA . ASP A 1 322 ? -38.626 -0.024 25.250 1.00 85.31 322 ASP A CA 1
ATOM 2578 C C . ASP A 1 322 ? -37.115 0.219 25.404 1.00 85.31 322 ASP A C 1
ATOM 2580 O O . ASP A 1 322 ? -36.686 0.792 26.412 1.00 85.31 322 ASP A O 1
ATOM 2584 N N . GLY A 1 323 ? -36.289 -0.172 24.425 1.00 87.31 323 GLY A N 1
ATOM 2585 C CA . GLY A 1 323 ? -34.852 0.083 24.472 1.00 87.31 323 GLY A CA 1
ATOM 2586 C C . GLY A 1 323 ? -33.977 -0.768 23.550 1.00 87.31 323 GLY A C 1
ATOM 2587 O O . GLY A 1 323 ? -34.443 -1.451 22.640 1.00 87.31 323 GLY A O 1
ATOM 2588 N N . ILE A 1 324 ? -32.671 -0.686 23.814 1.00 86.94 324 ILE A N 1
ATOM 2589 C CA . ILE A 1 324 ? -31.613 -1.485 23.185 1.00 86.94 324 ILE A CA 1
ATOM 2590 C C . ILE A 1 324 ? -31.080 -2.496 24.199 1.00 86.94 324 ILE A C 1
ATOM 2592 O O . ILE A 1 324 ? -30.647 -2.096 25.282 1.00 86.94 324 ILE A O 1
ATOM 2596 N N . GLN A 1 325 ? -31.037 -3.773 23.817 1.00 85.69 325 GLN A N 1
ATOM 2597 C CA . GLN A 1 325 ? -30.305 -4.813 24.539 1.00 85.69 325 GLN A CA 1
ATOM 2598 C C . GLN A 1 325 ? -28.909 -4.953 23.930 1.00 85.69 325 GLN A C 1
ATOM 2600 O O . GLN A 1 325 ? -28.759 -5.129 22.721 1.00 85.69 325 GLN A O 1
ATOM 2605 N N . LEU A 1 326 ? -27.883 -4.884 24.768 1.00 84.88 326 LEU A N 1
ATOM 2606 C CA . LEU A 1 326 ? -26.489 -5.111 24.411 1.00 84.88 326 LEU A CA 1
ATOM 2607 C C . LEU A 1 326 ? -25.958 -6.272 25.251 1.00 84.88 326 LEU A C 1
ATOM 2609 O O . LEU A 1 326 ? -25.827 -6.153 26.468 1.00 84.88 326 LEU A O 1
ATOM 2613 N N . THR A 1 327 ? -25.617 -7.372 24.591 1.00 78.94 327 THR A N 1
ATOM 2614 C CA . THR A 1 327 ? -25.072 -8.569 25.238 1.00 78.94 327 THR A CA 1
ATOM 2615 C C . THR A 1 327 ? -23.594 -8.688 24.910 1.00 78.94 327 THR A C 1
ATOM 2617 O O . THR A 1 327 ? -23.214 -8.676 23.743 1.00 78.94 327 THR A O 1
ATOM 2620 N N . ILE A 1 328 ? -22.747 -8.799 25.928 1.00 79.50 328 ILE A N 1
ATOM 2621 C CA . ILE A 1 328 ? -21.294 -8.912 25.804 1.00 79.50 328 ILE A CA 1
ATOM 2622 C C . ILE A 1 328 ? -20.856 -10.144 26.587 1.00 79.50 328 ILE A C 1
ATOM 2624 O O . ILE A 1 328 ? -20.941 -10.182 27.810 1.00 79.50 328 ILE A O 1
ATOM 2628 N N . VAL A 1 329 ? -20.377 -11.158 25.886 1.00 75.44 329 VAL A N 1
ATOM 2629 C CA . VAL A 1 329 ? -19.797 -12.369 26.467 1.00 75.44 329 VAL A CA 1
ATOM 2630 C C . VAL A 1 329 ? -18.287 -12.216 26.441 1.00 75.44 329 VAL A C 1
ATOM 2632 O O . VAL A 1 329 ? -17.733 -11.930 25.387 1.00 75.44 329 VAL A O 1
ATOM 2635 N N . VAL A 1 330 ? -17.633 -12.416 27.575 1.00 74.38 330 VAL A N 1
ATOM 2636 C CA . VAL A 1 330 ? -16.184 -12.331 27.760 1.00 74.38 330 VAL A CA 1
ATOM 2637 C C . VAL A 1 330 ? -15.715 -13.651 28.365 1.00 74.38 330 VAL A C 1
ATOM 2639 O O . VAL A 1 330 ? -16.108 -13.997 29.476 1.00 74.38 330 VAL A O 1
ATOM 2642 N N . GLU A 1 331 ? -14.920 -14.429 27.642 1.00 69.81 331 GLU A N 1
ATOM 2643 C CA . GLU A 1 331 ? -14.133 -15.516 28.221 1.00 69.81 331 GLU A CA 1
ATOM 2644 C C . GLU A 1 331 ? -12.766 -14.965 28.579 1.00 69.81 331 GLU A C 1
ATOM 2646 O O . GLU A 1 331 ? -12.074 -14.441 27.713 1.00 69.81 331 GLU A O 1
ATOM 2651 N N . ASP A 1 332 ? -12.392 -15.101 29.840 1.00 61.84 332 ASP A N 1
ATOM 2652 C CA . ASP A 1 332 ? -11.108 -14.642 30.341 1.00 61.84 332 ASP A CA 1
ATOM 2653 C C . ASP A 1 332 ? -10.623 -15.576 31.453 1.00 61.84 332 ASP A C 1
ATOM 2655 O O . ASP A 1 332 ? -11.305 -16.543 31.833 1.00 61.84 332 ASP A O 1
ATOM 2659 N N . ASP A 1 333 ? -9.453 -15.300 32.000 1.00 57.12 333 ASP A N 1
ATOM 2660 C CA . ASP A 1 333 ? -9.051 -15.834 33.279 1.00 57.12 333 ASP A CA 1
ATOM 2661 C C . ASP A 1 333 ? -9.950 -15.287 34.414 1.00 57.12 333 ASP A C 1
ATOM 2663 O O . ASP A 1 333 ? -11.152 -15.005 34.264 1.00 57.12 333 ASP A O 1
ATOM 2667 N N . LEU A 1 334 ? -9.453 -15.296 35.643 1.00 57.59 334 LEU A N 1
ATOM 2668 C CA . LEU A 1 334 ? -10.292 -14.970 36.775 1.00 57.59 334 LEU A CA 1
ATOM 2669 C C . LEU A 1 334 ? -10.490 -13.447 36.872 1.00 57.59 334 LEU A C 1
ATOM 2671 O O . LEU A 1 334 ? -9.907 -12.873 37.774 1.00 57.59 334 LEU A O 1
ATOM 2675 N N . HIS A 1 335 ? -11.431 -12.860 36.101 1.00 58.59 335 HIS A N 1
ATOM 2676 C CA . HIS A 1 335 ? -11.846 -11.448 36.248 1.00 58.59 335 HIS A CA 1
ATOM 2677 C C . HIS A 1 335 ? -11.874 -11.032 37.731 1.00 58.59 335 HIS A C 1
ATOM 2679 O O . HIS A 1 335 ? -12.656 -11.604 38.517 1.00 58.59 335 HIS A O 1
ATOM 2685 N N . HIS A 1 336 ? -11.016 -10.099 38.125 1.00 56.25 336 HIS A N 1
ATOM 2686 C CA . HIS A 1 336 ? -10.787 -9.698 39.502 1.00 56.25 336 HIS A CA 1
ATOM 2687 C C . HIS A 1 336 ? -10.631 -8.183 39.620 1.00 56.25 336 HIS A C 1
ATOM 2689 O O . HIS A 1 336 ? -9.564 -7.594 39.463 1.00 56.25 336 HIS A O 1
ATOM 2695 N N . HIS A 1 337 ? -11.703 -7.532 40.053 1.00 57.97 337 HIS A N 1
ATOM 2696 C CA . HIS A 1 337 ? -11.661 -6.116 40.383 1.00 57.97 337 HIS A CA 1
ATOM 2697 C C . HIS A 1 337 ? -11.258 -5.920 41.847 1.00 57.97 337 HIS A C 1
ATOM 2699 O O . HIS A 1 337 ? -11.997 -6.232 42.778 1.00 57.97 337 HIS A O 1
ATOM 2705 N N . THR A 1 338 ? -10.052 -5.401 42.066 1.00 53.41 338 THR A N 1
ATOM 2706 C CA . THR A 1 338 ? -9.432 -5.322 43.401 1.00 53.41 338 THR A CA 1
ATOM 2707 C C . THR A 1 338 ? -9.680 -4.000 44.147 1.00 53.41 338 THR A C 1
ATOM 2709 O O . THR A 1 338 ? -9.093 -3.797 45.215 1.00 53.41 338 THR A O 1
ATOM 2712 N N . LYS A 1 339 ? -10.488 -3.068 43.610 1.00 56.00 339 LYS A N 1
ATOM 2713 C CA . LYS A 1 339 ? -10.506 -1.655 44.056 1.00 56.00 339 LYS A CA 1
ATOM 2714 C C . LYS A 1 339 ? -11.903 -1.009 44.155 1.00 56.00 339 LYS A C 1
ATOM 2716 O O . LYS A 1 339 ? -12.913 -1.650 43.901 1.00 56.00 339 LYS A O 1
ATOM 2721 N N . GLU A 1 340 ? -11.947 0.258 44.590 1.00 57.69 340 GLU A N 1
ATOM 2722 C CA . GLU A 1 340 ? -13.145 0.958 45.097 1.00 57.69 340 GLU A CA 1
ATOM 2723 C C . GLU A 1 340 ? -14.023 1.629 44.010 1.00 57.69 340 GLU A C 1
ATOM 2725 O O . GLU A 1 340 ? -15.153 2.026 44.313 1.00 57.69 340 GLU A O 1
ATOM 2730 N N . GLY A 1 341 ? -13.537 1.783 42.767 1.00 55.56 341 GLY A N 1
ATOM 2731 C CA . GLY A 1 341 ? -14.246 2.450 41.656 1.00 55.56 341 GLY A CA 1
ATOM 2732 C C . GLY A 1 341 ? -14.338 1.612 40.375 1.00 55.56 341 GLY A C 1
ATOM 2733 O O . GLY A 1 341 ? -13.521 0.728 40.171 1.00 55.56 341 GLY A O 1
ATOM 2734 N N . ALA A 1 342 ? -15.318 1.879 39.499 1.00 55.22 342 ALA A N 1
ATOM 2735 C CA . ALA A 1 342 ? -15.564 1.103 38.266 1.00 55.22 342 ALA A CA 1
ATOM 2736 C C . ALA A 1 342 ? -14.440 1.187 37.210 1.00 55.22 342 ALA A C 1
ATOM 2738 O O . ALA A 1 342 ? -14.432 0.417 36.261 1.00 55.22 342 ALA A O 1
ATOM 2739 N N . ASP A 1 343 ? -13.515 2.132 37.356 1.00 60.12 343 ASP A N 1
ATOM 2740 C CA . ASP A 1 343 ? -12.350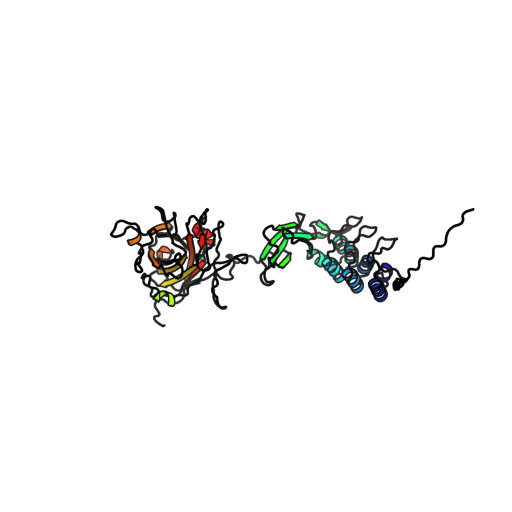 2.380 36.497 1.00 60.12 343 ASP A CA 1
ATOM 2741 C C . ASP A 1 343 ? -11.056 1.751 37.038 1.00 60.12 343 ASP A C 1
ATOM 2743 O O . ASP A 1 343 ? -9.963 2.016 36.538 1.00 60.12 343 ASP A O 1
ATOM 2747 N N . GLU A 1 344 ? -11.166 0.951 38.097 1.00 58.84 344 GLU A N 1
ATOM 2748 C CA . GLU A 1 344 ? -10.035 0.479 38.889 1.00 58.84 344 GLU A CA 1
ATOM 2749 C C . GLU A 1 344 ? -9.883 -1.062 38.891 1.00 58.84 344 GLU A C 1
ATOM 2751 O O . GLU A 1 344 ? -9.385 -1.643 39.856 1.00 58.84 344 GLU A O 1
ATOM 2756 N N . GLY A 1 345 ? -10.276 -1.731 37.809 1.00 64.81 345 GLY A N 1
ATOM 2757 C CA . GLY A 1 345 ? -10.205 -3.185 37.637 1.00 64.81 345 GLY A CA 1
ATOM 2758 C C . GLY A 1 345 ? -10.968 -3.618 36.378 1.00 64.81 345 GLY A C 1
ATOM 2759 O O . GLY A 1 345 ? -11.200 -2.777 35.505 1.00 64.81 345 GLY A O 1
ATOM 2760 N N . ASP A 1 346 ? -11.331 -4.899 36.266 1.00 70.12 346 ASP A N 1
ATOM 2761 C CA . ASP A 1 346 ? -11.950 -5.397 35.033 1.00 70.12 346 ASP A CA 1
ATOM 2762 C C . ASP A 1 346 ? -13.322 -4.794 34.807 1.00 70.12 346 ASP A C 1
ATOM 2764 O O . ASP A 1 346 ? -14.212 -4.841 35.670 1.00 70.12 346 ASP A O 1
ATOM 2768 N N . ALA A 1 347 ? -13.495 -4.232 33.619 1.00 75.75 347 ALA A N 1
ATOM 2769 C CA . ALA A 1 347 ? -14.644 -3.410 33.327 1.00 75.75 347 ALA A CA 1
ATOM 2770 C C . ALA A 1 347 ? -15.059 -3.469 31.860 1.00 75.75 347 ALA A C 1
ATOM 2772 O O . ALA A 1 347 ? -14.305 -3.847 30.975 1.00 75.75 347 ALA A O 1
ATOM 2773 N N . VAL A 1 348 ? -16.288 -3.049 31.604 1.00 81.19 348 VAL A N 1
ATOM 2774 C CA . VAL A 1 348 ? -16.843 -2.802 30.283 1.00 81.19 348 VAL A CA 1
ATOM 2775 C C . VAL A 1 348 ? -17.258 -1.345 30.234 1.00 81.19 348 VAL A C 1
ATOM 2777 O O . VAL A 1 348 ? -18.036 -0.884 31.069 1.00 81.19 348 VAL A O 1
ATOM 2780 N N . ARG A 1 349 ? -16.753 -0.606 29.255 1.00 84.12 349 ARG A N 1
ATOM 2781 C CA . ARG A 1 349 ? -17.156 0.767 28.965 1.00 84.12 349 ARG A CA 1
ATOM 2782 C C . ARG A 1 349 ? -17.939 0.797 27.661 1.00 84.12 349 ARG A C 1
ATOM 2784 O O . ARG A 1 349 ? -17.597 0.105 26.709 1.00 84.12 349 ARG A O 1
ATOM 2791 N N . VAL A 1 350 ? -19.004 1.584 27.632 1.00 87.62 350 VAL A N 1
ATOM 2792 C CA . VAL A 1 350 ? -19.923 1.712 26.501 1.00 87.62 350 VAL A CA 1
ATOM 2793 C C . VAL A 1 350 ? -20.100 3.190 26.184 1.00 87.62 350 VAL A C 1
ATOM 2795 O O . VAL A 1 350 ? -20.325 3.998 27.085 1.00 87.62 350 VAL A O 1
ATOM 2798 N N . LEU A 1 351 ? -20.008 3.533 24.905 1.00 86.50 351 LEU A N 1
ATOM 2799 C CA . LEU A 1 351 ? -20.177 4.875 24.367 1.00 86.50 351 LEU A CA 1
ATOM 2800 C C . LEU A 1 351 ? -21.287 4.859 23.319 1.00 86.50 351 LEU A C 1
ATOM 2802 O O . LEU A 1 351 ? -21.195 4.137 22.332 1.00 86.50 351 LEU A O 1
ATOM 2806 N N . PHE A 1 352 ? -22.293 5.703 23.496 1.00 90.19 352 PHE A N 1
ATOM 2807 C CA . PHE A 1 352 ? -23.290 5.995 22.475 1.00 90.19 352 PHE A CA 1
ATOM 2808 C C . PHE A 1 352 ? -23.025 7.361 21.859 1.00 90.19 352 PHE A C 1
ATOM 2810 O O . PHE A 1 352 ? -22.641 8.312 22.549 1.00 90.19 352 PHE A O 1
ATOM 2817 N N . THR A 1 353 ? -23.237 7.461 20.553 1.00 87.44 353 THR A N 1
ATOM 2818 C CA . THR A 1 353 ? -23.110 8.700 19.790 1.00 87.44 353 THR A CA 1
ATOM 2819 C C . THR A 1 353 ? -24.311 8.889 18.881 1.00 87.44 353 THR A C 1
ATOM 2821 O O . THR A 1 353 ? -25.065 7.956 18.592 1.00 87.44 353 THR A O 1
ATOM 2824 N N . ASP A 1 354 ? -24.501 10.120 18.423 1.00 87.31 354 ASP A N 1
ATOM 2825 C CA . ASP A 1 354 ? -25.496 10.417 17.407 1.00 87.31 354 ASP A CA 1
ATOM 2826 C C . ASP A 1 354 ? -25.188 9.690 16.081 1.00 87.31 354 ASP A C 1
ATOM 2828 O O . ASP A 1 354 ? -24.066 9.255 15.825 1.00 87.31 354 ASP A O 1
ATOM 2832 N N . ALA A 1 355 ? -26.172 9.581 15.184 1.00 83.06 355 ALA A N 1
ATOM 2833 C CA . ALA A 1 355 ? -25.996 8.910 13.888 1.00 83.06 355 ALA A CA 1
ATOM 2834 C C . ALA A 1 355 ? -24.846 9.494 13.043 1.00 83.06 355 ALA A C 1
ATOM 2836 O O . ALA A 1 355 ? -24.266 8.798 12.207 1.00 83.06 355 ALA A O 1
ATOM 2837 N N . SER A 1 356 ? -24.523 10.782 13.234 1.00 77.44 356 SER A N 1
ATOM 2838 C CA . SER A 1 356 ? -23.416 11.434 12.530 1.00 77.44 356 SER A CA 1
ATOM 2839 C C . SER A 1 356 ? -22.043 11.111 13.123 1.00 77.44 356 SER A C 1
ATOM 2841 O O . SER A 1 356 ? -21.031 11.429 12.492 1.00 77.44 356 SER A O 1
ATOM 2843 N N . ARG A 1 357 ? -22.002 10.444 14.287 1.00 79.94 357 ARG A N 1
ATOM 2844 C CA . ARG A 1 357 ? -20.789 10.128 15.050 1.00 79.94 357 ARG A CA 1
ATOM 2845 C C . ARG A 1 357 ? -19.978 11.385 15.365 1.00 79.94 357 ARG A C 1
ATOM 2847 O O . ARG A 1 357 ? -18.749 11.377 15.325 1.00 79.94 357 ARG A O 1
ATOM 2854 N N . GLY A 1 358 ? -20.678 12.488 15.616 1.00 74.69 358 GLY A N 1
ATOM 2855 C CA . GLY A 1 358 ? -20.116 13.804 15.905 1.00 74.69 358 GLY A CA 1
ATOM 2856 C C . GLY A 1 358 ? -20.226 14.190 17.377 1.00 74.69 358 GLY A C 1
ATOM 2857 O O . GLY A 1 358 ? -19.405 14.969 17.861 1.00 74.69 358 GLY A O 1
ATOM 2858 N N . GLU A 1 359 ? -21.200 13.631 18.098 1.00 83.88 359 GLU A N 1
ATOM 2859 C CA . GLU A 1 359 ? -21.474 13.950 19.497 1.00 83.88 359 GLU A CA 1
ATOM 2860 C C . GLU A 1 359 ? -21.778 12.684 20.306 1.00 83.88 359 GLU A C 1
ATOM 2862 O O . GLU A 1 359 ? -22.499 11.796 19.857 1.00 83.88 359 GLU A O 1
ATOM 2867 N N . ALA A 1 360 ? -21.224 12.602 21.517 1.00 86.69 360 ALA A N 1
ATOM 2868 C CA . ALA A 1 360 ? -21.540 11.534 22.459 1.00 86.69 360 ALA A CA 1
ATOM 2869 C C . ALA A 1 360 ? -22.889 11.808 23.138 1.00 86.69 360 ALA A C 1
ATOM 2871 O O . ALA A 1 360 ? -23.086 12.871 23.726 1.00 86.69 360 ALA A O 1
ATOM 2872 N N . THR A 1 361 ? -23.800 10.839 23.090 1.00 89.12 361 THR A N 1
ATOM 2873 C CA . THR A 1 361 ? -25.140 10.930 23.691 1.00 89.12 361 THR A CA 1
ATOM 2874 C C . THR A 1 361 ? -25.206 10.262 25.063 1.00 89.12 361 THR A C 1
ATOM 2876 O O . THR A 1 361 ? -25.975 10.694 25.925 1.00 89.12 361 THR A O 1
ATOM 2879 N N . GLY A 1 362 ? -24.363 9.257 25.305 1.00 87.69 362 GLY A N 1
ATOM 2880 C CA . GLY A 1 362 ? -24.295 8.550 26.577 1.00 87.69 362 GLY A CA 1
ATOM 2881 C C . GLY A 1 362 ? -22.982 7.803 26.748 1.00 87.69 362 GLY A C 1
ATOM 2882 O O . GLY A 1 362 ? -22.402 7.321 25.781 1.00 87.69 362 GLY A O 1
ATOM 2883 N N . GLU A 1 363 ? -22.506 7.706 27.984 1.00 88.62 363 GLU A N 1
ATOM 2884 C CA . GLU A 1 363 ? -21.272 6.994 28.296 1.00 88.62 363 GLU A CA 1
ATOM 2885 C C . GLU A 1 363 ? -21.378 6.289 29.649 1.00 88.62 363 GLU A C 1
ATOM 2887 O O . GLU A 1 363 ? -21.731 6.906 30.661 1.00 88.62 363 GLU A O 1
ATOM 2892 N N . TYR A 1 364 ? -21.056 4.998 29.666 1.00 87.44 364 TYR A N 1
ATOM 2893 C CA . TYR A 1 364 ? -21.344 4.092 30.773 1.00 87.44 364 TYR A CA 1
ATOM 2894 C C . TYR A 1 364 ? -20.157 3.171 31.049 1.00 87.44 364 TYR A C 1
ATOM 2896 O O . TYR A 1 364 ? -19.460 2.762 30.127 1.00 87.44 364 TYR A O 1
ATOM 2904 N N . LEU A 1 365 ? -19.933 2.841 32.318 1.00 82.88 365 LEU A N 1
ATOM 2905 C CA . LEU A 1 365 ? -18.855 1.968 32.780 1.00 82.88 365 LEU A CA 1
ATOM 2906 C C . LEU A 1 365 ? -19.403 0.951 33.788 1.00 82.88 365 LEU A C 1
ATOM 2908 O O . LEU A 1 365 ? -20.125 1.336 34.712 1.00 82.88 365 LEU A O 1
ATOM 2912 N N . PHE A 1 366 ? -19.037 -0.318 33.624 1.00 82.62 366 PHE A N 1
ATOM 2913 C CA . PHE A 1 366 ? -19.528 -1.467 34.388 1.00 82.62 366 PHE A CA 1
ATOM 2914 C C . PHE A 1 366 ? -18.349 -2.333 34.839 1.00 82.62 366 PHE A C 1
ATOM 2916 O O . PHE A 1 366 ? -17.550 -2.710 34.000 1.00 82.62 366 PHE A O 1
ATOM 2923 N N . ALA A 1 367 ? -18.236 -2.684 36.119 1.00 75.56 367 ALA A N 1
ATOM 2924 C CA . ALA A 1 367 ? -17.122 -3.473 36.662 1.00 75.56 367 ALA A CA 1
ATOM 2925 C C . ALA A 1 367 ? -17.599 -4.520 37.681 1.00 75.56 367 ALA A C 1
ATOM 2927 O O . ALA A 1 367 ? -18.622 -4.308 38.337 1.00 75.56 367 ALA A O 1
ATOM 2928 N N . LEU A 1 368 ? -16.859 -5.624 37.854 1.00 69.81 368 LEU A N 1
ATOM 2929 C CA . LEU A 1 368 ? -17.256 -6.762 38.707 1.00 69.81 368 LEU A CA 1
ATOM 2930 C C . LEU A 1 368 ? -16.268 -7.016 39.861 1.00 69.81 368 LEU A C 1
ATOM 2932 O O . LEU A 1 368 ? -15.142 -7.416 39.608 1.00 69.81 368 LEU A O 1
ATOM 2936 N N . VAL A 1 369 ? -16.713 -6.893 41.121 1.00 63.12 369 VAL A N 1
ATOM 2937 C CA . VAL A 1 369 ? -15.864 -6.892 42.340 1.00 63.12 369 VAL A CA 1
ATOM 2938 C C . VAL A 1 369 ? -15.475 -8.279 42.860 1.00 63.12 369 VAL A C 1
ATOM 2940 O O . VAL A 1 369 ? -14.307 -8.497 43.168 1.00 63.12 369 VAL A O 1
ATOM 2943 N N . GLU A 1 370 ? -16.405 -9.234 42.980 1.00 58.09 370 GLU A N 1
ATOM 2944 C CA . GLU A 1 370 ? -16.107 -10.530 43.621 1.00 58.09 370 GLU A CA 1
ATOM 2945 C C . GLU A 1 370 ? -16.457 -11.759 42.755 1.00 58.09 370 GLU A C 1
ATOM 2947 O O . GLU A 1 370 ? -17.544 -11.834 42.175 1.00 58.09 370 GLU A O 1
ATOM 2952 N N . PRO A 1 371 ? -15.596 -12.799 42.737 1.00 52.56 371 PRO A N 1
ATOM 2953 C CA . PRO A 1 371 ? -15.933 -14.115 42.209 1.00 52.56 371 PRO A CA 1
ATOM 2954 C C . PRO A 1 371 ? -16.773 -14.890 43.238 1.00 52.56 371 PRO A C 1
ATOM 2956 O O . PRO A 1 371 ? -16.234 -15.620 44.074 1.00 52.56 371 PRO A O 1
ATOM 2959 N N . TYR A 1 372 ? -18.102 -14.777 43.204 1.00 47.62 372 TYR A N 1
ATOM 2960 C CA . TYR A 1 372 ? -18.934 -15.704 43.977 1.00 47.62 372 TYR A CA 1
ATOM 2961 C C . TYR A 1 372 ? -19.047 -17.065 43.267 1.00 47.62 372 TYR A C 1
ATOM 2963 O O . TYR A 1 372 ? -19.512 -17.172 42.136 1.00 47.62 372 TYR A O 1
ATOM 2971 N N . LEU A 1 373 ? -18.606 -18.119 43.958 1.00 49.38 373 LEU A N 1
ATOM 2972 C CA . LEU A 1 373 ? -18.518 -19.514 43.502 1.00 49.38 373 LEU A CA 1
ATOM 2973 C C . LEU A 1 373 ? -19.858 -20.275 43.647 1.00 49.38 373 LEU A C 1
ATOM 2975 O O . LEU A 1 373 ? -19.906 -21.314 44.312 1.00 49.38 373 LEU A O 1
ATOM 2979 N N . GLY A 1 374 ? -20.954 -19.768 43.070 1.00 48.94 374 GLY A N 1
ATOM 2980 C CA . GLY A 1 374 ? -22.285 -20.387 43.193 1.00 48.94 374 GLY A CA 1
ATOM 2981 C C . GLY A 1 374 ? -23.220 -20.186 41.990 1.00 48.94 374 GLY A C 1
ATOM 2982 O O . GLY A 1 374 ? -23.472 -19.057 41.583 1.00 48.94 374 GLY A O 1
ATOM 2983 N N . ASP A 1 375 ? -23.669 -21.319 41.432 1.00 51.31 375 ASP A N 1
ATOM 2984 C CA . ASP A 1 375 ? -24.921 -21.613 40.692 1.00 51.31 375 ASP A CA 1
ATOM 2985 C C . ASP A 1 375 ? -25.579 -20.610 39.714 1.00 51.31 375 ASP A C 1
ATOM 2987 O O . ASP A 1 375 ? -26.739 -20.806 39.365 1.00 51.31 375 ASP A O 1
ATOM 2991 N N . GLY A 1 376 ? -24.850 -19.640 39.155 1.00 51.56 376 GLY A N 1
ATOM 2992 C CA . GLY A 1 376 ? -25.367 -18.796 38.063 1.00 51.56 376 GLY A CA 1
ATOM 2993 C C . GLY A 1 376 ? -26.186 -17.603 38.558 1.00 51.56 376 GLY A C 1
ATOM 2994 O O . GLY A 1 376 ? -27.296 -17.353 38.100 1.00 51.56 376 GLY A O 1
ATOM 2995 N N . THR A 1 377 ? -25.643 -16.879 39.538 1.00 54.91 377 THR A N 1
ATOM 2996 C CA . THR A 1 377 ? -26.284 -15.686 40.107 1.00 54.91 377 THR A CA 1
ATOM 2997 C C . THR A 1 377 ? -26.288 -14.521 39.106 1.00 54.91 377 THR A C 1
ATOM 2999 O O . THR A 1 377 ? -25.241 -14.184 38.557 1.00 54.91 377 THR A O 1
ATOM 3002 N N . LEU A 1 378 ? -27.453 -13.891 38.925 1.00 58.16 378 LEU A N 1
ATOM 3003 C CA . LEU A 1 378 ? -27.675 -12.700 38.097 1.00 58.16 378 LEU A CA 1
ATOM 3004 C C . LEU A 1 378 ? -27.491 -11.423 38.935 1.00 58.16 378 LEU A C 1
ATOM 3006 O O . LEU A 1 378 ? -28.087 -11.309 40.011 1.00 58.16 378 LEU A O 1
ATOM 3010 N N . TYR A 1 379 ? -26.695 -10.463 38.453 1.00 63.06 379 TYR A N 1
ATOM 3011 C CA . TYR A 1 379 ? -26.473 -9.178 39.131 1.00 63.06 379 TYR A CA 1
ATOM 3012 C C . TYR A 1 379 ? -27.139 -8.025 38.398 1.00 63.06 379 TYR A C 1
ATOM 3014 O O . TYR A 1 379 ? -26.585 -7.555 37.413 1.00 63.06 379 TYR A O 1
ATOM 3022 N N . ASP A 1 380 ? -28.269 -7.526 38.898 1.00 63.12 380 ASP A N 1
ATOM 3023 C CA . ASP A 1 380 ? -28.892 -6.322 38.352 1.00 63.12 380 ASP A CA 1
ATOM 3024 C C . ASP A 1 380 ? -28.230 -5.006 38.848 1.00 63.12 380 ASP A C 1
ATOM 3026 O O . ASP A 1 380 ? -27.490 -4.982 39.844 1.00 63.12 380 ASP A O 1
ATOM 3030 N N . LYS A 1 381 ? -28.556 -3.874 38.214 1.00 67.81 381 LYS A N 1
ATOM 3031 C CA . LYS A 1 381 ? -28.125 -2.522 38.626 1.00 67.81 381 LYS A CA 1
ATOM 3032 C C . LYS A 1 381 ? -28.371 -2.206 40.109 1.00 67.81 381 LYS A C 1
ATOM 3034 O O . LYS A 1 381 ? -27.569 -1.505 40.728 1.00 67.81 381 LYS A O 1
ATOM 3039 N N . ASN A 1 382 ? -29.457 -2.705 40.698 1.00 64.38 382 ASN A N 1
ATOM 3040 C CA . ASN A 1 382 ? -29.789 -2.476 42.106 1.00 64.38 382 ASN A CA 1
ATOM 3041 C C . ASN A 1 382 ? -28.916 -3.332 43.037 1.00 64.38 382 ASN A C 1
ATOM 3043 O O . ASN A 1 382 ? -28.534 -2.876 44.117 1.00 64.38 382 ASN A O 1
ATOM 3047 N N . THR A 1 383 ? -28.565 -4.551 42.623 1.00 59.22 383 THR A N 1
ATOM 3048 C CA . THR A 1 383 ? -27.710 -5.468 43.394 1.00 59.22 383 THR A CA 1
ATOM 3049 C C . THR A 1 383 ? -26.231 -5.086 43.369 1.00 59.22 383 THR A C 1
ATOM 3051 O O . THR A 1 383 ? -25.523 -5.348 44.345 1.00 59.22 383 THR A O 1
ATOM 3054 N N . MET A 1 384 ? -25.773 -4.378 42.330 1.00 63.78 384 MET A N 1
ATOM 3055 C CA . MET A 1 384 ? -24.413 -3.830 42.283 1.00 63.78 384 MET A CA 1
ATOM 3056 C C . MET A 1 384 ? -24.161 -2.744 43.343 1.00 63.78 384 MET A C 1
ATOM 3058 O O . MET A 1 384 ? -23.021 -2.522 43.730 1.00 63.78 384 MET A O 1
ATOM 3062 N N . ALA A 1 385 ? -25.199 -2.118 43.911 1.00 55.41 385 ALA A N 1
ATOM 3063 C CA . ALA A 1 385 ? -25.035 -1.052 44.904 1.00 55.41 385 ALA A CA 1
ATOM 3064 C C . ALA A 1 385 ? -24.947 -1.521 46.375 1.00 55.41 385 ALA A C 1
ATOM 3066 O O . ALA A 1 385 ? -24.613 -0.698 47.230 1.00 55.41 385 ALA A O 1
ATOM 3067 N N . ASN A 1 386 ? -25.259 -2.789 46.693 1.00 53.28 386 ASN A N 1
ATOM 3068 C CA . ASN A 1 386 ? -25.011 -3.494 47.970 1.00 53.28 386 ASN A CA 1
ATOM 3069 C C . ASN A 1 386 ? -25.847 -4.787 48.033 1.00 53.28 386 ASN A C 1
ATOM 3071 O O . ASN A 1 386 ? -27.055 -4.759 47.802 1.00 53.28 386 ASN A O 1
ATOM 3075 N N . THR A 1 387 ? -25.254 -5.902 48.469 1.00 52.56 387 THR A N 1
ATOM 3076 C CA . THR A 1 387 ? -25.995 -7.157 48.716 1.00 52.56 387 THR A CA 1
ATOM 3077 C C . THR A 1 387 ? -26.627 -7.236 50.103 1.00 52.56 387 THR A C 1
ATOM 3079 O O . THR A 1 387 ? -26.282 -6.503 51.030 1.00 52.56 387 THR A O 1
ATOM 3082 N N . VAL A 1 388 ? -27.473 -8.257 50.293 1.00 50.00 388 VAL A N 1
ATOM 3083 C CA . VAL A 1 388 ? -28.078 -8.678 51.574 1.00 50.00 388 VAL A CA 1
ATOM 3084 C C . VAL A 1 388 ? -27.037 -8.950 52.689 1.00 50.00 388 VAL A C 1
ATOM 3086 O O . VAL A 1 388 ? -27.405 -9.033 53.860 1.00 50.00 388 VAL A O 1
ATOM 3089 N N . LYS A 1 389 ? -25.735 -9.055 52.370 1.00 50.81 389 LYS A N 1
ATOM 3090 C CA . LYS A 1 389 ? -24.636 -9.252 53.339 1.00 50.81 389 LYS A CA 1
ATOM 3091 C C . LYS A 1 389 ? -23.637 -8.087 53.436 1.00 50.81 389 LYS A C 1
ATOM 3093 O O . LYS A 1 389 ? -22.647 -8.225 54.147 1.00 50.81 389 LYS A O 1
ATOM 3098 N N . GLY A 1 390 ? -23.906 -6.946 52.796 1.00 50.75 390 GLY A N 1
ATOM 3099 C CA . GLY A 1 390 ? -23.072 -5.739 52.897 1.00 50.75 390 GLY A CA 1
ATOM 3100 C C . GLY A 1 390 ? -21.795 -5.747 52.048 1.00 50.75 390 GLY A C 1
ATOM 3101 O O . GLY A 1 390 ? -20.965 -4.860 52.224 1.00 50.75 390 GLY A O 1
ATOM 3102 N N . SER A 1 391 ? -21.637 -6.723 51.148 1.00 56.03 391 SER A N 1
ATOM 3103 C CA . SER A 1 391 ? -20.592 -6.712 50.117 1.00 56.03 391 SER A CA 1
ATOM 3104 C C . SER A 1 391 ? -21.127 -6.066 48.837 1.00 56.03 391 SER A C 1
ATOM 3106 O O . SER A 1 391 ? -22.271 -6.330 48.444 1.00 56.03 391 SER A O 1
ATOM 3108 N N . VAL A 1 392 ? -20.299 -5.239 48.200 1.00 59.84 392 VAL A N 1
ATOM 3109 C CA . VAL A 1 392 ? -20.518 -4.675 46.860 1.00 59.84 392 VAL A CA 1
ATOM 3110 C C . VAL A 1 392 ? -20.107 -5.733 45.836 1.00 59.84 392 VAL A C 1
ATOM 3112 O O . VAL A 1 392 ? -19.013 -6.274 45.948 1.00 59.84 392 VAL A O 1
ATOM 3115 N N . VAL A 1 393 ? -20.981 -6.061 44.879 1.00 59.88 393 VAL A N 1
ATOM 3116 C CA . VAL A 1 393 ? -20.716 -7.137 43.893 1.00 59.88 393 VAL A CA 1
ATOM 3117 C C . VAL A 1 393 ? -20.124 -6.620 42.591 1.00 59.88 393 VAL A C 1
ATOM 3119 O O . VAL A 1 393 ? -19.468 -7.363 41.870 1.00 59.88 393 VAL A O 1
ATOM 3122 N N . GLY A 1 394 ? -20.336 -5.342 42.299 1.00 69.94 394 GLY A N 1
ATOM 3123 C CA . GLY A 1 394 ? -19.922 -4.683 41.071 1.00 69.94 394 GLY A CA 1
ATOM 3124 C C . GLY A 1 394 ? -20.019 -3.170 41.223 1.00 69.94 394 GLY A C 1
ATOM 3125 O O . GLY A 1 394 ? -20.630 -2.677 42.168 1.00 69.94 394 GLY A O 1
ATOM 3126 N N . HIS A 1 395 ? -19.431 -2.426 40.296 1.00 71.75 395 HIS A N 1
ATOM 3127 C CA . HIS A 1 395 ? -19.552 -0.974 40.237 1.00 71.75 395 HIS A CA 1
ATOM 3128 C C . HIS A 1 395 ? -20.120 -0.551 38.887 1.00 71.75 395 HIS A C 1
ATOM 3130 O O . HIS A 1 395 ? -19.703 -1.044 37.845 1.00 71.75 395 HIS A O 1
ATOM 3136 N N . THR A 1 396 ? -21.026 0.424 38.896 1.00 76.38 396 THR A N 1
ATOM 3137 C CA . THR A 1 396 ? -21.509 1.078 37.674 1.00 76.38 396 THR A CA 1
ATOM 3138 C C . THR A 1 396 ? -21.341 2.577 37.773 1.00 76.38 396 THR A C 1
ATOM 3140 O O . THR A 1 396 ? -21.612 3.160 38.827 1.00 76.38 396 THR A O 1
ATOM 3143 N N . LYS A 1 397 ? -20.963 3.221 36.673 1.00 79.44 397 LYS A N 1
ATOM 3144 C CA . LYS A 1 397 ? -20.808 4.672 36.607 1.00 79.44 397 LYS A CA 1
ATOM 3145 C C . LYS A 1 397 ? -21.300 5.191 35.261 1.00 79.44 397 LYS A C 1
ATOM 3147 O O . LYS A 1 397 ? -20.798 4.789 34.220 1.00 79.44 397 LYS A O 1
ATOM 3152 N N . GLN A 1 398 ? -22.259 6.113 35.296 1.00 84.56 398 GLN A N 1
ATOM 3153 C CA . GLN A 1 398 ? -22.631 6.918 34.135 1.00 84.56 398 GLN A CA 1
ATOM 3154 C C . GLN A 1 398 ? -21.696 8.127 34.080 1.00 84.56 398 GLN A C 1
ATOM 3156 O O . GLN A 1 398 ? -21.620 8.905 35.033 1.00 84.56 398 GLN A O 1
ATOM 3161 N N . LEU A 1 399 ? -20.934 8.237 32.998 1.00 80.19 399 LEU A N 1
ATOM 3162 C CA . LEU A 1 399 ? -19.965 9.309 32.771 1.00 80.19 399 LEU A CA 1
ATOM 3163 C C . LEU A 1 399 ? -20.603 10.477 32.010 1.00 80.19 399 LEU A C 1
ATOM 3165 O O . LEU A 1 399 ? -20.291 11.633 32.298 1.00 80.19 399 LEU A O 1
ATOM 3169 N N . ALA A 1 400 ? -21.537 10.176 31.102 1.00 80.75 400 ALA A N 1
ATOM 3170 C CA . ALA A 1 400 ? -22.295 11.150 30.324 1.00 80.75 400 ALA A CA 1
ATOM 3171 C C . ALA A 1 400 ? -23.694 10.620 29.956 1.00 80.75 400 ALA A C 1
ATOM 3173 O O . ALA A 1 400 ? -23.948 9.414 29.986 1.00 80.75 400 ALA A O 1
ATOM 3174 N N . GLY A 1 401 ? -24.595 11.532 29.580 1.00 81.56 401 GLY A N 1
ATOM 3175 C CA . GLY A 1 401 ? -25.992 11.230 29.248 1.00 81.56 401 GLY A CA 1
ATOM 3176 C C . GLY A 1 401 ? -26.942 11.347 30.445 1.00 81.56 401 GLY A C 1
ATOM 3177 O O . GLY A 1 401 ? -26.511 11.467 31.589 1.00 81.56 401 GLY A O 1
ATOM 3178 N N . ASN A 1 402 ? -28.248 11.346 30.163 1.00 78.00 402 ASN A N 1
ATOM 3179 C CA . ASN A 1 402 ? -29.311 11.491 31.172 1.00 78.00 402 ASN A CA 1
ATOM 3180 C C . ASN A 1 402 ? -30.312 10.325 31.174 1.00 78.00 402 ASN A C 1
ATOM 3182 O O . ASN A 1 402 ? -31.286 10.367 31.924 1.00 78.00 402 ASN A O 1
ATOM 3186 N N . GLY A 1 403 ? -30.131 9.333 30.301 1.00 79.19 403 GLY A N 1
ATOM 3187 C CA . GLY A 1 403 ? -31.075 8.231 30.180 1.00 79.19 403 GLY A CA 1
ATOM 3188 C C . GLY A 1 403 ? -30.854 7.123 31.195 1.00 79.19 403 GLY A C 1
ATOM 3189 O O . GLY A 1 403 ? -29.790 7.002 31.808 1.00 79.19 403 GLY A O 1
ATOM 3190 N N . GLU A 1 404 ? -31.896 6.315 31.354 1.00 83.06 404 GLU A N 1
ATOM 3191 C CA . GLU A 1 404 ? -31.908 5.170 32.251 1.00 83.06 404 GLU A CA 1
ATOM 3192 C C . GLU A 1 404 ? -31.340 3.935 31.548 1.00 83.06 404 GLU A C 1
ATOM 3194 O O . GLU A 1 404 ? -31.563 3.712 30.356 1.00 83.06 404 GLU A O 1
ATOM 3199 N N . PHE A 1 405 ? -30.606 3.131 32.304 1.00 83.62 405 PHE A N 1
ATOM 3200 C CA . PHE A 1 405 ? -30.108 1.830 31.882 1.00 83.62 405 PHE A CA 1
ATOM 3201 C C . PHE A 1 405 ? -30.306 0.834 33.017 1.00 83.62 405 PHE A C 1
ATOM 3203 O O . PHE A 1 405 ? -30.255 1.235 34.188 1.00 83.62 405 PHE A O 1
ATOM 3210 N N . ASP A 1 406 ? -30.451 -0.431 32.658 1.00 80.50 406 ASP A N 1
ATOM 3211 C CA . ASP A 1 406 ? -30.380 -1.588 33.537 1.00 80.50 406 ASP A CA 1
ATOM 3212 C C . ASP A 1 406 ? -29.293 -2.531 33.018 1.00 80.50 406 ASP A C 1
ATOM 3214 O O . ASP A 1 406 ? -28.854 -2.453 31.874 1.00 80.50 406 ASP A O 1
ATOM 3218 N N . VAL A 1 407 ? -28.769 -3.375 33.892 1.00 75.62 407 VAL A N 1
ATOM 3219 C CA . VAL A 1 407 ? -27.641 -4.251 33.571 1.00 75.62 407 VAL A CA 1
ATOM 3220 C C . VAL A 1 407 ? -27.758 -5.487 34.418 1.00 75.62 407 VAL A C 1
ATOM 3222 O O . VAL A 1 407 ? -27.904 -5.339 35.624 1.00 75.62 407 VAL A O 1
ATOM 3225 N N . VAL A 1 408 ? -27.654 -6.652 33.794 1.00 73.50 408 VAL A N 1
ATOM 3226 C CA . VAL A 1 408 ? -27.462 -7.954 34.412 1.00 73.50 408 VAL A CA 1
ATOM 3227 C C . VAL A 1 408 ? -26.050 -8.444 34.095 1.00 73.50 408 VAL A C 1
ATOM 3229 O O . VAL A 1 408 ? -25.644 -8.477 32.940 1.00 73.50 408 VAL A O 1
ATOM 3232 N N . ILE A 1 409 ? -25.273 -8.819 35.111 1.00 71.75 409 ILE A N 1
ATOM 3233 C CA . ILE A 1 409 ? -23.966 -9.467 34.919 1.00 71.75 409 ILE A CA 1
ATOM 3234 C C . ILE A 1 409 ? -24.063 -10.899 35.440 1.00 71.75 409 ILE A C 1
ATOM 3236 O O . ILE A 1 409 ? -24.485 -11.117 36.575 1.00 71.75 409 ILE A O 1
ATOM 3240 N N . LEU A 1 410 ? -23.664 -11.873 34.628 1.00 70.50 410 LEU A N 1
ATOM 3241 C CA . LEU A 1 410 ? -23.627 -13.291 34.971 1.00 70.50 410 LEU A CA 1
ATOM 3242 C C . LEU A 1 410 ? -22.201 -13.817 34.817 1.00 70.50 410 LEU A C 1
ATOM 3244 O O . LEU A 1 410 ? -21.558 -13.602 33.798 1.00 70.50 410 LEU A O 1
ATOM 3248 N N . ARG A 1 411 ? -21.703 -14.570 35.800 1.00 69.00 411 ARG A N 1
ATOM 3249 C CA . ARG A 1 411 ? -20.398 -15.236 35.701 1.00 69.00 411 ARG A CA 1
ATOM 3250 C C . ARG A 1 411 ? -20.543 -16.746 35.808 1.00 69.00 411 ARG A C 1
ATOM 3252 O O . ARG A 1 411 ? -21.012 -17.265 36.818 1.00 69.00 411 ARG A O 1
ATOM 3259 N N . THR A 1 412 ? -20.057 -17.453 34.795 1.00 63.72 412 THR A N 1
ATOM 3260 C CA . THR A 1 412 ? -20.093 -18.911 34.693 1.00 63.72 412 THR A CA 1
ATOM 3261 C C . THR A 1 412 ? -18.677 -19.484 34.665 1.00 63.72 412 THR A C 1
ATOM 3263 O O . THR A 1 412 ? -17.901 -19.230 33.749 1.00 63.72 412 THR A O 1
ATOM 3266 N N . GLN A 1 413 ? -18.327 -20.336 35.631 1.00 60.53 413 GLN A N 1
ATOM 3267 C CA . GLN A 1 413 ? -17.073 -21.101 35.596 1.00 60.53 413 GLN A CA 1
ATOM 3268 C C . GLN A 1 413 ? -17.284 -22.461 34.899 1.00 60.53 413 GLN A C 1
ATOM 3270 O O . GLN A 1 413 ? -17.587 -23.463 35.549 1.00 60.53 413 GLN A O 1
ATOM 3275 N N . LYS A 1 414 ? -17.125 -22.531 33.568 1.00 52.19 414 LYS A N 1
ATOM 3276 C CA . LYS A 1 414 ? -17.098 -23.806 32.816 1.00 52.19 414 LYS A CA 1
ATOM 3277 C C . LYS A 1 414 ? -15.667 -24.375 32.809 1.00 52.19 414 LYS A C 1
ATOM 3279 O O . LYS A 1 414 ? -14.850 -24.044 31.958 1.00 52.19 414 LYS A O 1
ATOM 3284 N N . THR A 1 415 ? -15.344 -25.266 33.750 1.00 44.34 415 THR A N 1
ATOM 3285 C CA . THR A 1 415 ? -14.005 -25.883 33.850 1.00 44.34 415 THR A CA 1
ATOM 3286 C C . THR A 1 415 ? -13.786 -26.980 32.799 1.00 44.34 415 THR A C 1
ATOM 3288 O O . THR A 1 415 ? -14.195 -28.126 32.972 1.00 44.34 415 THR A O 1
ATOM 3291 N N . ILE A 1 416 ? -13.067 -26.651 31.721 1.00 39.69 416 ILE A N 1
ATOM 3292 C CA . ILE A 1 416 ? -12.272 -27.638 30.953 1.00 39.69 416 ILE A CA 1
ATOM 3293 C C . ILE A 1 416 ? -10.777 -27.489 31.306 1.00 39.69 416 ILE A C 1
ATOM 3295 O O . ILE A 1 416 ? -10.051 -28.481 31.337 1.00 39.69 416 ILE A O 1
ATOM 3299 N N . HIS A 1 417 ? -10.353 -26.275 31.683 1.00 38.59 417 HIS A N 1
ATOM 3300 C CA . HIS A 1 417 ? -9.078 -25.951 32.328 1.00 38.59 417 HIS A CA 1
ATOM 3301 C C . HIS A 1 417 ? -9.337 -25.237 33.670 1.00 38.59 417 HIS A C 1
ATOM 3303 O O . HIS A 1 417 ? -10.348 -24.553 33.797 1.00 38.59 417 HIS A O 1
ATOM 3309 N N . PRO A 1 418 ? -8.475 -25.403 34.690 1.00 47.53 418 PRO A N 1
ATOM 3310 C CA . PRO A 1 418 ? -8.745 -24.931 36.052 1.00 47.53 418 PRO A CA 1
ATOM 3311 C C . PRO A 1 418 ? -8.768 -23.400 36.242 1.00 47.53 418 PRO A C 1
ATOM 3313 O O . PRO A 1 418 ? -9.129 -22.973 37.335 1.00 47.53 418 PRO A O 1
ATOM 3316 N N . ASN A 1 419 ? -8.423 -22.595 35.224 1.00 51.44 419 ASN A N 1
ATOM 3317 C CA . ASN A 1 419 ? -8.134 -21.162 35.384 1.00 51.44 419 ASN A CA 1
ATOM 3318 C C . ASN A 1 419 ? -8.951 -20.197 34.487 1.00 51.44 419 ASN A C 1
ATOM 3320 O O . ASN A 1 419 ? -8.716 -19.006 34.583 1.00 51.44 419 ASN A O 1
ATOM 3324 N N . THR A 1 420 ? -9.896 -20.656 33.654 1.00 55.44 420 THR A N 1
ATOM 3325 C CA . THR A 1 420 ? -10.677 -19.781 32.737 1.00 55.44 420 THR A CA 1
ATOM 3326 C C . THR A 1 420 ? -12.165 -19.741 33.110 1.00 55.44 420 THR A C 1
ATOM 3328 O O . THR A 1 420 ? -12.741 -20.787 33.438 1.00 55.44 420 THR A O 1
ATOM 3331 N N . GLY A 1 421 ? -12.807 -18.571 33.033 1.00 65.81 421 GLY A N 1
ATOM 3332 C CA . GLY A 1 421 ? -14.236 -18.355 33.280 1.00 65.81 421 GLY A CA 1
ATOM 3333 C C . GLY A 1 421 ? -14.909 -17.492 32.205 1.00 65.81 421 GLY A C 1
ATOM 3334 O O . GLY A 1 421 ? -14.265 -16.709 31.525 1.00 65.81 421 GLY A O 1
ATOM 3335 N N . THR A 1 422 ? -16.225 -17.635 32.052 1.00 71.81 422 THR A N 1
ATOM 3336 C CA . THR A 1 422 ? -17.031 -16.820 31.130 1.00 71.81 422 THR A CA 1
ATOM 3337 C C . THR A 1 422 ? -17.843 -15.810 31.934 1.00 71.81 422 THR A C 1
ATOM 3339 O O . THR A 1 422 ? -18.615 -16.201 32.811 1.00 71.81 422 THR A O 1
ATOM 3342 N N . THR A 1 423 ? -17.702 -14.527 31.634 1.00 75.38 423 THR A N 1
ATOM 3343 C CA . THR A 1 423 ? -18.518 -13.431 32.161 1.00 75.38 423 THR A CA 1
ATOM 3344 C C . THR A 1 423 ? -19.438 -12.927 31.055 1.00 75.38 423 THR A C 1
ATOM 3346 O O . THR A 1 423 ? -19.009 -12.724 29.928 1.00 75.38 423 THR A O 1
ATOM 3349 N N . VAL A 1 424 ? -20.711 -12.730 31.357 1.00 76.38 424 VAL A N 1
ATOM 3350 C CA . VAL A 1 424 ? -21.724 -12.226 30.433 1.00 76.38 424 VAL A CA 1
ATOM 3351 C C . VAL A 1 424 ? -22.285 -10.945 31.016 1.00 76.38 424 VAL A C 1
ATOM 3353 O O . VAL A 1 424 ? -22.730 -10.924 32.161 1.00 76.38 424 VAL A O 1
ATOM 3356 N N . TYR A 1 425 ? -22.249 -9.883 30.230 1.00 79.94 425 TYR A N 1
ATOM 3357 C CA . TYR A 1 425 ? -22.902 -8.619 30.509 1.00 79.94 425 TYR A CA 1
ATOM 3358 C C . TYR A 1 425 ? -24.115 -8.538 29.602 1.00 79.94 425 TYR A C 1
ATOM 3360 O O . TYR A 1 425 ? -23.990 -8.622 28.386 1.00 79.94 425 TYR A O 1
ATOM 3368 N N . GLU A 1 426 ? -25.278 -8.362 30.189 1.00 81.00 426 GLU A N 1
ATOM 3369 C CA . GLU A 1 426 ? -26.521 -8.140 29.482 1.00 81.00 426 GLU A CA 1
ATOM 3370 C C . GLU A 1 426 ? -27.045 -6.772 29.905 1.00 81.00 426 GLU A C 1
ATOM 3372 O O . GLU A 1 426 ? -27.322 -6.522 31.076 1.00 81.00 426 GLU A O 1
ATOM 3377 N N . LEU A 1 427 ? -27.071 -5.832 28.972 1.00 84.69 427 LEU A N 1
ATOM 3378 C CA . LEU A 1 427 ? -27.281 -4.418 29.249 1.00 84.69 427 LEU A CA 1
ATOM 3379 C C . LEU A 1 427 ? -28.545 -3.959 28.539 1.00 84.69 427 LEU A C 1
ATOM 3381 O O . LEU A 1 427 ? -28.700 -4.214 27.350 1.00 84.69 427 LEU A O 1
ATOM 3385 N N . TRP A 1 428 ? -29.411 -3.237 29.240 1.00 87.19 428 TRP A N 1
ATOM 3386 C CA . TRP A 1 428 ? -30.591 -2.610 28.660 1.00 87.19 428 TRP A CA 1
ATOM 3387 C C . TRP A 1 428 ? -30.483 -1.096 28.745 1.00 87.19 428 TRP A C 1
ATOM 3389 O O . TRP A 1 428 ? -30.288 -0.535 29.824 1.00 87.19 428 TRP A O 1
ATOM 3399 N N . PHE A 1 429 ? -30.651 -0.419 27.617 1.00 88.88 429 PHE A N 1
ATOM 3400 C CA . PHE A 1 429 ? -30.595 1.035 27.529 1.00 88.88 429 PHE A CA 1
ATOM 3401 C C . PHE A 1 429 ? -31.937 1.576 27.049 1.00 88.88 429 PHE A C 1
ATOM 3403 O O . PHE A 1 429 ? -32.391 1.240 25.958 1.00 88.88 429 PHE A O 1
ATOM 3410 N N . SER A 1 430 ? -32.556 2.451 27.847 1.00 90.12 430 SER A N 1
ATOM 3411 C CA . SER A 1 430 ? -33.761 3.175 27.425 1.00 90.12 430 SER A CA 1
ATOM 3412 C C . SER A 1 430 ? -33.482 4.035 26.180 1.00 90.12 430 SER A C 1
ATOM 3414 O O . SER A 1 430 ? -32.331 4.427 25.959 1.00 90.12 430 SER A O 1
ATOM 3416 N N . PRO A 1 431 ? -34.505 4.438 25.401 1.00 90.50 431 PRO A N 1
ATOM 3417 C CA . PRO A 1 431 ? -34.311 5.334 24.259 1.00 90.50 431 PRO A CA 1
ATOM 3418 C C . PRO A 1 431 ? -33.539 6.604 24.654 1.00 90.50 431 PRO A C 1
ATOM 3420 O O . PRO A 1 431 ? -32.572 6.999 24.001 1.00 90.50 431 PRO A O 1
ATOM 3423 N N . GLY A 1 432 ? -33.868 7.184 25.814 1.00 87.69 432 GLY A N 1
ATOM 3424 C CA . GLY A 1 432 ? -33.182 8.368 26.329 1.00 87.69 432 GLY A CA 1
ATOM 3425 C C . GLY A 1 432 ? -31.696 8.148 26.640 1.00 87.69 432 GLY A C 1
ATOM 3426 O O . GLY A 1 432 ? -30.929 9.110 26.624 1.00 87.69 432 GLY A O 1
ATOM 3427 N N . ALA A 1 433 ? -31.262 6.910 26.905 1.00 86.62 433 ALA A N 1
ATOM 3428 C CA . ALA A 1 433 ? -29.867 6.586 27.224 1.00 86.62 433 ALA A CA 1
ATOM 3429 C C . ALA A 1 433 ? -28.948 6.621 26.004 1.00 86.62 433 ALA A C 1
ATOM 3431 O O . ALA A 1 433 ? -27.751 6.868 26.168 1.00 86.62 433 ALA A O 1
ATOM 3432 N N . ILE A 1 434 ? -29.519 6.441 24.812 1.00 87.69 434 ILE A N 1
ATOM 3433 C CA . ILE A 1 434 ? -28.815 6.547 23.530 1.00 87.69 434 ILE A CA 1
ATOM 3434 C C . ILE A 1 434 ? -29.080 7.888 22.825 1.00 87.69 434 ILE A C 1
ATOM 3436 O O . ILE A 1 434 ? -28.568 8.130 21.734 1.00 87.69 434 ILE A O 1
ATOM 3440 N N . GLY A 1 435 ? -29.850 8.782 23.456 1.00 86.62 435 GLY A N 1
ATOM 3441 C CA . GLY A 1 435 ? -30.214 10.091 22.905 1.00 86.62 435 GLY A CA 1
ATOM 3442 C C . GLY A 1 435 ? -31.442 10.080 21.987 1.00 86.62 435 GLY A C 1
ATOM 3443 O O . GLY A 1 435 ? -31.615 11.016 21.210 1.00 86.62 435 GLY A O 1
ATOM 3444 N N . ALA A 1 436 ? -32.289 9.052 22.070 1.00 88.75 436 ALA A N 1
ATOM 3445 C CA . ALA A 1 436 ? -33.535 8.927 21.318 1.00 88.75 436 ALA A CA 1
ATOM 3446 C C . ALA A 1 436 ? -34.766 9.262 22.181 1.00 88.75 436 ALA A C 1
ATOM 3448 O O . ALA A 1 436 ? -34.798 8.988 23.380 1.00 88.75 436 ALA A O 1
ATOM 3449 N N . GLU A 1 437 ? -35.814 9.821 21.571 1.00 87.56 437 GLU A N 1
ATOM 3450 C CA . GLU A 1 437 ? -37.127 9.957 22.228 1.00 87.56 437 GLU A CA 1
ATOM 3451 C C . GLU A 1 437 ? -37.982 8.692 22.055 1.00 87.56 437 GLU A C 1
ATOM 3453 O O . GLU A 1 437 ? -38.694 8.299 22.976 1.00 87.56 437 GLU A O 1
ATOM 3458 N N . VAL A 1 438 ? -37.896 8.057 20.881 1.00 88.94 438 VAL A N 1
ATOM 3459 C CA . VAL A 1 438 ? -38.599 6.825 20.488 1.00 88.94 438 VAL A CA 1
ATOM 3460 C C . VAL A 1 438 ? -37.663 6.009 19.592 1.00 88.94 438 VAL A C 1
ATOM 3462 O O . VAL A 1 438 ? -36.870 6.597 18.854 1.00 88.94 438 VAL A O 1
ATOM 3465 N N . LEU A 1 439 ? -37.748 4.677 19.662 1.00 89.44 439 LEU A N 1
ATOM 3466 C CA . LEU A 1 439 ? -37.048 3.762 18.757 1.00 89.44 439 LEU A CA 1
ATOM 3467 C C . LEU A 1 439 ? -38.012 3.256 17.685 1.00 89.44 439 LEU A C 1
ATOM 3469 O O . LEU A 1 439 ? -39.123 2.829 17.992 1.00 89.44 439 LEU A O 1
ATOM 3473 N N . GLU A 1 440 ? -37.575 3.318 16.434 1.00 90.81 440 GLU A N 1
ATOM 3474 C CA . GLU A 1 440 ? -38.315 2.852 15.265 1.00 90.81 440 GLU A CA 1
ATOM 3475 C C . GLU A 1 440 ? -37.343 2.279 14.226 1.00 90.81 440 GLU A C 1
ATOM 3477 O O . GLU A 1 440 ? -36.135 2.538 14.277 1.00 90.81 440 GLU A O 1
ATOM 3482 N N . GLU A 1 441 ? -37.869 1.502 13.279 1.00 87.38 441 GLU A N 1
ATOM 3483 C CA . GLU A 1 441 ? -37.078 0.947 12.183 1.00 87.38 441 GLU A CA 1
ATOM 3484 C C . GLU A 1 441 ? -36.344 2.063 11.417 1.00 87.38 441 GLU A C 1
ATOM 3486 O O . GLU A 1 441 ? -36.903 3.112 11.092 1.00 87.38 441 GLU A O 1
ATOM 3491 N N . GLY A 1 442 ? -35.067 1.839 11.117 1.00 81.25 442 GLY A N 1
ATOM 3492 C CA . GLY A 1 442 ? -34.195 2.793 10.441 1.00 81.25 442 GLY A CA 1
ATOM 3493 C C . GLY A 1 442 ? -33.566 3.838 11.364 1.00 81.25 442 GLY A C 1
ATOM 3494 O O . GLY A 1 442 ? -32.731 4.619 10.897 1.00 81.25 442 GLY A O 1
ATOM 3495 N N . PHE A 1 443 ? -33.907 3.857 12.659 1.00 88.12 443 PHE A N 1
ATOM 3496 C CA . PHE A 1 443 ? -33.170 4.655 13.634 1.00 88.12 443 PHE A CA 1
ATOM 3497 C C . PHE A 1 443 ? -31.704 4.209 13.665 1.00 88.12 443 PHE A C 1
ATOM 3499 O O . PHE A 1 443 ? -31.402 3.014 13.649 1.00 88.12 443 PHE A O 1
ATOM 3506 N N . ALA A 1 444 ? -30.784 5.172 13.700 1.00 87.56 444 ALA A N 1
ATOM 3507 C CA . ALA A 1 444 ? -29.356 4.902 13.678 1.00 87.56 444 ALA A CA 1
ATOM 3508 C C . ALA A 1 444 ? -28.617 5.700 14.749 1.00 87.56 444 ALA A C 1
ATOM 3510 O O . ALA A 1 444 ? -28.968 6.838 15.057 1.00 87.56 444 ALA A O 1
ATOM 3511 N N . PHE A 1 445 ? -27.566 5.100 15.290 1.00 88.56 445 PHE A N 1
ATOM 3512 C CA . PHE A 1 445 ? -26.714 5.683 16.323 1.00 88.56 445 PHE A CA 1
ATOM 3513 C C . PHE A 1 445 ? -25.318 5.069 16.237 1.00 88.56 445 PHE A C 1
ATOM 3515 O O . PHE A 1 445 ? -25.145 4.004 15.644 1.00 88.56 445 PHE A O 1
ATOM 3522 N N . GLY A 1 446 ? -24.308 5.724 16.802 1.00 85.38 446 GLY A N 1
ATOM 3523 C CA . GLY A 1 446 ? -22.994 5.104 16.939 1.00 85.38 446 GLY A CA 1
ATOM 3524 C C . GLY A 1 446 ? -22.848 4.394 18.281 1.00 85.38 446 GLY A C 1
ATOM 3525 O O . GLY A 1 446 ? -23.293 4.896 19.311 1.00 85.38 446 GLY A O 1
ATOM 3526 N N . LEU A 1 447 ? -22.211 3.227 18.270 1.00 84.12 447 LEU A N 1
ATOM 3527 C CA . LEU A 1 447 ? -21.909 2.419 19.444 1.00 84.12 447 LEU A CA 1
ATOM 3528 C C . LEU A 1 447 ? -20.412 2.119 19.515 1.00 84.12 447 LEU A C 1
ATOM 3530 O O . LEU A 1 447 ? -19.808 1.605 18.572 1.00 84.12 447 LEU A O 1
ATOM 3534 N N . GLY A 1 448 ? -19.820 2.436 20.657 1.00 81.12 448 GLY A N 1
ATOM 3535 C CA . GLY A 1 448 ? -18.501 1.990 21.066 1.00 81.12 448 GLY A CA 1
ATOM 3536 C C . GLY A 1 448 ? -18.598 1.115 22.312 1.00 81.12 448 GLY A C 1
ATOM 3537 O O . GLY A 1 448 ? -19.382 1.396 23.213 1.00 81.12 448 GLY A O 1
ATOM 3538 N N . VAL A 1 449 ? -17.802 0.056 22.372 1.00 77.38 449 VAL A N 1
ATOM 3539 C CA . VAL A 1 449 ? -17.693 -0.858 23.511 1.00 77.38 449 VAL A CA 1
ATOM 3540 C C . VAL A 1 449 ? -16.212 -1.123 23.757 1.00 77.38 449 VAL A C 1
ATOM 3542 O O . VAL A 1 449 ? -15.455 -1.266 22.806 1.00 77.38 449 VAL A O 1
ATOM 3545 N N . ALA A 1 450 ? -15.786 -1.209 25.010 1.00 75.75 450 ALA A N 1
ATOM 3546 C CA . ALA A 1 450 ? -14.447 -1.655 25.370 1.00 75.75 450 ALA A CA 1
ATOM 3547 C C . ALA A 1 450 ? -14.500 -2.501 26.639 1.00 75.75 450 ALA A C 1
ATOM 3549 O O . ALA A 1 450 ? -14.989 -2.040 27.666 1.00 75.75 450 ALA A O 1
ATOM 3550 N N . VAL A 1 451 ? -13.984 -3.720 26.563 1.00 73.56 451 VAL A N 1
ATOM 3551 C CA . VAL A 1 451 ? -13.662 -4.574 27.703 1.00 73.56 451 VAL A CA 1
ATOM 3552 C C . VAL A 1 451 ? -12.241 -4.236 28.152 1.00 73.56 451 VAL A C 1
ATOM 3554 O O . VAL A 1 451 ? -11.374 -3.966 27.320 1.00 73.56 451 VAL A O 1
ATOM 3557 N N . ILE A 1 452 ? -12.050 -4.175 29.463 1.00 72.12 452 ILE A N 1
ATOM 3558 C CA . ILE A 1 452 ? -10.860 -3.699 30.160 1.00 72.12 452 ILE A CA 1
ATOM 3559 C C . ILE A 1 452 ? -10.406 -4.827 31.081 1.00 72.12 452 ILE A C 1
ATOM 3561 O O . ILE A 1 452 ? -11.180 -5.204 31.957 1.00 72.12 452 ILE A O 1
ATOM 3565 N N . ASP A 1 453 ? -9.180 -5.319 30.902 1.00 65.94 453 ASP A N 1
ATOM 3566 C CA . ASP A 1 453 ? -8.561 -6.358 31.745 1.00 65.94 453 ASP A CA 1
ATOM 3567 C C . ASP A 1 453 ? -7.386 -5.793 32.566 1.00 65.94 453 ASP A C 1
ATOM 3569 O O . ASP A 1 453 ? -6.455 -5.189 32.031 1.00 65.94 453 ASP A O 1
ATOM 3573 N N . SER A 1 454 ? -7.438 -5.961 33.885 1.00 58.25 454 SER A N 1
ATOM 3574 C CA . SER A 1 454 ? -6.628 -5.273 34.886 1.00 58.25 454 SER A CA 1
ATOM 3575 C C . SER A 1 454 ? -5.542 -6.090 35.573 1.00 58.25 454 SER A C 1
ATOM 3577 O O . SER A 1 454 ? -4.902 -5.556 36.494 1.00 58.25 454 SER A O 1
ATOM 3579 N N . ASP A 1 455 ? -5.305 -7.325 35.146 1.00 56.34 455 ASP A N 1
ATOM 3580 C CA . ASP A 1 455 ? -4.420 -8.243 35.854 1.00 56.34 455 ASP A CA 1
ATOM 3581 C C . ASP A 1 455 ? -2.918 -7.889 35.807 1.00 56.34 455 ASP A C 1
ATOM 3583 O O . ASP A 1 455 ? -2.396 -7.195 34.930 1.00 56.34 455 ASP A O 1
ATOM 3587 N N . SER A 1 456 ? -2.181 -8.325 36.844 1.00 45.19 456 SER A N 1
ATOM 3588 C CA . SER A 1 456 ? -0.802 -7.878 37.127 1.00 45.19 456 SER A CA 1
ATOM 3589 C C . SER A 1 456 ? 0.260 -8.371 36.144 1.00 45.19 456 SER A C 1
ATOM 3591 O O . SER A 1 456 ? 1.384 -7.855 36.140 1.00 45.19 456 SER A O 1
ATOM 3593 N N . ASP A 1 457 ? -0.083 -9.371 35.339 1.00 48.00 457 ASP A N 1
ATOM 3594 C CA . ASP A 1 457 ? 0.825 -10.061 34.424 1.00 48.00 457 ASP A CA 1
ATOM 3595 C C . ASP A 1 457 ? 0.959 -9.304 33.083 1.00 48.00 457 ASP A C 1
ATOM 3597 O O . ASP A 1 457 ? 1.845 -9.611 32.278 1.00 48.00 457 ASP A O 1
ATOM 3601 N N . ALA A 1 458 ? 0.178 -8.225 32.920 1.00 39.59 458 ALA A N 1
ATOM 3602 C CA . ALA A 1 458 ? 0.277 -7.190 31.893 1.00 39.59 458 ALA A CA 1
ATOM 3603 C C . ALA A 1 458 ? 0.583 -5.813 32.540 1.00 39.59 458 ALA A C 1
ATOM 3605 O O . ALA A 1 458 ? -0.314 -5.007 32.812 1.00 39.59 458 ALA A O 1
ATOM 3606 N N . PRO A 1 459 ? 1.857 -5.491 32.851 1.00 30.14 459 PRO A N 1
ATOM 3607 C CA . PRO A 1 459 ? 2.181 -4.301 33.625 1.00 30.14 459 PRO A CA 1
ATOM 3608 C C . PRO A 1 459 ? 2.233 -3.055 32.731 1.00 30.14 459 PRO A C 1
ATOM 3610 O O . PRO A 1 459 ? 3.305 -2.593 32.345 1.00 30.14 459 PRO A O 1
ATOM 3613 N N . GLY A 1 460 ? 1.063 -2.475 32.469 1.00 32.19 460 GLY A N 1
ATOM 3614 C CA . GLY A 1 460 ? 0.908 -1.156 31.856 1.00 32.19 460 GLY A CA 1
ATOM 3615 C C . GLY A 1 460 ? -0.430 -1.014 31.145 1.00 32.19 460 GLY A C 1
ATOM 3616 O O . GLY A 1 460 ? -0.537 -1.415 30.007 1.00 32.19 460 GLY A O 1
ATOM 3617 N N . LYS A 1 461 ? -1.445 -0.433 31.802 1.00 39.47 461 LYS A N 1
ATOM 3618 C CA . LYS A 1 461 ? -2.732 -0.059 31.176 1.00 39.47 461 LYS A CA 1
ATOM 3619 C C . LYS A 1 461 ? -3.307 -1.099 30.176 1.00 39.47 461 LYS A C 1
ATOM 3621 O O . LYS A 1 461 ? -3.623 -0.711 29.060 1.00 39.47 461 LYS A O 1
ATOM 3626 N N . GLN A 1 462 ? -3.478 -2.337 30.655 1.00 43.31 462 GLN A N 1
ATOM 3627 C CA . GLN A 1 462 ? -4.692 -3.171 30.531 1.00 43.31 462 GLN A CA 1
ATOM 3628 C C . GLN A 1 462 ? -5.084 -3.650 29.118 1.00 43.31 462 GLN A C 1
ATOM 3630 O O . GLN A 1 462 ? -5.077 -2.874 28.179 1.00 43.31 462 GLN A O 1
ATOM 3635 N N . GLY A 1 463 ? -5.414 -4.931 28.928 1.00 46.75 463 GLY A N 1
ATOM 3636 C CA . GLY A 1 463 ? -5.855 -5.450 27.622 1.00 46.75 463 GLY A CA 1
ATOM 3637 C C . GLY A 1 463 ? -7.199 -4.832 27.211 1.00 46.75 463 GLY A C 1
ATOM 3638 O O . GLY A 1 463 ? -8.100 -4.745 28.043 1.00 46.75 463 GLY A O 1
ATOM 3639 N N . TRP A 1 464 ? -7.335 -4.369 25.959 1.00 53.69 464 TRP A N 1
ATOM 3640 C CA . TRP A 1 464 ? -8.534 -3.657 25.487 1.00 53.69 464 TRP A CA 1
ATOM 3641 C C . TRP A 1 464 ? -9.229 -4.378 24.346 1.00 53.69 464 TRP A C 1
ATOM 3643 O O . TRP A 1 464 ? -8.588 -4.791 23.372 1.00 53.69 464 TRP A O 1
ATOM 3653 N N . SER A 1 465 ? -10.559 -4.433 24.416 1.00 52.50 465 SER A N 1
ATOM 3654 C CA . SER A 1 465 ? -11.322 -5.117 23.380 1.00 52.50 465 SER A CA 1
ATOM 3655 C C . SER A 1 465 ? -12.777 -4.651 23.204 1.00 52.50 465 SER A C 1
ATOM 3657 O O . SER A 1 465 ? -13.614 -4.845 24.072 1.00 52.50 465 SER A O 1
ATOM 3659 N N . GLY A 1 466 ? -13.127 -4.064 22.051 1.00 54.22 466 GLY A N 1
ATOM 3660 C CA . GLY A 1 466 ? -14.514 -3.851 21.608 1.00 54.22 466 GLY A CA 1
ATOM 3661 C C . GLY A 1 466 ? -14.639 -2.858 20.436 1.00 54.22 466 GLY A C 1
ATOM 3662 O O . GLY A 1 466 ? -13.667 -2.579 19.744 1.00 54.22 466 GLY A O 1
ATOM 3663 N N . TRP A 1 467 ? -15.840 -2.341 20.157 1.00 64.19 467 TRP A N 1
ATOM 3664 C CA . TRP A 1 467 ? -16.078 -1.370 19.074 1.00 64.19 467 TRP A CA 1
ATOM 3665 C C . TRP A 1 467 ? -15.553 0.037 19.406 1.00 64.19 467 TRP A C 1
ATOM 3667 O O . TRP A 1 467 ? -15.879 0.586 20.449 1.00 64.19 467 TRP A O 1
ATOM 3677 N N . GLY A 1 468 ? -14.781 0.660 18.508 1.00 58.84 468 GLY A N 1
ATOM 3678 C CA . GLY A 1 468 ? -14.221 2.008 18.718 1.00 58.84 468 GLY A CA 1
ATOM 3679 C C . GLY A 1 468 ? -13.404 2.171 20.015 1.00 58.84 468 GLY A C 1
ATOM 3680 O O . GLY A 1 468 ? -13.636 3.132 20.749 1.00 58.84 468 GLY A O 1
ATOM 3681 N N . PRO A 1 469 ? -12.483 1.250 20.353 1.00 54.88 469 PRO A N 1
ATOM 3682 C CA . PRO A 1 469 ? -11.934 1.132 21.699 1.00 54.88 469 PRO A CA 1
ATOM 3683 C C . PRO A 1 469 ? -11.056 2.320 22.092 1.00 54.88 469 PRO A C 1
ATOM 3685 O O . PRO A 1 469 ? -11.126 2.742 23.239 1.00 54.88 469 PRO A O 1
ATOM 3688 N N . ASP A 1 470 ? -10.319 2.942 21.168 1.00 53.94 470 ASP A N 1
ATOM 3689 C CA . ASP A 1 470 ? -9.529 4.146 21.475 1.00 53.94 470 ASP A CA 1
ATOM 3690 C C . ASP A 1 470 ? -10.434 5.296 21.969 1.00 53.94 470 ASP A C 1
ATOM 3692 O O . ASP A 1 470 ? -10.140 5.947 22.979 1.00 53.94 470 ASP A O 1
ATOM 3696 N N . SER A 1 471 ? -11.584 5.467 21.310 1.00 55.19 471 SER A N 1
ATOM 3697 C CA . SER A 1 471 ? -12.625 6.449 21.640 1.00 55.19 471 SER A CA 1
ATOM 3698 C C . SER A 1 471 ? -13.395 6.159 22.918 1.00 55.19 471 SER A C 1
ATOM 3700 O O . SER A 1 471 ? -13.918 7.072 23.555 1.00 55.19 471 SER A O 1
ATOM 3702 N N . VAL A 1 472 ? -13.517 4.885 23.271 1.00 58.09 472 VAL A N 1
ATOM 3703 C CA . VAL A 1 472 ? -14.204 4.461 24.487 1.00 58.09 472 VAL A CA 1
ATOM 3704 C C . VAL A 1 472 ? -13.246 4.534 25.671 1.00 58.09 472 VAL A C 1
ATOM 3706 O O . VAL A 1 472 ? -13.673 4.834 26.772 1.00 58.09 472 VAL A O 1
ATOM 3709 N N . VAL A 1 473 ? -11.950 4.294 25.487 1.00 55.75 473 VAL A N 1
ATOM 3710 C CA . VAL A 1 473 ? -11.011 4.063 26.592 1.00 55.75 473 VAL A CA 1
ATOM 3711 C C . VAL A 1 473 ? -10.254 5.320 27.011 1.00 55.75 473 VAL A C 1
ATOM 3713 O O . VAL A 1 473 ? -10.203 5.636 28.203 1.00 55.75 473 VAL A O 1
ATOM 3716 N N . LEU A 1 474 ? -9.641 6.031 26.062 1.00 57.97 474 LEU A N 1
ATOM 3717 C CA . LEU A 1 474 ? -8.665 7.079 26.373 1.00 57.97 474 LEU A CA 1
ATOM 3718 C C . LEU A 1 474 ? -9.319 8.454 26.466 1.00 57.97 474 LEU A C 1
ATOM 3720 O O . LEU A 1 474 ? -9.259 9.110 27.506 1.00 57.97 474 LEU A O 1
ATOM 3724 N N . GLU A 1 475 ? -9.946 8.876 25.375 1.00 63.81 475 GLU A N 1
ATOM 3725 C CA . GLU A 1 475 ? -10.661 10.139 25.259 1.00 63.81 475 GLU A CA 1
ATOM 3726 C C . GLU A 1 475 ? -11.880 9.912 24.375 1.00 63.81 475 GLU A C 1
ATOM 3728 O O . GLU A 1 475 ? -11.775 9.264 23.337 1.00 63.81 475 GLU A O 1
ATOM 3733 N N . THR A 1 476 ? -13.027 10.466 24.772 1.00 65.25 476 THR A N 1
ATOM 3734 C CA . THR A 1 476 ? -14.266 10.351 24.005 1.00 65.25 476 THR A CA 1
ATOM 3735 C C . THR A 1 476 ? -14.062 10.905 22.597 1.00 65.25 476 THR A C 1
ATOM 3737 O O . THR A 1 476 ? -13.948 12.118 22.407 1.00 65.25 476 THR A O 1
ATOM 3740 N N . ASN A 1 477 ? -14.047 10.021 21.605 1.00 69.06 477 ASN A N 1
ATOM 3741 C CA . ASN A 1 477 ? -13.947 10.388 20.199 1.00 69.06 477 ASN A CA 1
ATOM 3742 C C . ASN A 1 477 ? -15.122 9.764 19.420 1.00 69.06 477 ASN A C 1
ATOM 3744 O O . ASN A 1 477 ? -15.074 8.629 18.965 1.00 69.06 477 ASN A O 1
ATOM 3748 N N . PRO A 1 478 ? -16.233 10.497 19.251 1.00 72.44 478 PRO A N 1
ATOM 3749 C CA . PRO A 1 478 ? -17.430 9.945 18.624 1.00 72.44 478 PRO A CA 1
ATOM 3750 C C . PRO A 1 478 ? -17.189 9.311 17.243 1.00 72.44 478 PRO A C 1
ATOM 3752 O O . PRO A 1 478 ? -17.848 8.332 16.888 1.00 72.44 478 PRO A O 1
ATOM 3755 N N . GLY A 1 479 ? -16.191 9.812 16.509 1.00 67.00 479 GLY A N 1
ATOM 3756 C CA . GLY A 1 479 ? -15.888 9.438 15.134 1.00 67.00 479 GLY A CA 1
ATOM 3757 C C . GLY A 1 479 ? -15.360 8.020 14.913 1.00 67.00 479 GLY A C 1
ATOM 3758 O O . GLY A 1 479 ? -15.244 7.642 13.753 1.00 67.00 479 GLY A O 1
ATOM 3759 N N . GLU A 1 480 ? -15.048 7.236 15.950 1.00 66.75 480 GLU A N 1
ATOM 3760 C CA . GLU A 1 480 ? -14.591 5.837 15.791 1.00 66.75 480 GLU A CA 1
ATOM 3761 C C . GLU A 1 480 ? -15.648 4.804 16.203 1.00 66.75 480 GLU A C 1
ATOM 3763 O O . GLU A 1 480 ? -15.393 3.601 16.171 1.00 66.75 480 GLU A O 1
ATOM 3768 N N . THR A 1 481 ? -16.847 5.255 16.576 1.00 71.44 481 THR A N 1
ATOM 3769 C CA . THR A 1 481 ? -17.953 4.356 16.924 1.00 71.44 481 THR A CA 1
ATOM 3770 C C . THR A 1 481 ? -18.494 3.595 15.707 1.00 71.44 481 THR A C 1
ATOM 3772 O O . THR A 1 481 ? -18.506 4.091 14.570 1.00 71.44 481 THR A O 1
ATOM 3775 N N . ALA A 1 482 ? -18.957 2.364 15.941 1.00 72.62 482 ALA A N 1
ATOM 3776 C CA . ALA A 1 482 ? -19.629 1.554 14.932 1.00 72.62 482 ALA A CA 1
ATOM 3777 C C . ALA A 1 482 ? -21.048 2.086 14.712 1.00 72.62 482 ALA A C 1
ATOM 3779 O O . ALA A 1 482 ? -21.765 2.332 15.676 1.00 72.62 482 ALA A O 1
ATOM 3780 N N . LEU A 1 483 ? -21.468 2.268 13.460 1.00 76.00 483 LEU A N 1
ATOM 3781 C CA . LEU A 1 483 ? -22.841 2.676 13.167 1.00 76.00 483 LEU A CA 1
ATOM 3782 C C . LEU A 1 483 ? -23.778 1.478 13.366 1.00 76.00 483 LEU A C 1
ATOM 3784 O O . LEU A 1 483 ? -23.562 0.420 12.779 1.00 76.00 483 LEU A O 1
ATOM 3788 N N . ILE A 1 484 ? -24.819 1.650 14.169 1.00 79.25 484 ILE A N 1
ATOM 3789 C CA . ILE A 1 484 ? -25.894 0.678 14.368 1.00 79.25 484 ILE A CA 1
ATOM 3790 C C . ILE A 1 484 ? -27.141 1.220 13.683 1.00 79.25 484 ILE A C 1
ATOM 3792 O O . ILE A 1 484 ? -27.424 2.413 13.779 1.00 79.25 484 ILE A O 1
ATOM 3796 N N . THR A 1 485 ? -27.867 0.366 12.968 1.00 81.12 485 THR A N 1
ATOM 3797 C CA . THR A 1 485 ? -29.166 0.690 12.367 1.00 81.12 485 THR A CA 1
ATOM 3798 C C . THR A 1 485 ? -30.193 -0.323 12.840 1.00 81.12 485 THR A C 1
ATOM 3800 O O . THR A 1 485 ? -29.952 -1.525 12.781 1.00 81.12 485 THR A O 1
ATOM 3803 N N . LEU A 1 486 ? -31.326 0.162 13.330 1.00 83.75 486 LEU A N 1
ATOM 3804 C CA . LEU A 1 486 ? -32.435 -0.685 13.747 1.00 83.75 486 LEU A CA 1
ATOM 3805 C C . LEU A 1 486 ? -33.173 -1.191 12.506 1.00 83.75 486 LEU A C 1
ATOM 3807 O O . LEU A 1 486 ? -33.509 -0.394 11.631 1.00 83.75 486 LEU A O 1
ATOM 3811 N N . VAL A 1 487 ? -33.414 -2.494 12.412 1.00 78.38 487 VAL A N 1
ATOM 3812 C CA . VAL A 1 487 ? -34.152 -3.109 11.295 1.00 78.38 487 VAL A CA 1
ATOM 3813 C C . VAL A 1 487 ? -35.299 -3.971 11.814 1.00 78.38 487 VAL A C 1
ATOM 3815 O O . VAL A 1 487 ? -35.220 -4.463 12.940 1.00 78.38 487 VAL A O 1
ATOM 3818 N N . GLY A 1 488 ? -36.333 -4.178 10.991 1.00 78.50 488 GLY A N 1
ATOM 3819 C CA . GLY A 1 488 ? -37.510 -4.988 11.335 1.00 78.50 488 GLY A CA 1
ATOM 3820 C C . GLY A 1 488 ? -38.540 -4.255 12.202 1.00 78.50 488 GLY A C 1
ATOM 3821 O O . GLY A 1 488 ? -38.299 -3.136 12.643 1.00 78.50 488 GLY A O 1
ATOM 3822 N N . ASP A 1 489 ? -39.693 -4.884 12.444 1.00 78.31 489 ASP A N 1
ATOM 3823 C CA . ASP A 1 489 ? -40.752 -4.349 13.310 1.00 78.31 489 ASP A CA 1
ATOM 3824 C C . ASP A 1 489 ? -40.862 -5.203 14.588 1.00 78.31 489 ASP A C 1
ATOM 3826 O O . ASP A 1 489 ? -41.187 -6.386 14.489 1.00 78.31 489 ASP A O 1
ATOM 3830 N N . PRO A 1 490 ? -40.609 -4.648 15.790 1.00 71.44 490 PRO A N 1
ATOM 3831 C CA . PRO A 1 490 ? -40.784 -5.371 17.052 1.00 71.44 490 PRO A CA 1
ATOM 3832 C C . PRO A 1 490 ? -42.242 -5.741 17.366 1.00 71.44 490 PRO A C 1
ATOM 3834 O O . PRO A 1 490 ? -42.475 -6.452 18.338 1.00 71.44 490 PRO A O 1
ATOM 3837 N N . ALA A 1 491 ? -43.223 -5.257 16.595 1.00 67.31 491 ALA A N 1
ATOM 3838 C CA . ALA A 1 491 ? -44.636 -5.605 16.741 1.00 67.31 491 ALA A CA 1
ATOM 3839 C C . ALA A 1 491 ? -45.126 -6.717 15.784 1.00 67.31 491 ALA A C 1
ATOM 3841 O O . ALA A 1 491 ? -46.280 -7.138 15.917 1.00 67.31 491 ALA A O 1
ATOM 3842 N N . ASP A 1 492 ? -44.300 -7.182 14.836 1.00 61.00 492 ASP A N 1
ATOM 3843 C CA . ASP A 1 492 ? -44.633 -8.298 13.936 1.00 61.00 492 ASP A CA 1
ATOM 3844 C C . ASP A 1 492 ? -44.188 -9.641 14.561 1.00 61.00 492 ASP A C 1
ATOM 3846 O O . ASP A 1 492 ? -43.051 -10.082 14.411 1.00 61.00 492 ASP A O 1
ATOM 3850 N N . ASP A 1 493 ? -45.117 -10.301 15.264 1.00 49.44 493 ASP A N 1
ATOM 3851 C CA . ASP A 1 493 ? -45.000 -11.664 15.829 1.00 49.44 493 ASP A CA 1
ATOM 3852 C C . ASP A 1 493 ? -45.070 -12.763 14.731 1.00 49.44 493 ASP A C 1
ATOM 3854 O O . ASP A 1 493 ? -45.918 -13.657 14.789 1.00 49.44 493 ASP A O 1
ATOM 3858 N N . ASP A 1 494 ? -44.228 -12.714 13.696 1.00 42.72 494 ASP A N 1
ATOM 3859 C CA . ASP A 1 494 ? -44.153 -13.776 12.672 1.00 42.72 494 ASP A CA 1
ATOM 3860 C C . ASP A 1 494 ? -42.697 -14.258 12.462 1.00 42.72 494 ASP A C 1
ATOM 3862 O O . ASP A 1 494 ? -42.064 -13.928 11.460 1.00 42.72 494 ASP A O 1
ATOM 3866 N N . ASP A 1 495 ? -42.174 -15.053 13.411 1.00 38.00 495 ASP A N 1
ATOM 3867 C CA . ASP A 1 495 ? -41.459 -16.330 13.148 1.00 38.00 495 ASP A CA 1
ATOM 3868 C C . ASP A 1 495 ? -41.198 -17.167 14.422 1.00 38.00 495 ASP A C 1
ATOM 3870 O O . ASP A 1 495 ? -40.548 -16.670 15.371 1.00 38.00 495 ASP A O 1
#

Secondary structure (DSSP, 8-state):
---------------------PPPSS-HHHHTTTT--HHHHHHHHHTT--TT-B-TTT--BHHHHHHHHT-HHHHHHHHHTT--TT---TT---HHHHHHHHT-HHHHHHHHHTT--TT---TT---HHHHHHHHT-HHHHHHHHH-EEEEEEEESSSEEEEEEEPPSEEE-STT-PEEE---EEEEEEESSSS--EEEEEEETTS---EEEESS--TT---EEEEEE-PPP----S--S--SS--EEEEE----S---GGGGGGS--EES------STT--------TT----------S-----STTTTEEEEEEEEETTEEEEEEEEEES-----SSSTTSSSEEEEEEE-TTSSSEEEEEEEEE-----STT-EEETTGGG--TTS---EEEEEEE----EEEEEEEE---SSTT-EEEEEEEEE-GGGTT-SS--TT-EEEEEEEEEE--TTS-SS-EEESSSHHHHHTS--GGGSEEEEE-S-TT----

Radius of gyration: 36.0 Å; chains: 1; bounding box: 130×65×93 Å